Protein 4DF3 (pdb70)

InterPro domains:
  IPR000692 rRNA 2'-O-methyltransferase fibrillarin-like [MF_00351] (21-232)
  IPR000692 rRNA 2'-O-methyltransferase fibrillarin-like [NF003276] (26-230)
  IPR000692 rRNA 2'-O-methyltransferase fibrillarin-like [PF01269] (7-232)
  IPR000692 rRNA 2'-O-methyltransferase fibrillarin-like [PIRSF006540] (3-232)
  IPR000692 rRNA 2'-O-methyltransferase fibrillarin-like [PR00052] (28-47)
  IPR000692 rRNA 2'-O-methyltransferase fibrillarin-like [PR00052] (51-70)
  IPR000692 rRNA 2'-O-methyltransferase fibrillarin-like [PR00052] (78-99)
  IPR000692 rRNA 2'-O-methyltransferase fibrillarin-like [PR00052] (103-120)
  IPR000692 rRNA 2'-O-methyltransferase fibrillarin-like [PR00052] (128-157)
  IPR000692 rRNA 2'-O-methyltransferase fibrillarin-like [PR00052] (158-187)
  IPR000692 rRNA 2'-O-methyltransferase fibrillarin-like [PR00052] (210-231)
  IPR000692 rRNA 2'-O-methyltransferase fibrillarin-like [SM01206] (7-233)
  IPR020813 Fibrillarin, conserved site [PS00566] (103-117)
  IPR029063 S-adenosyl-L-methionine-dependent methyltransferase superfamily [G3DSA:3.40.50.150] (56-233)
  IPR029063 S-adenosyl-L-methionine-dependent methyltransferase superfamily [SSF53335] (8-230)

Foldseek 3Di:
DAEFPDWAADPFAGQKIWTQHPVRDIFIWGFQLDPPADQPPFDWYDDPRTITTTLQLLVDVVSLQVVQCPPGDQLAAQFEEEEAACFQPNHVSSSLRHNHDNYAYEYEHADPVSVVNNCVSCVPSVRYHYDHDHLQCCVVCLVPAAAGLEYEYDNPDQPVLNSVLVVCVSHYDDVRKYKYKDFDAQCCVPPNNDPSRVVSQVSNVVSVWAWDDKGCRPPSPRGIIITMTD/DADWDDWAADPAAGQKIWTQHPVRDIFIWGFQLQPPDDQPPFDWYADPNTIITTLQLLPEVVSLQVVQCDPHNQLAAQFAEEEAACFLPSHVSSSLRHNDDNYAYAYEHADPVRVVNNCVVCVRRVRYHYDHDHLQCCVVCLVPAAAGQEYEYDNVDQLVLLSQLVVCVSHHDVVRKYKYKAFDAQVLQPPQNDPSRVVSVVSNVVSVWAWDDWGARPPSPRGTIMTMTD

Structure (mmCIF, N/CA/C/O backbone):
data_4DF3
#
_entry.id   4DF3
#
_cell.length_a   39.639
_cell.length_b   52.087
_cell.length_c   63.030
_cell.angle_alpha   66.28
_cell.angle_beta   84.55
_cell.angle_gamma   77.61
#
_symmetry.space_group_name_H-M   'P 1'
#
loop_
_entity.id
_entity.type
_entity.pdbx_description
1 polymer "Fibrillarin-like rRNA/tRNA 2'-O-methyltransferase"
2 non-polymer S-ADENOSYLMETHIONINE
3 water water
#
loop_
_atom_site.group_PDB
_atom_site.id
_atom_site.type_symbol
_atom_site.label_atom_id
_atom_site.label_alt_id
_atom_site.label_comp_id
_atom_site.label_asym_id
_atom_site.label_entity_id
_atom_site.label_seq_id
_atom_site.pdbx_PDB_ins_code
_atom_site.Cartn_x
_atom_site.Cartn_y
_atom_site.Cartn_z
_atom_site.occupancy
_atom_site.B_iso_or_equiv
_atom_site.auth_seq_id
_atom_site.auth_comp_id
_atom_site.auth_asym_id
_atom_site.auth_atom_id
_atom_site.pdbx_PDB_model_num
ATOM 1 N N . MET A 1 1 ? 19.195 28.329 30.016 1.00 35.32 1 MET A N 1
ATOM 2 C CA . MET A 1 1 ? 19.771 27.679 28.784 1.00 34.40 1 MET A CA 1
ATOM 3 C C . MET A 1 1 ? 18.698 27.250 27.762 1.00 33.23 1 MET A C 1
ATOM 4 O O . MET A 1 1 ? 17.765 26.523 28.110 1.00 33.50 1 MET A O 1
ATOM 9 N N . VAL A 1 2 ? 18.858 27.612 26.487 1.00 31.39 2 VAL A N 1
ATOM 10 C CA . VAL A 1 2 ? 17.999 27.043 25.427 1.00 30.08 2 VAL A CA 1
ATOM 11 C C . VAL A 1 2 ? 18.756 25.867 24.739 1.00 28.79 2 VAL A C 1
ATOM 12 O O . VAL A 1 2 ? 19.930 26.023 24.467 1.00 28.38 2 VAL A O 1
ATOM 16 N N . GLU A 1 3 ? 18.110 24.711 24.489 1.00 28.01 3 GLU A N 1
ATOM 17 C CA . GLU A 1 3 ? 18.794 23.548 23.851 1.00 28.43 3 GLU A CA 1
ATOM 18 C C . GLU A 1 3 ? 18.963 23.744 22.362 1.00 26.54 3 GLU A C 1
ATOM 19 O O . GLU A 1 3 ? 18.094 24.293 21.680 1.00 27.44 3 GLU A O 1
ATOM 25 N N . VAL A 1 4 ? 20.087 23.298 21.827 1.00 24.04 4 VAL A N 1
ATOM 26 C CA . VAL A 1 4 ? 20.301 23.493 20.411 1.00 23.82 4 VAL A CA 1
ATOM 27 C C . VAL A 1 4 ? 20.763 22.198 19.787 1.00 22.95 4 VAL A C 1
ATOM 28 O O . VAL A 1 4 ? 21.491 21.418 20.429 1.00 24.14 4 VAL A O 1
ATOM 32 N N . VAL A 1 5 ? 20.454 22.041 18.514 1.00 23.52 5 VAL A N 1
ATOM 33 C CA . VAL A 1 5 ? 20.878 20.821 17.797 1.00 23.77 5 VAL A CA 1
ATOM 34 C C . VAL A 1 5 ? 22.295 20.904 17.249 1.00 24.35 5 VAL A C 1
ATOM 35 O O . VAL A 1 5 ? 22.978 19.886 17.110 1.00 25.55 5 VAL A O 1
ATOM 39 N N . SER A 1 6 ? 22.742 22.122 16.942 1.00 22.75 6 SER A N 1
ATOM 40 C CA . SER A 1 6 ? 24.104 22.346 16.429 1.00 21.61 6 SER A CA 1
ATOM 41 C C . SER A 1 6 ? 24.465 23.812 16.539 1.00 21.23 6 SER A C 1
ATOM 42 O O . SER A 1 6 ? 23.573 24.679 16.597 1.00 20.01 6 SER A O 1
ATOM 45 N N . VAL A 1 7 ? 25.769 24.064 16.568 1.00 20.01 7 VAL A N 1
ATOM 46 C CA . VAL A 1 7 ? 26.320 25.433 16.588 1.00 20.42 7 VAL A CA 1
ATOM 47 C C . VAL A 1 7 ? 27.506 25.299 15.635 1.00 21.87 7 VAL A C 1
ATOM 48 O O . VAL A 1 7 ? 28.315 24.381 15.774 1.00 24.07 7 VAL A O 1
ATOM 52 N N . SER A 1 8 ? 27.643 26.188 14.666 1.00 20.54 8 SER A N 1
ATOM 53 C CA . SER A 1 8 ? 28.836 26.171 13.826 1.00 20.62 8 SER A CA 1
ATOM 54 C C . SER A 1 8 ? 29.179 27.589 13.431 1.00 18.93 8 SER A C 1
ATOM 55 O O . SER A 1 8 ? 28.286 28.367 13.147 1.00 19.44 8 SER A O 1
ATOM 58 N N . ARG A 1 9 ? 30.448 27.921 13.432 1.00 18.31 9 ARG A N 1
ATOM 59 C CA . ARG A 1 9 ? 30.832 29.277 13.011 1.00 16.65 9 ARG A CA 1
ATOM 60 C C . ARG A 1 9 ? 30.439 29.561 11.575 1.00 16.11 9 ARG A C 1
ATOM 61 O O . ARG A 1 9 ? 30.554 28.739 10.682 1.00 14.92 9 ARG A O 1
ATOM 69 N N . HIS A 1 10 ? 29.938 30.772 11.355 1.00 14.24 10 HIS A N 1
ATOM 70 C CA . HIS A 1 10 ? 29.502 31.210 10.043 1.00 15.15 10 HIS A CA 1
ATOM 71 C C . HIS A 1 10 ? 30.706 31.248 9.134 1.00 16.17 10 HIS A C 1
ATOM 72 O O . HIS A 1 10 ? 31.810 31.488 9.599 1.00 16.88 10 HIS A O 1
ATOM 79 N N . ASP A 1 11 ? 30.510 30.974 7.840 1.00 18.31 11 ASP A N 1
ATOM 80 C CA . ASP A 1 11 ? 31.659 30.821 6.914 1.00 21.93 11 ASP A CA 1
ATOM 81 C C . ASP A 1 11 ? 32.376 32.122 6.617 1.00 21.04 11 ASP A C 1
ATOM 82 O O . ASP A 1 11 ? 33.620 32.135 6.324 1.00 22.72 11 ASP A O 1
ATOM 87 N N . ARG A 1 12 ? 31.649 33.221 6.778 1.00 18.93 12 ARG A N 1
ATOM 88 C CA . ARG A 1 12 ? 32.239 34.541 6.465 1.00 18.37 12 ARG A CA 1
ATOM 89 C C . ARG A 1 12 ? 32.282 35.536 7.649 1.00 16.90 12 ARG A C 1
ATOM 90 O O . ARG A 1 12 ? 33.242 36.356 7.751 1.00 18.50 12 ARG A O 1
ATOM 98 N N . TRP A 1 13 ? 31.230 35.516 8.484 1.00 14.04 13 TRP A N 1
ATOM 99 C CA . TRP A 1 13 ? 31.164 36.439 9.678 1.00 12.54 13 TRP A CA 1
ATOM 100 C C . TRP A 1 13 ? 31.894 35.737 10.810 1.00 12.43 13 TRP A C 1
ATOM 101 O O . TRP A 1 13 ? 31.296 35.004 11.606 1.00 10.81 13 TRP A O 1
ATOM 112 N N . ARG A 1 14 ? 33.202 35.954 10.873 1.00 12.61 14 ARG A N 1
ATOM 113 C CA . ARG A 1 14 ? 34.044 35.281 11.873 1.00 15.46 14 ARG A CA 1
ATOM 114 C C . ARG A 1 14 ? 33.576 35.728 13.269 1.00 14.24 14 ARG A C 1
ATOM 115 O O . ARG A 1 14 ? 33.327 36.885 13.454 1.00 14.40 14 ARG A O 1
ATOM 123 N N . GLY A 1 15 ? 33.534 34.808 14.241 1.00 14.22 15 GLY A N 1
ATOM 124 C CA . GLY A 1 15 ? 33.115 35.150 15.627 1.00 13.39 15 GLY A CA 1
ATOM 125 C C . GLY A 1 15 ? 31.570 35.121 15.790 1.00 13.33 15 GLY A C 1
ATOM 126 O O . GLY A 1 15 ? 31.025 35.434 16.862 1.00 14.62 15 GLY A O 1
ATOM 127 N N . VAL A 1 16 ? 30.877 34.851 14.704 1.00 11.81 16 VAL A N 1
ATOM 128 C CA . VAL A 1 16 ? 29.429 34.723 14.696 1.00 11.31 16 VAL A CA 1
ATOM 129 C C . VAL A 1 16 ? 29.132 33.264 14.360 1.00 11.65 16 VAL A C 1
ATOM 130 O O . VAL A 1 16 ? 29.779 32.700 13.463 1.00 12.66 16 VAL A O 1
ATOM 134 N N . TYR A 1 17 ? 28.122 32.707 15.021 1.00 12.78 17 TYR A N 1
ATOM 135 C CA . TYR A 1 17 ? 27.805 31.266 15.029 1.00 11.48 17 TYR A CA 1
ATOM 136 C C . TYR A 1 17 ? 26.373 31.049 14.657 1.00 13.12 17 TYR A C 1
ATOM 137 O O . TYR A 1 17 ? 25.488 31.801 15.088 1.00 13.22 17 TYR A O 1
ATOM 146 N N . VAL A 1 18 ? 26.178 30.126 13.732 1.00 14.93 18 VAL A N 1
ATOM 147 C CA . VAL A 1 18 ? 24.875 29.767 13.271 1.00 16.04 18 VAL A CA 1
ATOM 148 C C . VAL A 1 18 ? 24.383 28.659 14.184 1.00 16.57 18 VAL A C 1
ATOM 149 O O . VAL A 1 18 ? 25.123 27.617 14.437 1.00 18.86 18 VAL A O 1
ATOM 153 N N . VAL A 1 19 ? 23.206 28.897 14.751 1.00 16.21 19 VAL A N 1
ATOM 154 C CA . VAL A 1 19 ? 22.650 28.031 15.806 1.00 16.24 19 VAL A CA 1
ATOM 155 C C . VAL A 1 19 ? 21.346 27.430 15.259 1.00 18.88 19 VAL A C 1
ATOM 156 O O . VAL A 1 19 ? 20.457 28.162 14.865 1.00 16.98 19 VAL A O 1
ATOM 160 N N . GLU A 1 20 ? 21.204 26.095 15.255 1.00 19.66 20 GLU A N 1
ATOM 161 C CA . GLU A 1 20 ? 19.937 25.533 14.864 1.00 23.11 20 GLU A CA 1
ATOM 162 C C . GLU A 1 20 ? 19.184 25.074 16.103 1.00 24.15 20 GLU A C 1
ATOM 163 O O . GLU A 1 20 ? 19.719 24.288 16.901 1.00 23.15 20 GLU A O 1
ATOM 169 N N . LEU A 1 21 ? 17.941 25.518 16.256 1.00 25.54 21 LEU A N 1
ATOM 170 C CA . LEU A 1 21 ? 17.144 25.110 17.424 1.00 28.72 21 LEU A CA 1
ATOM 171 C C . LEU A 1 21 ? 16.369 23.799 17.162 1.00 30.85 21 LEU A C 1
ATOM 172 O O . LEU A 1 21 ? 16.454 23.240 16.062 1.00 31.67 21 LEU A O 1
ATOM 177 N N . GLU A 1 22 ? 15.694 23.286 18.200 1.00 34.05 22 GLU A N 1
ATOM 178 C CA . GLU A 1 22 ? 14.861 22.056 18.098 1.00 36.66 22 GLU A CA 1
ATOM 179 C C . GLU A 1 22 ? 14.092 21.852 16.770 1.00 38.05 22 GLU A C 1
ATOM 180 O O . GLU A 1 22 ? 14.087 20.745 16.195 1.00 39.73 22 GLU A O 1
ATOM 186 N N . ASP A 1 23 ? 13.455 22.925 16.281 1.00 38.63 23 ASP A N 1
ATOM 187 C CA . ASP A 1 23 ? 12.491 22.847 15.162 1.00 38.07 23 ASP A CA 1
ATOM 188 C C . ASP A 1 23 ? 13.111 23.072 13.776 1.00 36.49 23 ASP A C 1
ATOM 189 O O . ASP A 1 23 ? 12.402 23.232 12.751 1.00 34.87 23 ASP A O 1
ATOM 194 N N . GLY A 1 24 ? 14.441 23.104 13.753 1.00 34.52 24 GLY A N 1
ATOM 195 C CA . GLY A 1 24 ? 15.161 23.458 12.561 1.00 32.75 24 GLY A CA 1
ATOM 196 C C . GLY A 1 24 ? 15.290 24.957 12.263 1.00 31.71 24 GLY A C 1
ATOM 197 O O . GLY A 1 24 ? 15.945 25.277 11.274 1.00 31.12 24 GLY A O 1
ATOM 198 N N . SER A 1 25 ? 14.669 25.831 13.084 1.00 29.95 25 SER A N 1
ATOM 199 C CA . SER A 1 25 ? 14.781 27.311 12.960 1.00 29.63 25 SER A CA 1
ATOM 200 C C . SER A 1 25 ? 16.213 27.756 13.387 1.00 28.97 25 SER A C 1
ATOM 201 O O . SER A 1 25 ? 16.908 27.041 14.155 1.00 26.78 25 SER A O 1
ATOM 204 N N . LEU A 1 26 ? 16.664 28.879 12.835 1.00 25.84 26 LEU A N 1
ATOM 205 C CA . LEU A 1 26 ? 18.043 29.219 12.964 1.00 24.57 26 LEU A CA 1
ATOM 206 C C . LEU A 1 26 ? 18.171 30.583 13.646 1.00 22.42 26 LEU A C 1
ATOM 207 O O . LEU A 1 26 ? 17.269 31.440 13.554 1.00 21.99 26 LEU A O 1
ATOM 212 N N . ARG A 1 27 ? 19.300 30.749 14.354 1.00 21.32 27 ARG A N 1
ATOM 213 C CA . ARG A 1 27 ? 19.632 32.018 15.038 1.00 18.11 27 ARG A CA 1
ATOM 214 C C . ARG A 1 27 ? 21.118 32.260 14.845 1.00 17.42 27 ARG A C 1
ATOM 215 O O . ARG A 1 27 ? 21.825 31.385 14.380 1.00 17.72 27 ARG A O 1
ATOM 223 N N . ILE A 1 28 ? 21.590 33.473 15.134 1.00 15.11 28 ILE A N 1
ATOM 224 C CA . ILE A 1 28 ? 23.014 33.705 15.188 1.00 12.11 28 ILE A CA 1
ATOM 225 C C . ILE A 1 28 ? 23.374 34.035 16.590 1.00 10.38 28 ILE A C 1
ATOM 226 O O . ILE A 1 28 ? 22.505 34.401 17.390 1.00 11.46 28 ILE A O 1
ATOM 231 N N . ALA A 1 29 ? 24.663 33.867 16.929 1.00 10.39 29 ALA A N 1
ATOM 232 C CA . ALA A 1 29 ? 25.039 33.993 18.339 1.00 10.22 29 ALA A CA 1
ATOM 233 C C . ALA A 1 29 ? 26.548 34.372 18.336 1.00 10.41 29 ALA A C 1
ATOM 234 O O . ALA A 1 29 ? 27.225 34.192 17.337 1.00 11.42 29 ALA A O 1
ATOM 236 N N . THR A 1 30 ? 27.011 34.955 19.436 1.00 10.65 30 THR A N 1
ATOM 237 C CA . THR A 1 30 ? 28.429 35.159 19.597 1.00 10.96 30 THR A CA 1
ATOM 238 C C . THR A 1 30 ? 28.926 34.269 20.802 1.00 10.79 30 THR A C 1
ATOM 239 O O . THR A 1 30 ? 28.156 33.827 21.603 1.00 12.65 30 THR A O 1
ATOM 243 N N . LYS A 1 31 ? 30.229 34.013 20.868 1.00 12.17 31 LYS A N 1
ATOM 244 C CA . LYS A 1 31 ? 30.765 33.242 21.974 1.00 13.23 31 LYS A CA 1
ATOM 245 C C . LYS A 1 31 ? 30.939 34.166 23.159 1.00 13.98 31 LYS A C 1
ATOM 246 O O . LYS A 1 31 ? 31.596 35.225 23.056 1.00 13.80 31 LYS A O 1
ATOM 252 N N . ASN A 1 32 ? 30.392 33.732 24.290 1.00 15.21 32 ASN A N 1
ATOM 253 C CA . ASN A 1 32 ? 30.341 34.602 25.447 1.00 16.66 32 ASN A CA 1
ATOM 254 C C . ASN A 1 32 ? 31.750 34.916 25.987 1.00 16.64 32 ASN A C 1
ATOM 255 O O . ASN A 1 32 ? 32.468 34.012 26.453 1.00 16.62 32 ASN A O 1
ATOM 260 N N . LEU A 1 33 ? 32.160 36.190 25.935 1.00 15.10 33 LEU A N 1
ATOM 261 C CA . LEU A 1 33 ? 33.464 36.560 26.575 1.00 17.00 33 LEU A CA 1
ATOM 262 C C . LEU A 1 33 ? 33.428 36.392 28.091 1.00 15.81 33 LEU A C 1
ATOM 263 O O . LEU A 1 33 ? 34.500 36.303 28.718 1.00 16.91 33 LEU A O 1
ATOM 268 N N . VAL A 1 34 ? 32.231 36.463 28.683 1.00 16.68 34 VAL A N 1
ATOM 269 C CA . VAL A 1 34 ? 32.103 36.342 30.151 1.00 18.86 34 VAL A CA 1
ATOM 270 C C . VAL A 1 34 ? 31.090 35.248 30.481 1.00 20.05 34 VAL A C 1
ATOM 271 O O . VAL A 1 34 ? 29.919 35.577 30.775 1.00 20.57 34 VAL A O 1
ATOM 275 N N . PRO A 1 35 ? 31.523 33.976 30.323 1.00 21.72 35 PRO A N 1
ATOM 276 C CA . PRO A 1 35 ? 30.643 32.825 30.410 1.00 26.06 35 PRO A CA 1
ATOM 277 C C . PRO A 1 35 ? 29.953 32.898 31.745 1.00 28.79 35 PRO A C 1
ATOM 278 O O . PRO A 1 35 ? 30.614 33.257 32.718 1.00 29.56 35 PRO A O 1
ATOM 282 N N . GLY A 1 36 ? 28.636 32.664 31.765 1.00 33.70 36 GLY A N 1
ATOM 283 C CA . GLY A 1 36 ? 27.800 32.840 32.970 1.00 37.68 36 GLY A CA 1
ATOM 284 C C . GLY A 1 36 ? 27.053 34.167 33.087 1.00 40.51 36 GLY A C 1
ATOM 285 O O . GLY A 1 36 ? 26.238 34.346 33.996 1.00 41.70 36 GLY A O 1
ATOM 286 N N . GLN A 1 37 ? 27.322 35.123 32.198 1.00 42.18 37 GLN A N 1
ATOM 287 C CA . GLN A 1 37 ? 26.682 36.444 32.320 1.00 43.29 37 GLN A CA 1
ATOM 288 C C . GLN A 1 37 ? 25.795 36.775 31.128 1.00 43.54 37 GLN A C 1
ATOM 289 O O . GLN A 1 37 ? 26.112 36.456 29.981 1.00 42.56 37 GLN A O 1
ATOM 295 N N . ARG A 1 38 ? 24.681 37.420 31.430 1.00 44.09 38 ARG A N 1
ATOM 296 C CA . ARG A 1 38 ? 23.618 37.710 30.483 1.00 45.60 38 ARG A CA 1
ATOM 297 C C . ARG A 1 38 ? 23.319 39.234 30.489 1.00 45.11 38 ARG A C 1
ATOM 298 O O . ARG A 1 38 ? 22.974 39.806 31.548 1.00 45.43 38 ARG A O 1
ATOM 306 N N . VAL A 1 39 ? 23.418 39.883 29.320 1.00 44.24 39 VAL A N 1
ATOM 307 C CA . VAL A 1 39 ? 23.339 41.372 29.213 1.00 42.97 39 VAL A CA 1
ATOM 308 C C . VAL A 1 39 ? 21.930 41.989 29.079 1.00 42.47 39 VAL A C 1
ATOM 309 O O . VAL A 1 39 ? 21.613 42.993 29.739 1.00 43.00 39 VAL A O 1
ATOM 313 N N . TYR A 1 40 ? 21.095 41.432 28.207 1.00 41.59 40 TYR A N 1
ATOM 314 C CA . TYR A 1 40 ? 19.750 41.985 27.978 1.00 39.79 40 TYR A CA 1
ATOM 315 C C . TYR A 1 40 ? 18.643 40.919 27.939 1.00 39.31 40 TYR A C 1
ATOM 316 O O . TYR A 1 40 ? 17.729 40.964 27.087 1.00 40.16 40 TYR A O 1
ATOM 325 N N . GLY A 1 41 ? 18.729 39.969 28.866 1.00 37.86 41 GLY A N 1
ATOM 326 C CA . GLY A 1 41 ? 17.853 38.809 28.859 1.00 35.00 41 GLY A CA 1
ATOM 327 C C . GLY A 1 41 ? 17.986 37.993 27.581 1.00 33.33 41 GLY A C 1
ATOM 328 O O . GLY A 1 41 ? 16.997 37.351 27.142 1.00 33.68 41 GLY A O 1
ATOM 329 N N . GLU A 1 42 ? 19.184 37.987 26.962 1.00 30.39 42 GLU A N 1
ATOM 330 C CA . GLU A 1 42 ? 19.330 37.228 25.728 1.00 26.34 42 GLU A CA 1
ATOM 331 C C . GLU A 1 42 ? 19.339 35.751 26.176 1.00 23.60 42 GLU A C 1
ATOM 332 O O . GLU A 1 42 ? 19.553 35.418 27.337 1.00 24.84 42 GLU A O 1
ATOM 338 N N . ARG A 1 43 ? 19.077 34.880 25.249 1.00 22.84 43 ARG A N 1
ATOM 339 C CA . ARG A 1 43 ? 19.117 33.492 25.601 1.00 20.41 43 ARG A CA 1
ATOM 340 C C . ARG A 1 43 ? 20.553 33.039 25.431 1.00 19.54 43 ARG A C 1
ATOM 341 O O . ARG A 1 43 ? 21.294 33.648 24.646 1.00 17.51 43 ARG A O 1
ATOM 349 N N . ILE A 1 44 ? 20.918 31.982 26.173 1.00 18.10 44 ILE A N 1
ATOM 350 C CA . ILE A 1 44 ? 22.282 31.439 26.246 1.00 19.31 44 ILE A CA 1
ATOM 351 C C . ILE A 1 44 ? 22.196 29.960 25.871 1.00 21.20 44 ILE A C 1
ATOM 352 O O . ILE A 1 44 ? 21.232 29.274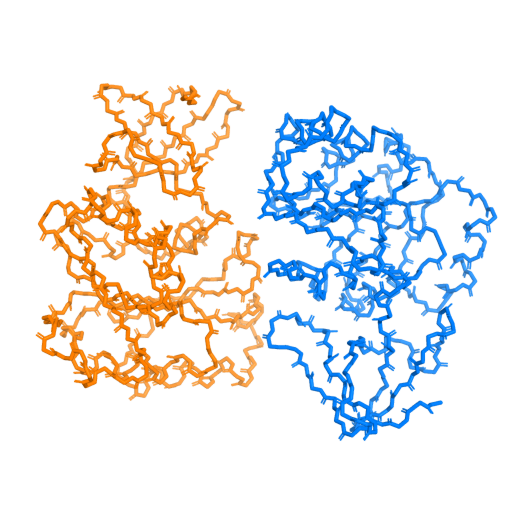 26.231 1.00 21.73 44 ILE A O 1
ATOM 357 N N . PHE A 1 45 ? 23.189 29.516 25.105 1.00 20.30 45 PHE A N 1
ATOM 358 C CA . PHE A 1 45 ? 23.280 28.166 24.599 1.00 20.79 45 PHE A CA 1
ATOM 359 C C . PHE A 1 45 ? 24.638 27.608 25.036 1.00 21.06 45 PHE A C 1
ATOM 360 O O . PHE A 1 45 ? 25.592 28.351 25.100 1.00 20.65 45 PHE A O 1
ATOM 368 N N . ARG A 1 46 ? 24.724 26.286 25.283 1.00 21.06 46 ARG A N 1
ATOM 369 C CA . ARG A 1 46 ? 25.982 25.572 25.458 1.00 21.13 46 ARG A CA 1
ATOM 370 C C . ARG A 1 46 ? 26.140 24.493 24.398 1.00 19.52 46 ARG A C 1
ATOM 371 O O . ARG A 1 46 ? 25.200 23.731 24.110 1.00 19.71 46 ARG A O 1
ATOM 379 N N . TYR A 1 47 ? 27.315 24.441 23.794 1.00 18.13 47 TYR A N 1
ATOM 380 C CA . TYR A 1 47 ? 27.658 23.427 22.784 1.00 17.60 47 TYR A CA 1
ATOM 381 C C . TYR A 1 47 ? 29.132 23.162 22.838 1.00 17.64 47 TYR A C 1
ATOM 382 O O . TYR A 1 47 ? 29.942 24.121 22.868 1.00 17.42 47 TYR A O 1
ATOM 391 N N . ASN A 1 48 ? 29.512 21.866 22.863 1.00 18.75 48 ASN A N 1
ATOM 392 C CA . ASN A 1 48 ? 30.935 21.450 22.867 1.00 18.87 48 ASN A CA 1
ATOM 393 C C . ASN A 1 48 ? 31.633 22.155 24.010 1.00 17.95 48 ASN A C 1
ATOM 394 O O . ASN A 1 48 ? 32.760 22.577 23.902 1.00 19.03 48 ASN A O 1
ATOM 399 N N . GLY A 1 49 ? 30.937 22.319 25.113 1.00 18.20 49 GLY A N 1
ATOM 400 C CA . GLY A 1 49 ? 31.625 22.806 26.287 1.00 18.91 49 GLY A CA 1
ATOM 401 C C . GLY A 1 49 ? 31.835 24.300 26.336 1.00 21.01 49 GLY A C 1
ATOM 402 O O . GLY A 1 49 ? 32.581 24.794 27.203 1.00 20.29 49 GLY A O 1
ATOM 403 N N . GLU A 1 50 ? 31.200 25.019 25.411 1.00 18.13 50 GLU A N 1
ATOM 404 C CA . GLU A 1 50 ? 31.331 26.481 25.330 1.00 20.31 50 GLU A CA 1
ATOM 405 C C . GLU A 1 50 ? 29.966 27.171 25.364 1.00 18.56 50 GLU A C 1
ATOM 406 O O . GLU A 1 50 ? 28.952 26.610 24.980 1.00 17.73 50 GLU A O 1
ATOM 412 N N . GLU A 1 51 ? 29.952 28.420 25.821 1.00 17.69 51 GLU A N 1
ATOM 413 C CA . GLU A 1 51 ? 28.729 29.159 26.000 1.00 17.78 51 GLU A CA 1
ATOM 414 C C . GLU A 1 51 ? 28.643 30.235 24.938 1.00 16.70 51 GLU A C 1
ATOM 415 O O . GLU A 1 51 ? 29.628 30.983 24.696 1.00 16.82 51 GLU A O 1
ATOM 421 N N . TYR A 1 52 ? 27.446 30.320 24.361 1.00 15.81 52 TYR A N 1
ATOM 422 C CA . TYR A 1 52 ? 27.136 31.293 23.279 1.00 16.65 52 TYR A CA 1
ATOM 423 C C . TYR A 1 52 ? 25.965 32.130 23.735 1.00 15.21 52 TYR A C 1
ATOM 424 O O . TYR A 1 52 ? 25.076 31.656 24.458 1.00 17.15 52 TYR A O 1
ATOM 433 N N . ARG A 1 53 ? 25.911 33.358 23.234 1.00 15.54 53 ARG A N 1
ATOM 434 C CA . ARG A 1 53 ? 24.885 34.288 23.598 1.00 13.85 53 ARG A CA 1
ATOM 435 C C . ARG A 1 53 ? 24.100 34.542 22.292 1.00 13.13 53 ARG A C 1
ATOM 436 O O . ARG A 1 53 ? 24.681 35.022 21.323 1.00 12.09 53 ARG A O 1
ATOM 444 N N . GLU A 1 54 ? 22.800 34.263 22.292 1.00 14.23 54 GLU A N 1
ATOM 445 C CA . GLU A 1 54 ? 21.994 34.613 21.136 1.00 14.52 54 GLU A CA 1
ATOM 446 C C . GLU A 1 54 ? 22.116 36.128 20.794 1.00 14.54 54 GLU A C 1
ATOM 447 O O . GLU A 1 54 ? 22.038 36.959 21.666 1.00 14.29 54 GLU A O 1
ATOM 453 N N . TRP A 1 55 ? 22.333 36.427 19.517 1.00 12.94 55 TRP A N 1
ATOM 454 C CA . TRP A 1 55 ? 22.413 37.758 19.050 1.00 11.96 55 TRP A CA 1
ATOM 455 C C . TRP A 1 55 ? 21.077 38.056 18.327 1.00 12.92 55 TRP A C 1
ATOM 456 O O . TRP A 1 55 ? 20.927 37.800 17.131 1.00 13.21 55 TRP A O 1
ATOM 467 N N . ASN A 1 56 ? 20.153 38.662 19.058 1.00 12.86 56 ASN A N 1
ATOM 468 C CA . ASN A 1 56 ? 18.763 38.748 18.545 1.00 14.29 56 ASN A CA 1
ATOM 469 C C . ASN A 1 56 ? 18.657 39.972 17.627 1.00 14.19 56 ASN A C 1
ATOM 470 O O . ASN A 1 56 ? 18.836 41.090 18.089 1.00 15.97 56 ASN A O 1
ATOM 475 N N . ALA A 1 57 ? 18.427 39.774 16.323 1.00 13.63 57 ALA A N 1
ATOM 476 C CA . ALA A 1 57 ? 18.408 40.843 15.398 1.00 13.18 57 ALA A CA 1
ATOM 477 C C . ALA A 1 57 ? 17.234 41.804 15.634 1.00 12.72 57 ALA A C 1
ATOM 478 O O . ALA A 1 57 ? 17.225 42.927 15.113 1.00 11.78 57 ALA A O 1
ATOM 480 N N . TYR A 1 58 ? 16.218 41.367 16.404 1.00 13.90 58 TYR A N 1
ATOM 481 C CA . TYR A 1 58 ? 15.130 42.271 16.747 1.00 13.49 58 TYR A CA 1
ATOM 482 C C . TYR A 1 58 ? 15.494 43.200 17.857 1.00 13.79 58 TYR A C 1
ATOM 483 O O . TYR A 1 58 ? 14.720 44.120 18.100 1.00 15.21 58 TYR A O 1
ATOM 492 N N . ARG A 1 59 ? 16.655 43.006 18.483 1.00 13.59 59 ARG A N 1
ATOM 493 C CA . ARG A 1 59 ? 17.145 43.917 19.554 1.00 13.73 59 ARG A CA 1
ATOM 494 C C . ARG A 1 59 ? 18.496 44.588 19.209 1.00 14.80 59 ARG A C 1
ATOM 495 O O . ARG A 1 59 ? 19.001 45.470 19.982 1.00 17.59 59 ARG A O 1
ATOM 503 N N . SER A 1 60 ? 19.055 44.183 18.072 1.00 10.61 60 SER A N 1
ATOM 504 C CA . SER A 1 60 ? 20.362 44.774 17.680 1.00 9.42 60 SER A CA 1
ATOM 505 C C . SER A 1 60 ? 20.444 45.040 16.223 1.00 9.20 60 SER A C 1
ATOM 506 O O . SER A 1 60 ? 20.397 44.069 15.364 1.00 10.65 60 SER A O 1
ATOM 509 N N . LYS A 1 61 ? 20.661 46.324 15.899 1.00 8.84 61 LYS A N 1
ATOM 510 C CA . LYS A 1 61 ? 20.652 46.662 14.466 1.00 10.48 61 LYS A CA 1
ATOM 511 C C . LYS A 1 61 ? 21.772 46.037 13.634 1.00 9.59 61 LYS A C 1
ATOM 512 O O . LYS A 1 61 ? 21.592 45.736 12.402 1.00 8.58 61 LYS A O 1
ATOM 518 N N . LEU A 1 62 ? 22.922 45.794 14.281 1.00 10.27 62 LEU A N 1
ATOM 519 C CA . LEU A 1 62 ? 24.022 45.153 13.514 1.00 9.42 62 LEU A CA 1
ATOM 520 C C . LEU A 1 62 ? 23.743 43.723 13.154 1.00 9.13 62 LEU A C 1
ATOM 521 O O . LEU A 1 62 ? 24.060 43.258 12.039 1.00 8.84 62 LEU A O 1
ATOM 526 N N . ALA A 1 63 ? 23.140 42.957 14.079 1.00 8.83 63 ALA A N 1
ATOM 527 C CA . ALA A 1 63 ? 22.739 41.583 13.790 1.00 8.85 63 ALA A CA 1
ATOM 528 C C . ALA A 1 63 ? 21.673 41.652 12.691 1.00 10.73 63 ALA A C 1
ATOM 529 O O . ALA A 1 63 ? 21.715 40.854 11.760 1.00 10.63 63 ALA A O 1
ATOM 531 N N . ALA A 1 64 ? 20.708 42.594 12.815 1.00 9.29 64 ALA A N 1
ATOM 532 C CA . ALA A 1 64 ? 19.730 42.778 11.698 1.00 10.57 64 ALA A CA 1
ATOM 533 C C . ALA A 1 64 ? 20.394 43.025 10.341 1.00 10.79 64 ALA A C 1
ATOM 534 O O . ALA A 1 64 ? 20.008 42.413 9.277 1.00 9.54 64 ALA A O 1
ATOM 536 N N . ALA A 1 65 ? 21.459 43.833 10.340 1.00 9.23 65 ALA A N 1
ATOM 537 C CA . ALA A 1 65 ? 22.091 44.158 9.062 1.00 10.87 65 ALA A CA 1
ATOM 538 C C . ALA A 1 65 ? 22.721 42.908 8.443 1.00 9.98 65 ALA A C 1
ATOM 539 O O . ALA A 1 65 ? 22.648 42.712 7.195 1.00 10.34 65 ALA A O 1
ATOM 541 N N . LEU A 1 66 ? 23.293 42.039 9.293 1.00 11.78 66 LEU A N 1
ATOM 542 C CA . LEU A 1 66 ? 23.919 40.792 8.753 1.00 10.42 66 LEU A CA 1
ATOM 543 C C . LEU A 1 66 ? 22.840 39.888 8.158 1.00 12.09 66 LEU A C 1
ATOM 544 O O . LEU A 1 66 ? 23.001 39.388 7.051 1.00 10.67 66 LEU A O 1
ATOM 549 N N . LEU A 1 67 ? 21.744 39.754 8.882 1.00 10.55 67 LEU A N 1
ATOM 550 C CA . LEU A 1 67 ? 20.674 38.828 8.459 1.00 12.89 67 LEU A CA 1
ATOM 551 C C . LEU A 1 67 ? 19.925 39.385 7.231 1.00 13.64 67 LEU A C 1
ATOM 552 O O . LEU A 1 67 ? 19.287 38.616 6.500 1.00 13.88 67 LEU A O 1
ATOM 557 N N . LYS A 1 68 ? 20.015 40.715 7.012 1.00 11.79 68 LYS A N 1
ATOM 558 C CA . LYS A 1 68 ? 19.466 41.341 5.815 1.00 11.72 68 LYS A CA 1
ATOM 559 C C . LYS A 1 68 ? 20.470 41.399 4.624 1.00 12.37 68 LYS A C 1
ATOM 560 O O . LYS A 1 68 ? 20.237 42.061 3.603 1.00 15.37 68 LYS A O 1
ATOM 566 N N . GLY A 1 69 ? 21.650 40.847 4.802 1.00 12.88 69 GLY A N 1
ATOM 567 C CA . GLY A 1 69 ? 22.591 40.660 3.665 1.00 14.18 69 GLY A CA 1
ATOM 568 C C . GLY A 1 69 ? 23.707 41.688 3.591 1.00 14.46 69 GLY A C 1
ATOM 569 O O . GLY A 1 69 ? 24.359 41.851 2.552 1.00 13.62 69 GLY A O 1
ATOM 570 N N . LEU A 1 70 ? 23.995 42.379 4.701 1.00 13.24 70 LEU A N 1
ATOM 571 C CA . LEU A 1 70 ? 25.164 43.239 4.688 1.00 13.06 70 LEU A CA 1
ATOM 572 C C . LEU A 1 70 ? 26.374 42.404 4.126 1.00 14.04 70 LEU A C 1
ATOM 573 O O . LEU A 1 70 ? 26.573 41.236 4.455 1.00 13.31 70 LEU A O 1
ATOM 578 N N . ILE A 1 71 ? 27.180 43.034 3.264 1.00 16.97 71 ILE A N 1
ATOM 579 C CA . ILE A 1 71 ? 28.129 42.268 2.405 1.00 18.08 71 ILE A CA 1
ATOM 580 C C . ILE A 1 71 ? 29.205 41.479 3.174 1.00 17.52 71 ILE A C 1
ATOM 581 O O . ILE A 1 71 ? 29.698 40.447 2.657 1.00 17.63 71 ILE A O 1
ATOM 586 N N . GLU A 1 72 ? 29.584 41.949 4.380 1.00 14.69 72 GLU A N 1
ATOM 587 C CA . GLU A 1 72 ? 30.689 41.343 5.214 1.00 13.66 72 GLU A CA 1
ATOM 588 C C . GLU A 1 72 ? 30.471 41.904 6.597 1.00 12.73 72 GLU A C 1
ATOM 589 O O . GLU A 1 72 ? 29.721 42.911 6.733 1.00 10.54 72 GLU A O 1
ATOM 595 N N . LEU A 1 73 ? 31.043 41.207 7.581 1.00 11.43 73 LEU A N 1
ATOM 596 C CA . LEU A 1 73 ? 31.111 41.725 8.936 1.00 11.43 73 LEU A CA 1
ATOM 597 C C . LEU A 1 73 ? 32.489 42.354 9.149 1.00 13.90 73 LEU A C 1
ATOM 598 O O . LEU A 1 73 ? 33.440 41.655 9.324 1.00 13.02 73 LEU A O 1
ATOM 603 N N . PRO A 1 74 ? 32.562 43.710 9.208 1.00 13.09 74 PRO A N 1
ATOM 604 C CA . PRO A 1 74 ? 33.892 44.290 9.317 1.00 13.97 74 PRO A CA 1
ATOM 605 C C . PRO A 1 74 ? 34.470 44.279 10.714 1.00 11.33 74 PRO A C 1
ATOM 606 O O . PRO A 1 74 ? 35.648 44.599 10.838 1.00 11.77 74 PRO A O 1
ATOM 610 N N . VAL A 1 75 ? 33.650 43.950 11.727 1.00 10.92 75 VAL A N 1
ATOM 611 C CA . VAL A 1 75 ? 34.106 43.915 13.122 1.00 10.51 75 VAL A CA 1
ATOM 612 C C . VAL A 1 75 ? 34.912 42.594 13.282 1.00 12.62 75 VAL A C 1
ATOM 613 O O . VAL A 1 75 ? 34.371 41.493 13.064 1.00 11.55 75 VAL A O 1
ATOM 617 N N . LYS A 1 76 ? 36.190 42.732 13.660 1.00 12.87 76 LYS A N 1
ATOM 618 C CA . LYS A 1 76 ? 37.157 41.618 13.749 1.00 13.32 76 LYS A CA 1
ATOM 619 C C . LYS A 1 76 ? 37.829 41.488 15.113 1.00 13.52 76 LYS A C 1
ATOM 620 O O . LYS A 1 76 ? 38.017 42.475 15.839 1.00 10.17 76 LYS A O 1
ATOM 626 N N . GLU A 1 77 ? 38.258 40.249 15.398 1.00 14.44 77 GLU A N 1
ATOM 627 C CA . GLU A 1 77 ? 39.077 40.007 16.577 1.00 14.68 77 GLU A CA 1
ATOM 628 C C . GLU A 1 77 ? 40.183 41.056 16.732 1.00 14.22 77 GLU A C 1
ATOM 629 O O . GLU A 1 77 ? 40.921 41.368 15.776 1.00 13.10 77 GLU A O 1
ATOM 635 N N . GLY A 1 78 ? 40.251 41.628 17.927 1.00 15.13 78 GLY A N 1
ATOM 636 C CA . GLY A 1 78 ? 41.255 42.685 18.252 1.00 15.72 78 GLY A CA 1
ATOM 637 C C . GLY A 1 78 ? 41.015 44.136 17.858 1.00 13.54 78 GLY A C 1
ATOM 638 O O . GLY A 1 78 ? 41.859 45.014 18.127 1.00 13.37 78 GLY A O 1
ATOM 639 N N . ASP A 1 79 ? 39.911 44.391 17.163 1.00 12.16 79 ASP A N 1
ATOM 640 C CA . ASP A 1 79 ? 39.597 45.725 16.721 1.00 11.15 79 ASP A CA 1
ATOM 641 C C . ASP A 1 79 ? 39.432 46.681 17.934 1.00 11.32 79 ASP A C 1
ATOM 642 O O . ASP A 1 79 ? 38.915 46.300 18.971 1.00 12.14 79 ASP A O 1
ATOM 647 N N . ARG A 1 80 ? 39.810 47.921 17.694 1.00 9.54 80 ARG A N 1
ATOM 648 C CA . ARG A 1 80 ? 39.458 49.032 18.541 1.00 10.94 80 ARG A CA 1
ATOM 649 C C . ARG A 1 80 ? 38.336 49.763 17.781 1.00 10.88 80 ARG A C 1
ATOM 650 O O . ARG A 1 80 ? 38.504 50.078 16.565 1.00 10.30 80 ARG A O 1
ATOM 658 N N . ILE A 1 81 ? 37.218 50.027 18.472 1.00 6.73 81 ILE A N 1
ATOM 659 C CA . ILE A 1 81 ? 35.989 50.525 17.846 1.00 7.46 81 ILE A CA 1
ATOM 660 C C . ILE A 1 81 ? 35.496 51.747 18.603 1.00 6.16 81 ILE A C 1
ATOM 661 O O . ILE A 1 81 ? 35.388 51.735 19.854 1.00 9.03 81 ILE A O 1
ATOM 666 N N . LEU A 1 82 ? 35.185 52.809 17.863 1.00 7.61 82 LEU A N 1
ATOM 667 C CA . LEU A 1 82 ? 34.551 53.936 18.496 1.00 8.94 82 LEU A CA 1
ATOM 668 C C . LEU A 1 82 ? 33.042 53.754 18.251 1.00 9.45 82 LEU A C 1
ATOM 669 O O . LEU A 1 82 ? 32.572 53.744 17.116 1.00 9.93 82 LEU A O 1
ATOM 674 N N . TYR A 1 83 ? 32.300 53.666 19.340 1.00 9.82 83 TYR A N 1
ATOM 675 C CA . TYR A 1 83 ? 30.852 53.397 19.260 1.00 10.65 83 TYR A CA 1
ATOM 676 C C . TYR A 1 83 ? 30.068 54.613 19.771 1.00 10.91 83 TYR A C 1
ATOM 677 O O . TYR A 1 83 ? 30.120 54.914 20.987 1.00 12.30 83 TYR A O 1
ATOM 686 N N . LEU A 1 84 ? 29.399 55.295 18.836 1.00 9.56 84 LEU A N 1
ATOM 687 C CA . LEU A 1 84 ? 28.664 56.519 19.149 1.00 9.82 84 LEU A CA 1
ATOM 688 C C . LEU A 1 84 ? 27.240 56.109 19.462 1.00 9.66 84 LEU A C 1
ATOM 689 O O . LEU A 1 84 ? 26.537 55.566 18.579 1.00 10.54 84 LEU A O 1
ATOM 694 N N . GLY A 1 85 ? 26.825 56.314 20.718 1.00 10.85 85 GLY A N 1
ATOM 695 C CA . GLY A 1 85 ? 25.432 55.986 21.074 1.00 11.27 85 GLY A CA 1
ATOM 696 C C . GLY A 1 85 ? 25.291 54.573 21.623 1.00 10.70 85 GLY A C 1
ATOM 697 O O . GLY A 1 85 ? 24.337 53.854 21.246 1.00 13.03 85 GLY A O 1
ATOM 698 N N . ILE A 1 86 ? 26.181 54.182 22.526 1.00 13.31 86 ILE A N 1
ATOM 699 C CA . ILE A 1 86 ? 26.335 52.791 22.936 1.00 12.61 86 ILE A CA 1
ATOM 700 C C . ILE A 1 86 ? 25.085 52.366 23.766 1.00 15.50 86 ILE A C 1
ATOM 701 O O . ILE A 1 86 ? 24.807 51.170 23.857 1.00 14.31 86 ILE A O 1
ATOM 706 N N . ALA A 1 87 ? 24.405 53.357 24.377 1.00 17.09 87 ALA A N 1
ATOM 707 C CA . ALA A 1 87 ? 23.225 53.059 25.219 1.00 17.88 87 ALA A CA 1
ATOM 708 C C . ALA A 1 87 ? 23.590 52.069 26.362 1.00 18.36 87 ALA A C 1
ATOM 709 O O . ALA A 1 87 ? 24.622 52.215 27.014 1.00 15.90 87 ALA A O 1
ATOM 711 N N . SER A 1 88 ? 22.772 51.049 26.624 1.00 20.04 88 SER A N 1
ATOM 712 C CA . SER A 1 88 ? 23.101 50.102 27.696 1.00 21.06 88 SER A CA 1
ATOM 713 C C . SER A 1 88 ? 23.926 48.873 27.260 1.00 21.16 88 SER A C 1
ATOM 714 O O . SER A 1 88 ? 24.036 47.897 28.001 1.00 19.65 88 SER A O 1
ATOM 717 N N . GLY A 1 89 ? 24.478 48.895 26.047 1.00 19.03 89 GLY A N 1
ATOM 718 C CA . GLY A 1 89 ? 25.457 47.903 25.689 1.00 16.49 89 GLY A CA 1
ATOM 719 C C . GLY A 1 89 ? 24.953 46.679 24.937 1.00 15.87 89 GLY A C 1
ATOM 720 O O . GLY A 1 89 ? 25.723 45.756 24.705 1.00 15.90 89 GLY A O 1
ATOM 721 N N . THR A 1 90 ? 23.679 46.665 24.553 1.00 15.71 90 THR A N 1
ATOM 722 C CA . THR A 1 90 ? 23.140 45.527 23.774 1.00 16.15 90 THR A CA 1
ATOM 723 C C . THR A 1 90 ? 24.001 45.080 22.572 1.00 14.50 90 THR A C 1
ATOM 724 O O . THR A 1 90 ? 24.503 43.934 22.530 1.00 12.81 90 THR A O 1
ATOM 728 N N . THR A 1 91 ? 24.198 45.971 21.595 1.00 11.33 91 THR A N 1
ATOM 729 C CA . THR A 1 91 ? 24.971 45.616 20.408 1.00 11.65 91 THR A CA 1
ATOM 730 C C . THR A 1 91 ? 26.459 45.600 20.795 1.00 12.03 91 THR A C 1
ATOM 731 O O . THR A 1 91 ? 27.241 44.761 20.289 1.00 10.95 91 THR A O 1
ATOM 735 N N . ALA A 1 92 ? 26.873 46.549 21.650 1.00 10.94 92 ALA A N 1
ATOM 736 C CA . ALA A 1 92 ? 28.306 46.561 22.031 1.00 11.29 92 ALA A CA 1
ATOM 737 C C . ALA A 1 92 ? 28.706 45.264 22.725 1.00 10.36 92 ALA A C 1
ATOM 738 O O . ALA A 1 92 ? 29.857 44.848 22.626 1.00 11.31 92 ALA A O 1
ATOM 740 N N . SER A 1 93 ? 27.787 44.602 23.425 1.00 11.65 93 SER A N 1
ATOM 741 C CA . SER A 1 93 ? 28.224 43.392 24.135 1.00 10.83 93 SER A CA 1
ATOM 742 C C . SER A 1 93 ? 28.627 42.316 23.120 1.00 9.93 93 SER A C 1
ATOM 743 O O . SER A 1 93 ? 29.555 41.526 23.346 1.00 9.47 93 SER A O 1
ATOM 746 N N . HIS A 1 94 ? 27.877 42.227 22.028 1.00 9.82 94 HIS A N 1
ATOM 747 C CA . HIS A 1 94 ? 28.281 41.310 20.976 1.00 8.71 94 HIS A CA 1
ATOM 748 C C . HIS A 1 94 ? 29.553 41.739 20.255 1.00 9.14 94 HIS A C 1
ATOM 749 O O . HIS A 1 94 ? 30.379 40.835 19.885 1.00 10.64 94 HIS A O 1
ATOM 756 N N . MET A 1 95 ? 29.753 43.032 20.058 1.00 9.11 95 MET A N 1
ATOM 757 C CA . MET A 1 95 ? 31.052 43.485 19.489 1.00 9.40 95 MET A CA 1
ATOM 758 C C . MET A 1 95 ? 32.168 43.041 20.453 1.00 10.46 95 MET A C 1
ATOM 759 O O . MET A 1 95 ? 33.204 42.515 20.017 1.00 9.82 95 MET A O 1
ATOM 764 N N . SER A 1 96 ? 31.929 43.205 21.757 1.00 10.48 96 SER A N 1
ATOM 765 C CA . SER A 1 96 ? 32.915 42.833 22.802 1.00 11.36 96 SER A CA 1
ATOM 766 C C . SER A 1 96 ? 33.233 41.328 22.708 1.00 12.40 96 SER A C 1
ATOM 767 O O . SER A 1 96 ? 34.428 40.963 22.729 1.00 13.49 96 SER A O 1
ATOM 770 N N . ASP A 1 97 ? 32.188 40.473 22.528 1.00 11.16 97 ASP A N 1
ATOM 771 C CA . ASP A 1 97 ? 32.468 39.055 22.288 1.00 11.87 97 ASP A CA 1
ATOM 772 C C . ASP A 1 97 ? 33.431 38.804 21.095 1.00 12.36 97 ASP A C 1
ATOM 773 O O . ASP A 1 97 ? 34.328 37.986 21.198 1.00 10.59 97 ASP A O 1
ATOM 778 N N . ILE A 1 98 ? 33.146 39.443 19.954 1.00 11.38 98 ILE A N 1
ATOM 779 C CA . ILE A 1 98 ? 33.891 39.191 18.696 1.00 11.52 98 ILE A CA 1
ATOM 780 C C . ILE A 1 98 ? 35.299 39.687 18.778 1.00 12.71 98 ILE A C 1
ATOM 781 O O . ILE A 1 98 ? 36.249 38.969 18.421 1.00 15.48 98 ILE A O 1
ATOM 786 N N . ILE A 1 99 ? 35.444 40.909 19.286 1.00 13.38 99 ILE A N 1
ATOM 787 C CA . ILE A 1 99 ? 36.784 41.532 19.313 1.00 10.73 99 ILE A CA 1
ATOM 788 C C . ILE A 1 99 ? 37.712 40.899 20.303 1.00 13.48 99 ILE A C 1
ATOM 789 O O . ILE A 1 99 ? 38.942 40.953 20.116 1.00 11.85 99 ILE A O 1
ATOM 794 N N . GLY A 1 100 ? 37.136 40.287 21.355 1.00 13.68 100 GLY A N 1
ATOM 795 C CA . GLY A 1 100 ? 37.931 39.525 22.348 1.00 16.24 100 GLY A CA 1
ATOM 796 C C . GLY A 1 100 ? 38.726 40.433 23.275 1.00 17.14 100 GLY A C 1
ATOM 797 O O . GLY A 1 100 ? 38.594 41.647 23.233 1.00 16.91 100 GLY A O 1
ATOM 798 N N . PRO A 1 101 ? 39.564 39.836 24.146 1.00 18.62 101 PRO A N 1
ATOM 799 C CA . PRO A 1 101 ? 40.293 40.588 25.216 1.00 17.85 101 PRO A CA 1
ATOM 800 C C . PRO A 1 101 ? 41.259 41.678 24.768 1.00 18.01 101 PRO A C 1
ATOM 801 O O . PRO A 1 101 ? 41.486 42.646 25.552 1.00 16.96 101 PRO A O 1
ATOM 805 N N . ARG A 1 102 ? 41.827 41.544 23.564 1.00 16.31 102 ARG A N 1
ATOM 806 C CA . ARG A 1 102 ? 42.730 42.561 23.009 1.00 20.17 102 ARG A CA 1
ATOM 807 C C . ARG A 1 102 ? 42.059 43.715 22.207 1.00 19.13 102 ARG A C 1
ATOM 808 O O . ARG A 1 102 ? 42.695 44.690 21.825 1.00 19.60 102 ARG A O 1
ATOM 816 N N . GLY A 1 103 ? 40.757 43.599 21.958 1.00 17.49 103 GLY A N 1
ATOM 817 C CA . GLY A 1 103 ? 40.035 44.704 21.355 1.00 12.33 103 GLY A CA 1
ATOM 818 C C . GLY A 1 103 ? 39.522 45.683 22.400 1.00 12.26 103 GLY A C 1
ATOM 819 O O . GLY A 1 103 ? 39.631 45.453 23.594 1.00 11.83 103 GLY A O 1
ATOM 820 N N . ARG A 1 104 ? 38.956 46.775 21.924 1.00 11.10 104 ARG A N 1
ATOM 821 C CA . ARG A 1 104 ? 38.318 47.730 22.803 1.00 12.39 104 ARG A CA 1
ATOM 822 C C . ARG A 1 104 ? 37.108 48.316 22.092 1.00 12.74 104 ARG A C 1
ATOM 823 O O . ARG A 1 104 ? 37.142 48.642 20.891 1.00 12.47 104 ARG A O 1
ATOM 831 N N . ILE A 1 105 ? 36.050 48.526 22.845 1.00 11.81 105 ILE A N 1
ATOM 832 C CA . ILE A 1 105 ? 34.987 49.429 22.361 1.00 10.11 105 ILE A CA 1
ATOM 833 C C . ILE A 1 105 ? 34.952 50.673 23.221 1.00 11.00 105 ILE A C 1
ATOM 834 O O . ILE A 1 105 ? 34.732 50.586 24.475 1.00 11.96 105 ILE A O 1
ATOM 839 N N . TYR A 1 106 ? 35.156 51.820 22.587 1.00 12.24 106 TYR A N 1
ATOM 840 C CA . TYR A 1 106 ? 35.047 53.068 23.295 1.00 12.54 106 TYR A CA 1
ATOM 841 C C . TYR A 1 106 ? 33.618 53.501 23.100 1.00 12.68 106 TYR A C 1
ATOM 842 O O . TYR A 1 106 ? 33.190 53.810 21.947 1.00 11.07 106 TYR A O 1
ATOM 851 N N . GLY A 1 107 ? 32.853 53.463 24.191 1.00 11.74 107 GLY A N 1
ATOM 852 C CA . GLY A 1 107 ? 31.405 53.650 24.058 1.00 12.97 107 GLY A CA 1
ATOM 853 C C . GLY A 1 107 ? 30.966 55.001 24.528 1.00 13.41 107 GLY A C 1
ATOM 854 O O . GLY A 1 107 ? 30.912 55.245 25.716 1.00 14.65 107 GLY A O 1
ATOM 855 N N . VAL A 1 108 ? 30.599 55.858 23.586 1.00 13.97 108 VAL A N 1
ATOM 856 C CA . VAL A 1 108 ? 30.131 57.221 23.891 1.00 14.83 108 VAL A CA 1
ATOM 857 C C . VAL A 1 108 ? 28.624 57.250 24.076 1.00 15.97 108 VAL A C 1
ATOM 858 O O . VAL A 1 108 ? 27.873 56.824 23.222 1.00 14.57 108 VAL A O 1
ATOM 862 N N . GLU A 1 109 ? 28.175 57.853 25.167 1.00 17.71 109 GLU A N 1
ATOM 863 C CA . GLU A 1 109 ? 26.765 57.896 25.538 1.00 19.54 109 GLU A CA 1
ATOM 864 C C . GLU A 1 109 ? 26.620 59.138 26.388 1.00 19.85 109 GLU A C 1
ATOM 865 O O . GLU A 1 109 ? 27.457 59.333 27.329 1.00 19.42 109 GLU A O 1
ATOM 871 N N . PHE A 1 110 ? 25.616 59.973 26.069 1.00 21.03 110 PHE A N 1
ATOM 872 C CA . PHE A 1 110 ? 25.470 61.291 26.781 1.00 24.03 110 PHE A CA 1
ATOM 873 C C . PHE A 1 110 ? 24.453 61.366 27.926 1.00 25.92 110 PHE A C 1
ATOM 874 O O . PHE A 1 110 ? 24.415 62.388 28.616 1.00 26.38 110 PHE A O 1
ATOM 882 N N . ALA A 1 111 ? 23.638 60.317 28.111 1.00 26.41 111 ALA A N 1
ATOM 883 C CA . ALA A 1 111 ? 22.616 60.326 29.183 1.00 28.03 111 ALA A CA 1
ATOM 884 C C . ALA A 1 111 ? 23.161 59.629 30.414 1.00 28.27 111 ALA A C 1
ATOM 885 O O . ALA A 1 111 ? 23.416 58.439 30.363 1.00 28.89 111 ALA A O 1
ATOM 887 N N . PRO A 1 112 ? 23.355 60.380 31.534 1.00 28.67 112 PRO A N 1
ATOM 888 C CA . PRO A 1 112 ? 23.782 59.742 32.797 1.00 29.83 112 PRO A CA 1
ATOM 889 C C . PRO A 1 112 ? 23.006 58.509 33.223 1.00 29.19 112 PRO A C 1
ATOM 890 O O . PRO A 1 112 ? 23.619 57.566 33.715 1.00 29.84 112 PRO A O 1
ATOM 894 N N . ARG A 1 113 ? 21.688 58.498 33.069 1.00 29.47 113 ARG A N 1
ATOM 895 C CA . ARG A 1 113 ? 20.903 57.332 33.508 1.00 30.43 113 ARG A CA 1
ATOM 896 C C . ARG A 1 113 ? 21.184 56.099 32.652 1.00 29.26 113 ARG A C 1
ATOM 897 O O . ARG A 1 113 ? 21.136 54.971 33.145 1.00 28.04 113 ARG A O 1
ATOM 905 N N . VAL A 1 114 ? 21.475 56.331 31.369 1.00 29.34 114 VAL A N 1
ATOM 906 C CA . VAL A 1 114 ? 21.786 55.209 30.443 1.00 29.02 114 VAL A CA 1
ATOM 907 C C . VAL A 1 114 ? 23.214 54.727 30.740 1.00 28.41 114 VAL A C 1
ATOM 908 O O . VAL A 1 114 ? 23.477 53.525 30.793 1.00 29.54 114 VAL A O 1
ATOM 912 N N . MET A 1 115 ? 24.120 55.667 30.994 1.00 29.29 115 MET A N 1
ATOM 913 C CA . MET A 1 115 ? 25.471 55.330 31.426 1.00 29.98 115 MET A CA 1
ATOM 914 C C . MET A 1 115 ? 25.497 54.402 32.673 1.00 31.10 115 MET A C 1
ATOM 915 O O . MET A 1 115 ? 26.196 53.375 32.680 1.00 32.66 115 MET A O 1
ATOM 920 N N . ARG A 1 116 ? 24.719 54.730 33.700 1.00 32.97 116 ARG A N 1
ATOM 921 C CA . ARG A 1 116 ? 24.621 53.912 34.925 1.00 33.93 116 ARG A CA 1
ATOM 922 C C . ARG A 1 116 ? 24.221 52.497 34.583 1.00 33.67 116 ARG A C 1
ATOM 923 O O . ARG A 1 116 ? 24.793 51.538 35.112 1.00 32.30 116 ARG A O 1
ATOM 931 N N . ASP A 1 117 ? 23.213 52.388 33.704 1.00 33.56 117 ASP A N 1
ATOM 932 C CA . ASP A 1 117 ? 22.740 51.106 33.230 1.00 33.52 117 ASP A CA 1
ATOM 933 C C . ASP A 1 117 ? 23.860 50.349 32.551 1.00 32.40 117 ASP A C 1
ATOM 934 O O . ASP A 1 117 ? 24.139 49.194 32.895 1.00 33.34 117 ASP A O 1
ATOM 939 N N . LEU A 1 118 ? 24.517 51.006 31.592 1.00 30.28 118 LEU A N 1
ATOM 940 C CA . LEU A 1 118 ? 25.669 50.430 30.913 1.00 29.30 118 LEU A CA 1
ATOM 941 C C . LEU A 1 118 ? 26.761 50.008 31.881 1.00 30.47 118 LEU A C 1
ATOM 942 O O . LEU A 1 118 ? 27.370 48.956 31.688 1.00 29.87 118 LEU A O 1
ATOM 947 N N . LEU A 1 119 ? 27.021 50.808 32.918 1.00 30.99 119 LEU A N 1
ATOM 948 C CA . LEU A 1 119 ? 28.095 50.449 33.873 1.00 33.97 119 LEU A CA 1
ATOM 949 C C . LEU A 1 119 ? 27.772 49.148 34.601 1.00 35.46 119 LEU A C 1
ATOM 950 O O . LEU A 1 119 ? 28.667 48.417 35.015 1.00 34.09 119 LEU A O 1
ATOM 955 N N . THR A 1 120 ? 26.469 48.882 34.693 1.00 39.05 120 THR A N 1
ATOM 956 C CA . THR A 1 120 ? 25.871 47.810 35.491 1.00 42.24 120 THR A CA 1
ATOM 957 C C . THR A 1 120 ? 25.700 46.555 34.659 1.00 43.18 120 THR A C 1
ATOM 958 O O . THR A 1 120 ? 25.661 45.456 35.217 1.00 44.58 120 THR A O 1
ATOM 962 N N . VAL A 1 121 ? 25.575 46.738 33.334 1.00 44.31 121 VAL A N 1
ATOM 963 C CA . VAL A 1 121 ? 25.584 45.676 32.308 1.00 44.34 121 VAL A CA 1
ATOM 964 C C . VAL A 1 121 ? 27.030 45.275 31.912 1.00 43.83 121 VAL A C 1
ATOM 965 O O . VAL A 1 121 ? 27.285 44.138 31.524 1.00 43.92 121 VAL A O 1
ATOM 969 N N . VAL A 1 122 ? 27.962 46.216 31.999 1.00 43.45 122 VAL A N 1
ATOM 970 C CA . VAL A 1 122 ? 29.311 45.999 31.466 1.00 42.97 122 VAL A CA 1
ATOM 971 C C . VAL A 1 122 ? 30.421 46.058 32.503 1.00 42.88 122 VAL A C 1
ATOM 972 O O . VAL A 1 122 ? 31.597 46.259 32.178 1.00 42.46 122 VAL A O 1
ATOM 976 N N . ARG A 1 123 ? 30.041 45.822 33.757 1.00 42.34 123 ARG A N 1
ATOM 977 C CA . ARG A 1 123 ? 30.972 45.828 34.888 1.00 41.64 123 ARG A CA 1
ATOM 978 C C . ARG A 1 123 ? 31.986 44.672 34.874 1.00 39.43 123 ARG A C 1
ATOM 979 O O . ARG A 1 123 ? 33.015 44.744 35.550 1.00 40.76 123 ARG A O 1
ATOM 987 N N . ASP A 1 124 ? 31.698 43.599 34.166 1.00 35.50 124 ASP A N 1
ATOM 988 C CA . ASP A 1 124 ? 32.661 42.503 34.073 1.00 34.12 124 ASP A CA 1
ATOM 989 C C . ASP A 1 124 ? 33.224 42.362 32.651 1.00 31.72 124 ASP A C 1
ATOM 990 O O . ASP A 1 124 ? 33.990 41.433 32.361 1.00 30.30 124 ASP A O 1
ATOM 995 N N . ARG A 1 125 ? 32.852 43.267 31.748 1.00 29.18 125 ARG A N 1
ATOM 996 C CA . ARG A 1 125 ? 33.419 43.206 30.369 1.00 26.54 125 ARG A CA 1
ATOM 997 C C . ARG A 1 125 ? 34.463 44.262 30.235 1.00 25.29 125 ARG A C 1
ATOM 998 O O . ARG A 1 125 ? 34.154 45.439 29.990 1.00 25.19 125 ARG A O 1
ATOM 1006 N N . ARG A 1 126 ? 35.705 43.863 30.393 1.00 21.37 126 ARG A N 1
ATOM 1007 C CA . ARG A 1 126 ? 36.724 44.833 30.561 1.00 21.62 126 ARG A CA 1
ATOM 1008 C C . ARG A 1 126 ? 37.339 45.321 29.263 1.00 19.20 126 ARG A C 1
ATOM 1009 O O . ARG A 1 126 ? 38.319 46.050 29.289 1.00 19.28 126 ARG A O 1
ATOM 1017 N N . ASN A 1 127 ? 36.746 44.933 28.124 1.00 16.37 127 ASN A N 1
ATOM 1018 C CA . ASN A 1 127 ? 37.192 45.470 26.863 1.00 14.38 127 ASN A CA 1
ATOM 1019 C C . ASN A 1 127 ? 36.188 46.524 26.384 1.00 13.46 127 ASN A C 1
ATOM 1020 O O . ASN A 1 127 ? 36.272 46.982 25.249 1.00 15.33 127 ASN A O 1
ATOM 1025 N N . ILE A 1 128 ? 35.238 46.901 27.239 1.00 12.40 128 ILE A N 1
ATOM 1026 C CA . ILE A 1 128 ? 34.389 48.031 26.939 1.00 10.42 128 ILE A CA 1
ATOM 1027 C C . ILE A 1 128 ? 34.774 49.230 27.817 1.00 14.42 128 ILE A C 1
ATOM 1028 O O . ILE A 1 128 ? 34.812 49.120 29.080 1.00 12.40 128 ILE A O 1
ATOM 1033 N N . PHE A 1 129 ? 34.988 50.381 27.148 1.00 14.56 129 PHE A N 1
ATOM 1034 C CA . PHE A 1 129 ? 35.468 51.619 27.818 1.00 16.01 129 PHE A CA 1
ATOM 1035 C C . PHE A 1 129 ? 34.428 52.714 27.633 1.00 16.85 129 PHE A C 1
ATOM 1036 O O . PHE A 1 129 ? 34.385 53.395 26.575 1.00 14.79 129 PHE A O 1
ATOM 1044 N N . PRO A 1 130 ? 33.526 52.882 28.628 1.00 16.24 130 PRO A N 1
ATOM 1045 C CA . PRO A 1 130 ? 32.460 53.871 28.455 1.00 17.32 130 PRO A CA 1
ATOM 1046 C C . PRO A 1 130 ? 33.051 55.292 28.638 1.00 18.17 130 PRO A C 1
ATOM 1047 O O . PRO A 1 130 ? 33.985 55.534 29.459 1.00 15.89 130 PRO A O 1
ATOM 1051 N N . ILE A 1 131 ? 32.538 56.187 27.795 1.00 16.31 131 ILE A N 1
ATOM 1052 C CA . ILE A 1 131 ? 32.851 57.600 27.793 1.00 17.31 131 ILE A CA 1
ATOM 1053 C C . ILE A 1 131 ? 31.517 58.384 27.929 1.00 17.69 131 ILE A C 1
ATOM 1054 O O . ILE A 1 131 ? 30.591 58.304 27.051 1.00 18.86 131 ILE A O 1
ATOM 1059 N N . LEU A 1 132 ? 31.370 59.111 29.036 1.00 17.95 132 LEU A N 1
ATOM 1060 C CA . LEU A 1 132 ? 30.179 59.988 29.187 1.00 19.51 132 LEU A CA 1
ATOM 1061 C C . LEU A 1 132 ? 30.397 61.267 28.430 1.00 19.89 132 LEU A C 1
ATOM 1062 O O . LEU A 1 132 ? 31.174 62.129 28.832 1.00 20.86 132 LEU A O 1
ATOM 1067 N N . GLY A 1 133 ? 29.754 61.406 27.308 1.00 19.87 133 GLY A N 1
ATOM 1068 C CA . GLY A 1 133 ? 29.964 62.619 26.562 1.00 20.34 133 GLY A CA 1
ATOM 1069 C C . GLY A 1 133 ? 29.037 62.678 25.413 1.00 19.47 133 GLY A C 1
ATOM 1070 O O . GLY A 1 133 ? 28.400 61.667 25.071 1.00 19.30 133 GLY A O 1
ATOM 1071 N N . ASP A 1 134 ? 28.949 63.868 24.831 1.00 18.66 134 ASP A N 1
ATOM 1072 C CA . ASP A 1 134 ? 28.129 64.106 23.720 1.00 17.82 134 ASP A CA 1
ATOM 1073 C C . ASP A 1 134 ? 28.976 63.875 22.471 1.00 16.89 134 ASP A C 1
ATOM 1074 O O . ASP A 1 134 ? 30.002 64.543 22.274 1.00 14.93 134 ASP A O 1
ATOM 1079 N N . ALA A 1 135 ? 28.506 62.977 21.598 1.00 16.79 135 ALA A N 1
ATOM 1080 C CA . ALA A 1 135 ? 29.237 62.640 20.364 1.00 14.36 135 ALA A CA 1
ATOM 1081 C C . ALA A 1 135 ? 29.404 63.857 19.438 1.00 13.33 135 ALA A C 1
ATOM 1082 O O . ALA A 1 135 ? 30.227 63.846 18.544 1.00 12.92 135 ALA A O 1
ATOM 1084 N N . ARG A 1 136 ? 28.672 64.958 19.661 1.00 13.89 136 ARG A N 1
ATOM 1085 C CA . ARG A 1 136 ? 28.866 66.140 18.800 1.00 15.90 136 ARG A CA 1
ATOM 1086 C C . ARG A 1 136 ? 30.188 66.835 19.070 1.00 13.96 136 ARG A C 1
ATOM 1087 O O . ARG A 1 136 ? 30.614 67.633 18.221 1.00 13.88 136 ARG A O 1
ATOM 1095 N N . PHE A 1 137 ? 30.777 66.565 20.244 1.00 13.86 137 PHE A N 1
ATOM 1096 C CA . PHE A 1 137 ? 31.980 67.330 20.705 1.00 16.88 137 PHE A CA 1
ATOM 1097 C C . PHE A 1 137 ? 33.154 66.378 20.941 1.00 14.28 137 PHE A C 1
ATOM 1098 O O . PHE A 1 137 ? 33.586 66.173 22.072 1.00 15.62 137 PHE A O 1
ATOM 1106 N N . PRO A 1 138 ? 33.672 65.760 19.875 1.00 14.18 138 PRO A N 1
ATOM 1107 C CA . PRO A 1 138 ? 34.697 64.723 20.116 1.00 14.12 138 PRO A CA 1
ATOM 1108 C C . PRO A 1 138 ? 36.019 65.320 20.666 1.00 14.35 138 PRO A C 1
ATOM 1109 O O . PRO A 1 138 ? 36.866 64.627 21.226 1.00 13.30 138 PRO A O 1
ATOM 1113 N N . GLU A 1 139 ? 36.187 66.630 20.496 1.00 13.84 139 GLU A N 1
ATOM 1114 C CA . GLU A 1 139 ? 37.387 67.257 21.091 1.00 15.35 139 GLU A CA 1
ATOM 1115 C C . GLU A 1 139 ? 37.446 67.073 22.621 1.00 15.22 139 GLU A C 1
ATOM 1116 O O . GLU A 1 139 ? 38.547 66.903 23.185 1.00 17.63 139 GLU A O 1
ATOM 1122 N N . LYS A 1 140 ? 36.301 66.984 23.265 1.00 15.61 140 LYS A N 1
ATOM 1123 C CA . LYS A 1 140 ? 36.245 66.870 24.723 1.00 16.69 140 LYS A CA 1
ATOM 1124 C C . LYS A 1 140 ? 36.606 65.458 25.169 1.00 18.17 140 LYS A C 1
ATOM 1125 O O . LYS A 1 140 ? 36.824 65.265 26.372 1.00 18.24 140 LYS A O 1
ATOM 1131 N N . TYR A 1 141 ? 36.630 64.477 24.247 1.00 16.03 141 TYR A N 1
ATOM 1132 C CA . TYR A 1 141 ? 37.088 63.134 24.625 1.00 16.67 141 TYR A CA 1
ATOM 1133 C C . TYR A 1 141 ? 38.263 62.607 23.789 1.00 16.81 141 TYR A C 1
ATOM 1134 O O . TYR A 1 141 ? 38.644 61.433 23.898 1.00 17.00 141 TYR A O 1
ATOM 1143 N N . ARG A 1 142 ? 38.893 63.500 23.023 1.00 18.47 142 ARG A N 1
ATOM 1144 C CA . ARG A 1 142 ? 40.088 63.173 22.246 1.00 20.34 142 ARG A CA 1
ATOM 1145 C C . ARG A 1 142 ? 41.188 62.532 23.103 1.00 19.37 142 ARG A C 1
ATOM 1146 O O . ARG A 1 142 ? 41.961 61.671 22.631 1.00 20.45 142 ARG A O 1
ATOM 1154 N N . HIS A 1 143 ? 41.237 62.871 24.383 1.00 17.06 143 HIS A N 1
ATOM 1155 C CA . HIS A 1 143 ? 42.302 62.349 25.220 1.00 17.26 143 HIS A CA 1
ATOM 1156 C C . HIS A 1 143 ? 42.009 60.923 25.719 1.00 18.34 143 HIS A C 1
ATOM 1157 O O . HIS A 1 143 ? 42.849 60.260 26.329 1.00 17.80 143 HIS A O 1
ATOM 1164 N N . LEU A 1 144 ? 40.802 60.465 25.468 1.00 17.21 144 LEU A N 1
ATOM 1165 C CA . LEU A 1 144 ? 40.364 59.166 26.001 1.00 18.90 144 LEU A CA 1
ATOM 1166 C C . LEU A 1 144 ? 40.245 58.087 24.898 1.00 19.66 144 LEU A C 1
ATOM 1167 O O . LEU A 1 144 ? 40.040 56.895 25.178 1.00 21.81 144 LEU A O 1
ATOM 1172 N N . VAL A 1 145 ? 40.386 58.510 23.655 1.00 17.98 145 VAL A N 1
ATOM 1173 C CA . VAL A 1 145 ? 40.124 57.626 22.512 1.00 19.09 145 VAL A CA 1
ATOM 1174 C C . VAL A 1 145 ? 41.290 57.639 21.577 1.00 19.46 145 VAL A C 1
ATOM 1175 O O . VAL A 1 145 ? 41.619 58.683 20.994 1.00 19.75 145 VAL A O 1
ATOM 1179 N N . GLU A 1 146 ? 41.913 56.474 21.417 1.00 21.75 146 GLU A N 1
ATOM 1180 C CA . GLU A 1 146 ? 42.997 56.277 20.464 1.00 21.95 146 GLU A CA 1
ATOM 1181 C C . GLU A 1 146 ? 42.451 56.101 19.044 1.00 21.67 146 GLU A C 1
ATOM 1182 O O . GLU A 1 146 ? 41.225 56.157 18.833 1.00 23.51 146 GLU A O 1
ATOM 1188 N N . GLY A 1 147 ? 43.346 55.912 18.075 1.00 19.19 147 GLY A N 1
ATOM 1189 C CA . GLY A 1 147 ? 43.001 55.507 16.714 1.00 16.78 147 GLY A CA 1
ATOM 1190 C C . GLY A 1 147 ? 42.102 54.268 16.740 1.00 16.73 147 GLY A C 1
ATOM 1191 O O . GLY A 1 147 ? 42.369 53.266 17.451 1.00 18.70 147 GLY A O 1
ATOM 1192 N N . VAL A 1 148 ? 41.052 54.289 15.936 1.00 12.37 148 VAL A N 1
ATOM 1193 C CA . VAL A 1 148 ? 40.184 53.127 15.907 1.00 10.99 148 VAL A CA 1
ATOM 1194 C C . VAL A 1 148 ? 40.129 52.463 14.548 1.00 9.72 148 VAL A C 1
ATOM 1195 O O . VAL A 1 148 ? 40.253 53.131 13.534 1.00 11.76 148 VAL A O 1
ATOM 1199 N N . ASP A 1 149 ? 39.890 51.166 14.566 1.00 8.60 149 ASP A N 1
ATOM 1200 C CA . ASP A 1 149 ? 39.741 50.392 13.340 1.00 10.43 149 ASP A CA 1
ATOM 1201 C C . ASP A 1 149 ? 38.388 50.605 12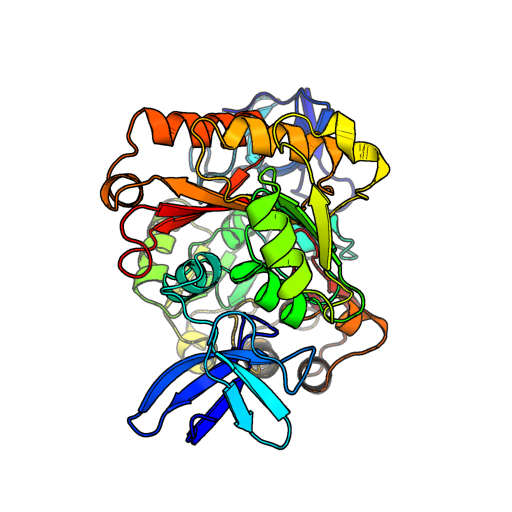.697 1.00 10.28 149 ASP A C 1
ATOM 1202 O O . ASP A 1 149 ? 38.239 50.424 11.465 1.00 9.91 149 ASP A O 1
ATOM 1207 N N . GLY A 1 150 ? 37.394 50.961 13.518 1.00 7.67 150 GLY A N 1
ATOM 1208 C CA . GLY A 1 150 ? 36.018 51.116 13.008 1.00 6.68 150 GLY A CA 1
ATOM 1209 C C . GLY A 1 150 ? 35.244 52.130 13.872 1.00 8.26 150 GLY A C 1
ATOM 1210 O O . GLY A 1 150 ? 35.614 52.407 15.046 1.00 8.57 150 GLY A O 1
ATOM 1211 N N . LEU A 1 151 ? 34.204 52.647 13.284 1.00 6.55 151 LEU A N 1
ATOM 1212 C CA . LEU A 1 151 ? 33.327 53.656 13.930 1.00 7.70 151 LEU A CA 1
ATOM 1213 C C . LEU A 1 151 ? 31.916 53.160 13.668 1.00 8.29 151 LEU A C 1
ATOM 1214 O O . LEU A 1 151 ? 31.522 52.935 12.561 1.00 8.30 151 LEU A O 1
ATOM 1219 N N . TYR A 1 152 ? 31.160 52.944 14.761 1.00 8.77 152 TYR A N 1
ATOM 1220 C CA . TYR A 1 152 ? 29.820 52.485 14.659 1.00 8.68 152 TYR A CA 1
ATOM 1221 C C . TYR A 1 152 ? 28.941 53.581 15.296 1.00 9.73 152 TYR A C 1
ATOM 1222 O O . TYR A 1 152 ? 29.221 54.036 16.421 1.00 12.44 152 TYR A O 1
ATOM 1231 N N . ALA A 1 153 ? 27.886 53.986 14.588 1.00 9.68 153 ALA A N 1
ATOM 1232 C CA . ALA A 1 153 ? 27.107 55.170 15.031 1.00 10.29 153 ALA A CA 1
ATOM 1233 C C . ALA A 1 153 ? 25.649 54.822 15.033 1.00 11.54 153 ALA A C 1
ATOM 1234 O O . ALA A 1 153 ? 25.112 54.423 14.006 1.00 11.94 153 ALA A O 1
ATOM 1236 N N . ASP A 1 154 ? 25.009 55.006 16.182 1.00 12.37 154 ASP A N 1
ATOM 1237 C CA . ASP A 1 154 ? 23.568 54.854 16.298 1.00 13.37 154 ASP A CA 1
ATOM 1238 C C . ASP A 1 154 ? 23.064 55.821 17.362 1.00 15.09 154 ASP A C 1
ATOM 1239 O O . ASP A 1 154 ? 22.673 55.386 18.428 1.00 16.15 154 ASP A O 1
ATOM 1244 N N . VAL A 1 155 ? 23.157 57.123 17.114 1.00 15.32 155 VAL A N 1
ATOM 1245 C CA . VAL A 1 155 ? 22.723 58.089 18.193 1.00 18.05 155 VAL A CA 1
ATOM 1246 C C . VAL A 1 155 ? 21.244 58.547 18.095 1.00 20.43 155 VAL A C 1
ATOM 1247 O O . VAL A 1 155 ? 20.723 59.243 19.021 1.00 20.68 155 VAL A O 1
ATOM 1251 N N . ALA A 1 156 ? 20.579 58.127 17.025 1.00 22.08 156 ALA A N 1
ATOM 1252 C CA . ALA A 1 156 ? 19.141 58.446 16.826 1.00 25.89 156 ALA A CA 1
ATOM 1253 C C . ALA A 1 156 ? 18.926 59.967 16.893 1.00 28.07 156 ALA A C 1
ATOM 1254 O O . ALA A 1 156 ? 18.075 60.464 17.648 1.00 30.57 156 ALA A O 1
ATOM 1256 N N . GLN A 1 157 ? 19.738 60.696 16.141 1.00 28.82 157 GLN A N 1
ATOM 1257 C CA . GLN A 1 157 ? 19.657 62.163 16.066 1.00 29.63 157 GLN A CA 1
ATOM 1258 C C . GLN A 1 157 ? 19.704 62.509 14.586 1.00 29.68 157 GLN A C 1
ATOM 1259 O O . GLN A 1 157 ? 20.379 61.813 13.819 1.00 29.13 157 GLN A O 1
ATOM 1265 N N . PRO A 1 158 ? 18.940 63.537 14.171 1.00 29.76 158 PRO A N 1
ATOM 1266 C CA . PRO A 1 158 ? 19.065 64.082 12.835 1.00 29.37 158 PRO A CA 1
ATOM 1267 C C . PRO A 1 158 ? 20.497 64.494 12.658 1.00 28.16 158 PRO A C 1
ATOM 1268 O O . PRO A 1 158 ? 21.174 64.754 13.672 1.00 29.01 158 PRO A O 1
ATOM 1272 N N . GLU A 1 159 ? 20.954 64.516 11.410 1.00 26.74 159 GLU A N 1
ATOM 1273 C CA . GLU A 1 159 ? 22.291 65.023 11.067 1.00 24.96 159 GLU A CA 1
ATOM 1274 C C . GLU A 1 159 ? 23.391 64.261 11.802 1.00 22.87 159 GLU A 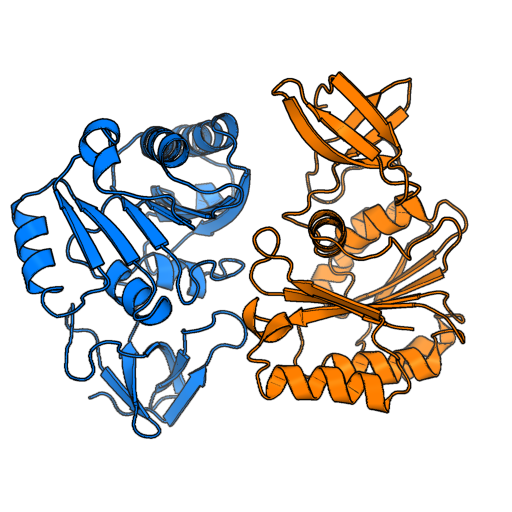C 1
ATOM 1275 O O . GLU A 1 159 ? 24.490 64.791 12.180 1.00 20.55 159 GLU A O 1
ATOM 1281 N N . GLN A 1 160 ? 23.154 62.957 11.844 1.00 20.21 160 GLN A N 1
ATOM 1282 C CA . GLN A 1 160 ? 24.136 62.051 12.384 1.00 19.21 160 GLN A CA 1
ATOM 1283 C C . GLN A 1 160 ? 25.398 61.983 11.516 1.00 18.93 160 GLN A C 1
ATOM 1284 O O . GLN A 1 160 ? 26.527 61.800 12.078 1.00 17.67 160 GLN A O 1
ATOM 1290 N N . ALA A 1 161 ? 25.255 62.165 10.179 1.00 17.02 161 ALA A N 1
ATOM 1291 C CA . ALA A 1 161 ? 26.396 62.013 9.306 1.00 17.40 161 ALA A CA 1
ATOM 1292 C C . ALA A 1 161 ? 27.485 63.052 9.639 1.00 16.47 161 ALA A C 1
ATOM 1293 O O . ALA A 1 161 ? 28.655 62.703 9.619 1.00 14.61 161 ALA A O 1
ATOM 1295 N N . ALA A 1 162 ? 27.092 64.294 9.936 1.00 16.27 162 ALA A N 1
ATOM 1296 C CA . ALA A 1 162 ? 28.061 65.334 10.381 1.00 15.22 162 ALA A CA 1
ATOM 1297 C C . ALA A 1 162 ? 28.777 64.928 11.662 1.00 13.84 162 ALA A C 1
ATOM 1298 O O . ALA A 1 162 ? 29.971 65.161 11.769 1.00 13.28 162 ALA A O 1
ATOM 1300 N N . ILE A 1 163 ? 28.053 64.300 12.588 1.00 12.54 163 ILE A N 1
ATOM 1301 C CA . ILE A 1 163 ? 28.674 63.829 13.860 1.00 12.93 163 ILE A CA 1
ATOM 1302 C C . ILE A 1 163 ? 29.681 62.731 13.509 1.00 13.07 163 ILE A C 1
ATOM 1303 O O . ILE A 1 163 ? 30.829 62.697 14.050 1.00 12.51 163 ILE A O 1
ATOM 1308 N N . VAL A 1 164 ? 29.231 61.800 12.644 1.00 9.98 164 VAL A N 1
ATOM 1309 C CA . VAL A 1 164 ? 30.153 60.741 12.164 1.00 14.17 164 VAL A CA 1
ATOM 1310 C C . VAL A 1 164 ? 31.414 61.289 11.541 1.00 12.74 164 VAL A C 1
ATOM 1311 O O . VAL A 1 164 ? 32.537 60.817 11.902 1.00 12.92 164 VAL A O 1
ATOM 1315 N N . VAL A 1 165 ? 31.260 62.249 10.599 1.00 13.85 165 VAL A N 1
ATOM 1316 C CA . VAL A 1 165 ? 32.458 62.758 9.898 1.00 13.26 165 VAL A CA 1
ATOM 1317 C C . VAL A 1 165 ? 33.441 63.394 10.869 1.00 14.02 165 VAL A C 1
ATOM 1318 O O . VAL A 1 165 ? 34.664 63.230 10.756 1.00 13.75 165 VAL A O 1
ATOM 1322 N N . ARG A 1 166 ? 32.897 64.155 11.821 1.00 14.00 166 ARG A N 1
ATOM 1323 C CA . ARG A 1 166 ? 33.714 64.879 12.820 1.00 15.42 166 ARG A CA 1
ATOM 1324 C C . ARG A 1 166 ? 34.511 63.913 13.675 1.00 14.16 166 ARG A C 1
ATOM 1325 O O . ARG A 1 166 ? 35.736 64.076 13.890 1.00 15.62 166 ARG A O 1
ATOM 1333 N N . ASN A 1 167 ? 33.809 62.899 14.211 1.00 13.61 167 ASN A N 1
ATOM 1334 C CA . ASN A 1 167 ? 34.520 61.844 14.918 1.00 13.36 167 ASN A CA 1
ATOM 1335 C C . ASN A 1 167 ? 35.537 61.082 14.020 1.00 12.12 167 ASN A C 1
ATOM 1336 O O . ASN A 1 167 ? 36.620 60.702 14.465 1.00 14.19 167 ASN A O 1
ATOM 1341 N N . ALA A 1 168 ? 35.178 60.790 12.789 1.00 11.63 168 ALA A N 1
ATOM 1342 C CA . ALA A 1 168 ? 36.104 60.013 11.950 1.00 13.31 168 ALA A CA 1
ATOM 1343 C C . ALA A 1 168 ? 37.378 60.806 11.750 1.00 15.61 168 ALA A C 1
ATOM 1344 O O . ALA A 1 168 ? 38.465 60.242 11.714 1.00 14.22 168 ALA A O 1
ATOM 1346 N N . ARG A 1 169 ? 37.240 62.121 11.513 1.00 16.71 169 ARG A N 1
ATOM 1347 C CA . ARG A 1 169 ? 38.475 62.971 11.314 1.00 18.07 169 ARG A CA 1
ATOM 1348 C C . ARG A 1 169 ? 39.446 62.903 12.478 1.00 16.87 169 ARG A C 1
ATOM 1349 O O . ARG A 1 169 ? 40.682 62.828 12.279 1.00 18.60 169 ARG A O 1
ATOM 1357 N N . PHE A 1 170 ? 38.907 62.880 13.703 1.00 15.49 170 PHE A N 1
ATOM 1358 C CA . PHE A 1 170 ? 39.720 62.758 14.890 1.00 16.04 170 PHE A CA 1
ATOM 1359 C C . PHE A 1 170 ? 40.312 61.371 15.111 1.00 14.72 170 PHE A C 1
ATOM 1360 O O . PHE A 1 170 ? 41.460 61.264 15.539 1.00 14.35 170 PHE A O 1
ATOM 1368 N N . PHE A 1 171 ? 39.575 60.316 14.793 1.00 13.07 171 PHE A N 1
ATOM 1369 C CA . PHE A 1 171 ? 39.914 58.981 15.347 1.00 12.18 171 PHE A CA 1
ATOM 1370 C C . PHE A 1 171 ? 40.063 57.811 14.364 1.00 9.78 171 PHE A C 1
ATOM 1371 O O . PHE A 1 171 ? 40.616 56.816 14.744 1.00 11.11 171 PHE A O 1
ATOM 1379 N N . LEU A 1 172 ? 39.403 57.871 13.220 1.00 11.13 172 LEU A N 1
ATOM 1380 C CA . LEU A 1 172 ? 39.257 56.658 12.429 1.00 10.37 172 LEU A CA 1
ATOM 1381 C C . LEU A 1 172 ? 40.527 56.437 11.583 1.00 9.53 172 LEU A C 1
ATOM 1382 O O . LEU A 1 172 ? 40.946 57.345 10.847 1.00 12.37 172 LEU A O 1
ATOM 1387 N N . ARG A 1 173 ? 41.103 55.252 11.704 1.00 10.71 173 ARG A N 1
ATOM 1388 C CA . ARG A 1 173 ? 42.309 54.907 10.898 1.00 12.85 173 ARG A CA 1
ATOM 1389 C C . ARG A 1 173 ? 42.006 54.990 9.427 1.00 14.69 173 ARG A C 1
ATOM 1390 O O . ARG A 1 173 ? 40.833 54.868 8.979 1.00 12.90 173 ARG A O 1
ATOM 1398 N N . ASP A 1 174 ? 43.075 55.193 8.653 1.00 16.09 174 ASP A N 1
ATOM 1399 C CA . ASP A 1 174 ? 43.022 55.083 7.207 1.00 19.37 174 ASP A CA 1
ATOM 1400 C C . ASP A 1 174 ? 42.459 53.673 6.847 1.00 16.80 174 ASP A C 1
ATOM 1401 O O . ASP A 1 174 ? 42.917 52.696 7.387 1.00 18.09 174 ASP A O 1
ATOM 1406 N N . GLY A 1 175 ? 41.392 53.651 6.058 1.00 15.90 175 GLY A N 1
ATOM 1407 C CA . GLY A 1 175 ? 40.670 52.446 5.642 1.00 16.01 175 GLY A CA 1
ATOM 1408 C C . GLY A 1 175 ? 39.752 51.865 6.714 1.00 15.54 175 GLY A C 1
ATOM 1409 O O . GLY A 1 175 ? 39.172 50.807 6.481 1.00 15.08 175 GLY A O 1
ATOM 1410 N N . GLY A 1 176 ? 39.646 52.527 7.876 1.00 13.15 176 GLY A N 1
ATOM 1411 C CA . GLY A 1 176 ? 38.738 52.079 8.928 1.00 12.71 176 GLY A CA 1
ATOM 1412 C C . GLY A 1 176 ? 37.301 52.007 8.400 1.00 12.02 176 GLY A C 1
ATOM 1413 O O . GLY A 1 176 ? 36.950 52.752 7.505 1.00 12.19 176 GLY A O 1
ATOM 1414 N N . TYR A 1 177 ? 36.496 51.121 8.959 1.00 11.17 177 TYR A N 1
ATOM 1415 C CA . TYR A 1 177 ? 35.107 51.013 8.535 1.00 9.83 177 TYR A CA 1
ATOM 1416 C C . TYR A 1 177 ? 34.185 51.925 9.332 1.00 9.04 177 TYR A C 1
ATOM 1417 O O . TYR A 1 177 ? 34.461 52.275 10.477 1.00 10.17 177 TYR A O 1
ATOM 1426 N N . MET A 1 178 ? 33.067 52.291 8.725 1.00 7.91 178 MET A N 1
ATOM 1427 C CA . MET A 1 178 ? 32.076 53.140 9.395 1.00 8.37 178 MET A CA 1
ATOM 1428 C C . MET A 1 178 ? 30.744 52.492 9.160 1.00 7.68 178 MET A C 1
ATOM 1429 O O . MET A 1 178 ? 30.357 52.218 7.989 1.00 9.02 178 MET A O 1
ATOM 1434 N N . LEU A 1 179 ? 30.065 52.124 10.250 1.00 6.70 179 LEU A N 1
ATOM 1435 C CA . LEU A 1 179 ? 28.718 51.585 10.151 1.00 8.76 179 LEU A CA 1
ATOM 1436 C C . LEU A 1 179 ? 27.822 52.591 10.834 1.00 8.14 179 LEU A C 1
ATOM 1437 O O . LEU A 1 179 ? 28.058 53.001 11.984 1.00 8.07 179 LEU A O 1
ATOM 1442 N N . MET A 1 180 ? 26.793 52.995 10.111 1.00 9.05 180 MET A N 1
ATOM 1443 C CA . MET A 1 180 ? 25.845 54.057 10.622 1.00 9.89 180 MET A CA 1
ATOM 1444 C C . MET A 1 180 ? 24.365 53.582 10.462 1.00 10.67 180 MET A C 1
ATOM 1445 O O . MET A 1 180 ? 23.931 53.224 9.366 1.00 12.68 180 MET A O 1
ATOM 1450 N N . ALA A 1 181 ? 23.658 53.459 11.573 1.00 10.30 181 ALA A N 1
ATOM 1451 C CA . ALA A 1 181 ? 22.206 53.243 11.515 1.00 11.07 181 ALA A CA 1
ATOM 1452 C C . ALA A 1 181 ? 21.524 54.572 11.185 1.00 11.67 181 ALA A C 1
ATOM 1453 O O . ALA A 1 181 ? 21.657 55.558 11.917 1.00 15.39 181 ALA A O 1
ATOM 1455 N N . ILE A 1 182 ? 20.743 54.580 10.114 1.00 12.89 182 ILE A N 1
ATOM 1456 C CA . ILE A 1 182 ? 20.067 55.774 9.632 1.00 13.85 182 ILE A CA 1
ATOM 1457 C C . ILE A 1 182 ? 18.536 55.523 9.594 1.00 14.28 182 ILE A C 1
ATOM 1458 O O . ILE A 1 182 ? 18.108 54.430 9.190 1.00 10.75 182 ILE A O 1
ATOM 1463 N N . LYS A 1 183 ? 17.749 56.540 9.981 1.00 14.50 183 LYS A N 1
ATOM 1464 C CA . LYS A 1 183 ? 16.299 56.472 9.799 1.00 16.46 183 LYS A CA 1
ATOM 1465 C C . LYS A 1 183 ? 16.044 56.398 8.328 1.00 14.25 183 LYS A C 1
ATOM 1466 O O . LYS A 1 183 ? 16.532 57.233 7.567 1.00 17.60 183 LYS A O 1
ATOM 1472 N N . ALA A 1 184 ? 15.311 55.374 7.892 1.00 13.26 184 ALA A N 1
ATOM 1473 C CA . ALA A 1 184 ? 15.069 55.148 6.515 1.00 14.52 184 ALA A CA 1
ATOM 1474 C C . ALA A 1 184 ? 13.851 54.234 6.346 1.00 15.76 184 ALA A C 1
ATOM 1475 O O . ALA A 1 184 ? 13.614 53.324 7.149 1.00 14.61 184 ALA A O 1
ATOM 1477 N N . ARG A 1 185 ? 13.075 54.515 5.301 1.00 16.58 185 ARG A N 1
ATOM 1478 C CA . ARG A 1 185 ? 11.961 53.625 4.916 1.00 16.17 185 ARG A CA 1
ATOM 1479 C C . ARG A 1 185 ? 12.453 52.622 3.903 1.00 15.25 185 ARG A C 1
ATOM 1480 O O . ARG A 1 185 ? 13.467 52.834 3.265 1.00 12.82 185 ARG A O 1
ATOM 1488 N N . SER A 1 186 ? 11.716 51.518 3.716 1.00 13.19 186 SER A N 1
ATOM 1489 C CA . SER A 1 186 ? 12.191 50.535 2.775 1.00 13.43 186 SER A CA 1
ATOM 1490 C C . SER A 1 186 ? 12.436 51.260 1.423 1.00 13.58 186 SER A C 1
ATOM 1491 O O . SER A 1 186 ? 13.473 50.984 0.751 1.00 13.44 186 SER A O 1
ATOM 1494 N N . ILE A 1 187 ? 11.502 52.139 1.032 1.00 14.81 187 ILE A N 1
ATOM 1495 C CA . ILE A 1 187 ? 11.581 52.827 -0.283 1.00 15.77 187 ILE A CA 1
ATOM 1496 C C . ILE A 1 187 ? 12.812 53.731 -0.443 1.00 16.48 187 ILE A C 1
ATOM 1497 O O . ILE A 1 187 ? 13.297 53.930 -1.555 1.00 16.34 187 ILE A O 1
ATOM 1502 N N . ASP A 1 188 ? 13.348 54.218 0.671 1.00 14.38 188 ASP A N 1
ATOM 1503 C CA . ASP A 1 188 ? 14.609 54.987 0.566 1.00 14.05 188 ASP A CA 1
ATOM 1504 C C . ASP A 1 188 ? 15.781 54.141 0.023 1.00 13.69 188 ASP A C 1
ATOM 1505 O O . ASP A 1 188 ? 16.667 54.654 -0.694 1.00 14.91 188 ASP A O 1
ATOM 1510 N N . VAL A 1 189 ? 15.793 52.858 0.370 1.00 11.80 189 VAL A N 1
ATOM 1511 C CA . VAL A 1 189 ? 16.815 51.918 -0.047 1.00 13.23 189 VAL A CA 1
ATOM 1512 C C . VAL A 1 189 ? 16.525 51.377 -1.414 1.00 14.91 189 VAL A C 1
ATOM 1513 O O . VAL A 1 189 ? 17.420 51.276 -2.238 1.00 14.97 189 VAL A O 1
ATOM 1517 N N . THR A 1 190 ? 15.258 51.022 -1.673 1.00 14.55 190 THR A N 1
ATOM 1518 C CA . THR A 1 190 ? 14.976 50.193 -2.858 1.00 15.78 190 THR A CA 1
ATOM 1519 C C . THR A 1 190 ? 14.588 50.987 -4.043 1.00 16.15 190 THR A C 1
ATOM 1520 O O . THR A 1 190 ? 14.784 50.530 -5.171 1.00 18.87 190 THR A O 1
ATOM 1524 N N . THR A 1 191 ? 14.134 52.225 -3.834 1.00 18.62 191 THR A N 1
ATOM 1525 C CA . THR A 1 191 ? 13.409 52.917 -4.890 1.00 19.82 191 THR A CA 1
ATOM 1526 C C . THR A 1 191 ? 14.017 54.249 -5.262 1.00 21.85 191 THR A C 1
ATOM 1527 O O . THR A 1 191 ? 14.516 54.408 -6.383 1.00 25.23 191 THR A O 1
ATOM 1531 N N . GLU A 1 192 ? 13.984 55.201 -4.328 1.00 21.22 192 GLU A N 1
ATOM 1532 C CA . GLU A 1 192 ? 14.680 56.487 -4.517 1.00 22.69 192 GLU A CA 1
ATOM 1533 C C . GLU A 1 192 ? 14.776 57.140 -3.150 1.00 20.49 192 GLU A C 1
ATOM 1534 O O . GLU A 1 192 ? 13.833 57.123 -2.409 1.00 20.20 192 GLU A O 1
ATOM 1540 N N . PRO A 1 193 ? 15.967 57.609 -2.777 1.00 20.25 193 PRO A N 1
ATOM 1541 C CA . PRO A 1 193 ? 16.185 58.185 -1.458 1.00 21.07 193 PRO A CA 1
ATOM 1542 C C . PRO A 1 193 ? 15.459 59.548 -1.290 1.00 21.10 193 PRO A C 1
ATOM 1543 O O . PRO A 1 193 ? 15.427 60.389 -2.205 1.00 21.20 193 PRO A O 1
ATOM 1547 N N . SER A 1 194 ? 14.848 59.713 -0.139 1.00 21.14 194 SER A N 1
ATOM 1548 C CA . SER A 1 194 ? 14.210 60.944 0.305 1.00 23.16 194 SER A CA 1
ATOM 1549 C C . SER A 1 194 ? 15.261 62.065 0.452 1.00 23.85 194 SER A C 1
ATOM 1550 O O . SER A 1 194 ? 16.494 61.813 0.396 1.00 22.18 194 SER A O 1
ATOM 1553 N N . GLU A 1 195 ? 14.779 63.285 0.616 1.00 24.41 195 GLU A N 1
ATOM 1554 C CA . GLU A 1 195 ? 15.647 64.429 0.766 1.00 26.28 195 GLU A CA 1
ATOM 1555 C C . GLU A 1 195 ? 16.595 64.293 1.964 1.00 24.32 195 GLU A C 1
ATOM 1556 O O . GLU A 1 195 ? 17.780 64.478 1.817 1.00 24.61 195 GLU A O 1
ATOM 1562 N N . VAL A 1 196 ? 16.060 63.995 3.129 1.00 23.98 196 VAL A N 1
ATOM 1563 C CA . VAL A 1 196 ? 16.867 63.965 4.343 1.00 24.18 196 VAL A CA 1
ATOM 1564 C C . VAL A 1 196 ? 17.940 62.837 4.267 1.00 24.34 196 VAL A C 1
ATOM 1565 O O . VAL A 1 196 ? 19.166 63.045 4.514 1.00 23.52 196 VAL A O 1
ATOM 1569 N N . TYR A 1 197 ? 17.494 61.670 3.806 1.00 24.13 197 TYR A N 1
ATOM 1570 C CA . TYR A 1 197 ? 18.410 60.526 3.585 1.00 22.81 197 TYR A CA 1
ATOM 1571 C C . TYR A 1 197 ? 19.527 60.853 2.596 1.00 22.40 197 TYR A C 1
ATOM 1572 O O . TYR A 1 197 ? 20.707 60.718 2.914 1.00 19.75 197 TYR A O 1
ATOM 1581 N N . LYS A 1 198 ? 19.171 61.298 1.385 1.00 21.95 198 LYS A N 1
ATOM 1582 C CA . LYS A 1 198 ? 20.186 61.710 0.411 1.00 23.69 198 LYS A CA 1
ATOM 1583 C C . LYS A 1 198 ? 21.287 62.650 0.956 1.00 23.61 198 LYS A C 1
ATOM 1584 O O . LYS A 1 198 ? 22.486 62.529 0.604 1.00 24.78 198 LYS A O 1
ATOM 1590 N N . ARG A 1 199 ? 20.877 63.579 1.803 1.00 24.35 199 ARG A N 1
ATOM 1591 C CA . ARG A 1 199 ? 21.761 64.576 2.364 1.00 25.02 199 ARG A CA 1
ATOM 1592 C C . ARG A 1 199 ? 22.706 63.947 3.389 1.00 24.28 199 ARG A C 1
ATOM 1593 O O . ARG A 1 199 ? 23.891 64.276 3.410 1.00 24.84 199 ARG A O 1
ATOM 1601 N N . GLU A 1 200 ? 22.198 63.031 4.226 1.00 21.60 200 GLU A N 1
ATOM 1602 C CA . GLU A 1 200 ? 23.105 62.236 5.112 1.00 21.62 200 GLU A CA 1
ATOM 1603 C C . GLU A 1 200 ? 24.152 61.559 4.288 1.00 20.47 200 GLU A C 1
ATOM 1604 O O . GLU A 1 200 ? 25.313 61.577 4.624 1.00 17.03 200 GLU A O 1
ATOM 1610 N N . ILE A 1 201 ? 23.747 60.905 3.199 1.00 21.87 201 ILE A N 1
ATOM 1611 C CA . ILE A 1 201 ? 24.744 60.134 2.434 1.00 21.90 201 ILE A CA 1
ATOM 1612 C C . ILE A 1 201 ? 25.758 61.086 1.820 1.00 21.19 201 ILE A C 1
ATOM 1613 O O . ILE A 1 201 ? 26.936 60.759 1.718 1.00 20.10 201 ILE A O 1
ATOM 1618 N N . LYS A 1 202 ? 25.292 62.260 1.360 1.00 20.53 202 LYS A N 1
ATOM 1619 C CA . LYS A 1 202 ? 26.204 63.184 0.706 1.00 23.02 202 LYS A CA 1
ATOM 1620 C C . LYS A 1 202 ? 27.216 63.728 1.727 1.00 22.15 202 LYS A C 1
ATOM 1621 O O . LYS A 1 202 ? 28.374 63.920 1.430 1.00 23.33 202 LYS A O 1
ATOM 1627 N N . THR A 1 203 ? 26.743 63.944 2.944 1.00 21.96 203 THR A N 1
ATOM 1628 C CA . THR A 1 203 ? 27.612 64.420 4.048 1.00 20.20 203 THR A CA 1
ATOM 1629 C C . THR A 1 203 ? 28.725 63.407 4.291 1.00 19.92 203 THR A C 1
ATOM 1630 O O . THR A 1 203 ? 29.885 63.772 4.460 1.00 19.48 203 THR A O 1
ATOM 1634 N N . LEU A 1 204 ? 28.388 62.105 4.243 1.00 19.81 204 LEU A N 1
ATOM 1635 C CA . LEU A 1 204 ? 29.390 61.091 4.448 1.00 19.36 204 LEU A CA 1
ATOM 1636 C C . LEU A 1 204 ? 30.395 61.151 3.299 1.00 21.26 204 LEU A C 1
ATOM 1637 O O . LEU A 1 204 ? 31.591 61.113 3.523 1.00 21.06 204 LEU A O 1
ATOM 1642 N N . MET A 1 205 ? 29.878 61.251 2.069 1.00 22.57 205 MET A N 1
ATOM 1643 C CA . MET A 1 205 ? 30.715 61.195 0.867 1.00 24.96 205 MET A CA 1
ATOM 1644 C C . MET A 1 205 ? 31.586 62.431 0.800 1.00 24.82 205 MET A C 1
ATOM 1645 O O . MET A 1 205 ? 32.785 62.314 0.553 1.00 25.50 205 MET A O 1
ATOM 1650 N N . ASP A 1 206 ? 30.985 63.588 1.063 1.00 27.02 206 ASP A N 1
ATOM 1651 C CA . ASP A 1 206 ? 31.766 64.848 1.203 1.00 29.44 206 ASP A CA 1
ATOM 1652 C C . ASP A 1 206 ? 32.818 64.779 2.313 1.00 30.52 206 ASP A C 1
ATOM 1653 O O . ASP A 1 206 ? 33.792 65.548 2.275 1.00 31.21 206 ASP A O 1
ATOM 1658 N N . GLY A 1 207 ? 32.617 63.905 3.315 1.00 29.36 207 GLY A N 1
ATOM 1659 C CA . GLY A 1 207 ? 33.615 63.676 4.369 1.00 27.77 207 GLY A CA 1
ATOM 1660 C C . GLY A 1 207 ? 34.682 62.648 4.040 1.00 27.52 207 GLY A C 1
ATOM 1661 O O . GLY A 1 207 ? 35.448 62.277 4.913 1.00 26.48 207 GLY A O 1
ATOM 1662 N N . GLY A 1 208 ? 34.746 62.183 2.786 1.00 27.61 208 GLY A N 1
ATOM 1663 C CA . GLY A 1 208 ? 35.770 61.223 2.371 1.00 28.61 208 GLY A CA 1
ATOM 1664 C C . GLY A 1 208 ? 35.413 59.765 2.599 1.00 28.06 208 GLY A C 1
ATOM 1665 O O . GLY A 1 208 ? 36.268 58.876 2.486 1.00 30.57 208 GLY A O 1
ATOM 1666 N N . LEU A 1 209 ? 34.159 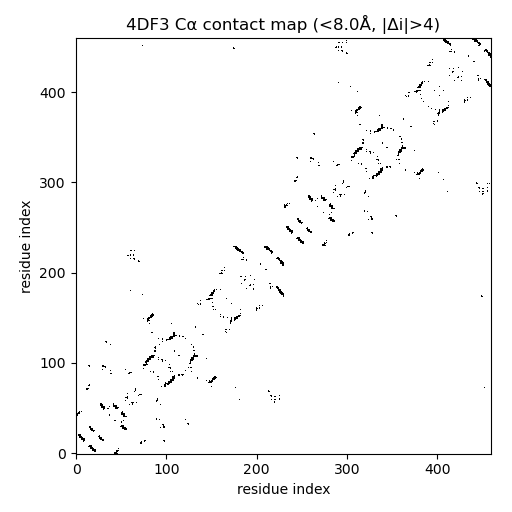59.500 2.962 1.00 27.72 209 LEU A N 1
ATOM 1667 C CA . LEU A 1 209 ? 33.703 58.112 3.221 1.00 26.59 209 LEU A CA 1
ATOM 1668 C C . LEU A 1 209 ? 33.069 57.649 1.935 1.00 27.25 209 LEU A C 1
ATOM 1669 O O . LEU A 1 209 ? 32.369 58.423 1.264 1.00 29.58 209 LEU A O 1
ATOM 1674 N N . GLU A 1 210 ? 33.348 56.434 1.518 1.00 24.61 210 GLU A N 1
ATOM 1675 C CA . GLU A 1 210 ? 32.673 55.974 0.334 1.00 22.72 210 GLU A CA 1
ATOM 1676 C C . GLU A 1 210 ? 31.758 54.839 0.704 1.00 20.59 210 GLU A C 1
ATOM 1677 O O . GLU A 1 210 ? 32.184 53.927 1.393 1.00 17.57 210 GLU A O 1
ATOM 1683 N N . ILE A 1 211 ? 30.534 54.869 0.185 1.00 18.82 211 ILE A N 1
ATOM 1684 C CA . ILE A 1 211 ? 29.545 53.913 0.620 1.00 17.13 211 ILE A CA 1
ATOM 1685 C C . ILE A 1 211 ? 29.794 52.540 -0.025 1.00 16.80 211 ILE A C 1
ATOM 1686 O O . ILE A 1 211 ? 29.830 52.433 -1.266 1.00 19.12 211 ILE A O 1
ATOM 1691 N N . LYS A 1 212 ? 29.974 51.500 0.773 1.00 13.38 212 LYS A N 1
ATOM 1692 C CA . LYS A 1 212 ? 30.213 50.172 0.281 1.00 13.62 212 LYS A CA 1
ATOM 1693 C C . LYS A 1 212 ? 28.955 49.332 0.221 1.00 14.87 212 LYS A C 1
ATOM 1694 O O . LYS A 1 212 ? 28.815 48.436 -0.646 1.00 15.24 212 LYS A O 1
ATOM 1700 N N . ASP A 1 213 ? 28.041 49.564 1.161 1.00 12.94 213 ASP A N 1
ATOM 1701 C CA . ASP A 1 213 ? 26.793 48.766 1.194 1.00 13.74 213 ASP A CA 1
ATOM 1702 C C . ASP A 1 213 ? 25.741 49.534 2.006 1.00 12.88 213 ASP A C 1
ATOM 1703 O O . ASP A 1 213 ? 26.096 50.384 2.853 1.00 14.11 213 ASP A O 1
ATOM 1708 N N . VAL A 1 214 ? 24.464 49.272 1.698 1.00 12.36 214 VAL A N 1
ATOM 1709 C CA . VAL A 1 214 ? 23.358 49.790 2.501 1.00 12.49 214 VAL A CA 1
ATOM 1710 C C . VAL A 1 214 ? 22.315 48.703 2.513 1.00 14.69 214 VAL A C 1
ATOM 1711 O O . VAL A 1 214 ? 21.938 48.191 1.438 1.00 13.85 214 VAL A O 1
ATOM 1715 N N . VAL A 1 215 ? 21.845 48.323 3.699 1.00 13.06 215 VAL A N 1
ATOM 1716 C CA . VAL A 1 215 ? 20.747 47.382 3.761 1.00 13.78 215 VAL A CA 1
ATOM 1717 C C . VAL A 1 215 ? 19.641 47.934 4.659 1.00 12.92 215 VAL A C 1
ATOM 1718 O O . VAL A 1 215 ? 19.903 48.431 5.747 1.00 13.27 215 VAL A O 1
ATOM 1722 N N . HIS A 1 216 ? 18.393 47.818 4.193 1.00 12.45 216 HIS A N 1
ATOM 1723 C CA . HIS A 1 216 ? 17.303 48.134 5.074 1.00 13.16 216 HIS A CA 1
ATOM 1724 C C . HIS A 1 216 ? 17.078 47.006 6.114 1.00 11.82 216 HIS A C 1
ATOM 1725 O O . HIS A 1 216 ? 17.326 45.831 5.807 1.00 12.62 216 HIS A O 1
ATOM 1732 N N . LEU A 1 217 ? 16.609 47.347 7.320 1.00 12.27 217 LEU A N 1
ATOM 1733 C CA . LEU A 1 217 ? 16.551 46.400 8.404 1.00 9.78 217 LEU A CA 1
ATOM 1734 C C . LEU A 1 217 ? 15.191 45.762 8.640 1.00 9.91 217 LEU A C 1
ATOM 1735 O O . LEU A 1 217 ? 15.047 44.990 9.549 1.00 9.62 217 LEU A O 1
ATOM 1740 N N . ASP A 1 218 ? 14.200 46.082 7.805 1.00 11.02 218 ASP A N 1
ATOM 1741 C CA . ASP A 1 218 ? 12.878 45.530 8.019 1.00 12.16 218 ASP A CA 1
ATOM 1742 C C . ASP A 1 218 ? 12.923 44.001 7.890 1.00 13.38 218 ASP A C 1
ATOM 1743 O O . ASP A 1 218 ? 13.618 43.513 7.006 1.00 13.55 218 ASP A O 1
ATOM 1748 N N . PRO A 1 219 ? 12.187 43.258 8.774 1.00 15.24 219 PRO A N 1
ATOM 1749 C CA . PRO A 1 219 ? 11.302 43.724 9.846 1.00 14.78 219 PRO A CA 1
ATOM 1750 C C . PRO A 1 219 ? 11.946 43.789 11.189 1.00 15.29 219 PRO A C 1
ATOM 1751 O O . PRO A 1 219 ? 11.254 44.008 12.170 1.00 17.12 219 PRO A O 1
ATOM 1755 N N . PHE A 1 220 ? 13.226 43.472 11.274 1.00 12.87 220 PHE A N 1
ATOM 1756 C CA . PHE A 1 220 ? 13.959 43.530 12.556 1.00 13.40 220 PHE A CA 1
ATOM 1757 C C . PHE A 1 220 ? 13.930 44.941 13.144 1.00 13.42 220 PHE A C 1
ATOM 1758 O O . PHE A 1 220 ? 13.752 45.139 14.381 1.00 16.67 220 PHE A O 1
ATOM 1766 N N . ASP A 1 221 ? 14.090 45.911 12.256 1.00 13.41 221 ASP A N 1
ATOM 1767 C CA . AS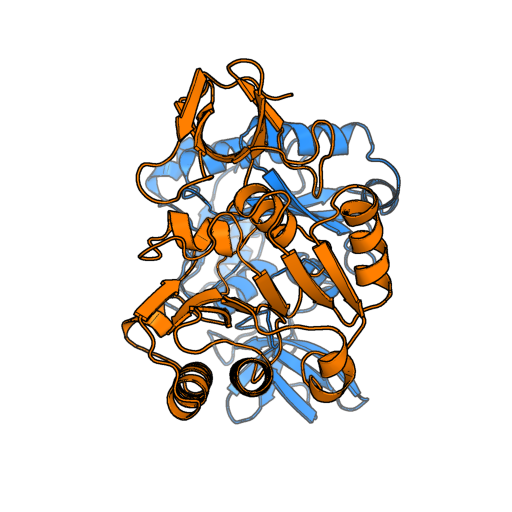P A 1 221 ? 13.808 47.313 12.566 1.00 14.70 221 ASP A CA 1
ATOM 1768 C C . ASP A 1 221 ? 13.179 47.951 11.327 1.00 13.21 221 ASP A C 1
ATOM 1769 O O . ASP A 1 221 ? 13.799 48.050 10.284 1.00 11.56 221 ASP A O 1
ATOM 1774 N N . ARG A 1 222 ? 11.910 48.349 11.446 1.00 14.05 222 ARG A N 1
ATOM 1775 C CA . ARG A 1 222 ? 11.153 48.785 10.278 1.00 14.66 222 ARG A CA 1
ATOM 1776 C C . ARG A 1 222 ? 11.522 50.182 9.824 1.00 14.79 222 ARG A C 1
ATOM 1777 O O . ARG A 1 222 ? 11.199 50.589 8.716 1.00 14.24 222 ARG A O 1
ATOM 1785 N N . ASP A 1 223 ? 12.232 50.901 10.685 1.00 14.24 223 ASP A N 1
ATOM 1786 C CA . ASP A 1 223 ? 12.447 52.313 10.442 1.00 14.27 223 ASP A CA 1
ATOM 1787 C C . ASP A 1 223 ? 13.896 52.727 10.166 1.00 13.62 223 ASP A C 1
ATOM 1788 O O . ASP A 1 223 ? 14.158 53.903 10.104 1.00 14.62 223 ASP A O 1
ATOM 1793 N N . HIS A 1 224 ? 14.800 51.778 9.982 1.00 11.67 224 HIS A N 1
ATOM 1794 C CA . HIS A 1 224 ? 16.240 52.084 9.815 1.00 11.63 224 HIS A CA 1
ATOM 1795 C C . HIS A 1 224 ? 16.896 51.233 8.732 1.00 12.04 224 HIS A C 1
ATOM 1796 O O . HIS A 1 224 ? 16.419 50.106 8.456 1.00 10.33 224 HIS A O 1
ATOM 1803 N N . ALA A 1 225 ? 17.994 51.737 8.182 1.00 10.90 225 ALA A N 1
ATOM 1804 C CA . ALA A 1 225 ? 18.878 50.970 7.332 1.00 11.58 225 ALA A CA 1
ATOM 1805 C C . ALA A 1 225 ? 20.233 51.039 8.012 1.00 10.60 225 ALA A C 1
ATOM 1806 O O . ALA A 1 225 ? 20.494 51.938 8.823 1.00 10.42 225 ALA A O 1
ATOM 1808 N N . MET A 1 226 ? 21.123 50.160 7.634 1.00 10.54 226 MET A N 1
ATOM 1809 C CA . MET A 1 226 ? 22.542 50.236 8.016 1.00 9.94 226 MET A CA 1
ATOM 1810 C C . MET A 1 226 ? 23.428 50.638 6.848 1.00 9.83 226 MET A C 1
ATOM 1811 O O . MET A 1 226 ? 23.423 49.949 5.800 1.00 11.87 226 MET A O 1
ATOM 1816 N N . ILE A 1 227 ? 24.138 51.765 7.011 1.00 9.46 227 ILE A N 1
ATOM 1817 C CA . ILE A 1 227 ? 25.028 52.240 5.948 1.00 12.06 227 ILE A CA 1
ATOM 1818 C C . ILE A 1 227 ? 26.425 51.736 6.321 1.00 9.57 227 ILE A C 1
ATOM 1819 O O . ILE A 1 227 ? 26.819 51.855 7.479 1.00 10.55 227 ILE A O 1
ATOM 1824 N N . TYR A 1 228 ? 27.144 51.179 5.338 1.00 10.60 228 TYR A N 1
ATOM 1825 C CA . TYR A 1 228 ? 28.498 50.681 5.561 1.00 11.16 228 TYR A CA 1
ATOM 1826 C C . TYR A 1 228 ? 29.450 51.411 4.598 1.00 11.28 228 TYR A C 1
ATOM 1827 O O . TYR A 1 228 ? 29.235 51.403 3.368 1.00 12.74 228 TYR A O 1
ATOM 1836 N N . ALA A 1 229 ? 30.451 52.101 5.142 1.00 10.80 229 ALA A N 1
ATOM 1837 C CA . ALA A 1 229 ? 31.350 52.899 4.302 1.00 11.44 229 ALA A CA 1
ATOM 1838 C C . ALA A 1 229 ? 32.815 52.686 4.765 1.00 12.77 229 ALA A C 1
ATOM 1839 O O . ALA A 1 229 ? 33.068 52.210 5.897 1.00 11.61 229 ALA A O 1
ATOM 1841 N N . VAL A 1 230 ? 33.767 52.935 3.865 1.00 15.54 230 VAL A N 1
ATOM 1842 C CA . VAL A 1 230 ? 35.234 52.776 4.165 1.00 17.87 230 VAL A CA 1
ATOM 1843 C C . VAL A 1 230 ? 35.967 53.983 3.514 1.00 20.68 230 VAL A C 1
ATOM 1844 O O . VAL A 1 230 ? 35.304 54.684 2.688 1.00 21.20 230 VAL A O 1
ATOM 1848 N N . MET B 1 1 ? 32.952 63.154 -14.472 1.00 52.51 1 MET B N 1
ATOM 1849 C CA . MET B 1 1 ? 34.439 63.051 -14.392 1.00 52.54 1 MET B CA 1
ATOM 1850 C C . MET B 1 1 ? 34.980 63.540 -13.038 1.00 51.69 1 MET B C 1
ATOM 1851 O O . MET B 1 1 ? 34.311 64.312 -12.333 1.00 52.37 1 MET B O 1
ATOM 1856 N N . VAL B 1 2 ? 36.181 63.078 -12.679 1.00 49.93 2 VAL B N 1
ATOM 1857 C CA . VAL B 1 2 ? 36.910 63.574 -11.502 1.00 47.92 2 VAL B CA 1
ATOM 1858 C C . VAL B 1 2 ? 38.195 64.306 -11.942 1.00 46.33 2 VAL B C 1
ATOM 1859 O O . VAL B 1 2 ? 38.887 63.838 -12.844 1.00 45.68 2 VAL B O 1
ATOM 1863 N N . GLU B 1 3 ? 38.499 65.456 -11.332 1.00 44.19 3 GLU B N 1
ATOM 1864 C CA . GLU B 1 3 ? 39.722 66.207 -11.680 1.00 42.50 3 GLU B CA 1
ATOM 1865 C C . GLU B 1 3 ? 40.931 65.649 -10.929 1.00 39.98 3 GLU B C 1
ATOM 1866 O O . GLU B 1 3 ? 40.900 65.446 -9.687 1.00 39.81 3 GLU B O 1
ATOM 1872 N N . VAL B 1 4 ? 42.000 65.419 -11.682 1.00 35.69 4 VAL B N 1
ATOM 1873 C CA . VAL B 1 4 ? 43.247 64.898 -11.112 1.00 33.40 4 VAL B CA 1
ATOM 1874 C C . VAL B 1 4 ? 44.337 65.937 -11.367 1.00 31.81 4 VAL B C 1
ATOM 1875 O O . VAL B 1 4 ? 44.213 66.684 -12.353 1.00 32.68 4 VAL B O 1
ATOM 1879 N N . VAL B 1 5 ? 45.403 65.939 -10.550 1.00 30.03 5 VAL B N 1
ATOM 1880 C CA . VAL B 1 5 ? 46.559 66.826 -10.769 1.00 26.53 5 VAL B CA 1
ATOM 1881 C C . VAL B 1 5 ? 47.722 66.205 -11.544 1.00 27.89 5 VAL B C 1
ATOM 1882 O O . VAL B 1 5 ? 48.507 66.919 -12.195 1.00 26.86 5 VAL B O 1
ATOM 1886 N N . SER B 1 6 ? 47.847 64.874 -11.494 1.00 25.52 6 SER B N 1
ATOM 1887 C CA . SER B 1 6 ? 48.851 64.174 -12.297 1.00 23.97 6 SER B CA 1
ATOM 1888 C C . SER B 1 6 ? 48.475 62.724 -12.518 1.00 23.49 6 SER B C 1
ATOM 1889 O O . SER B 1 6 ? 47.766 62.132 -11.737 1.00 20.33 6 SER B O 1
ATOM 1892 N N . VAL B 1 7 ? 48.981 62.146 -13.587 1.00 23.06 7 VAL B N 1
ATOM 1893 C CA . VAL B 1 7 ? 48.728 60.735 -13.836 1.00 22.57 7 VAL B CA 1
ATOM 1894 C C . VAL B 1 7 ? 50.043 60.291 -14.348 1.00 22.28 7 VAL B C 1
ATOM 1895 O O . VAL B 1 7 ? 50.595 60.937 -15.239 1.00 25.68 7 VAL B O 1
ATOM 1899 N N . SER B 1 8 ? 50.637 59.273 -13.743 1.00 21.05 8 SER B N 1
ATOM 1900 C CA . SER B 1 8 ? 51.870 58.752 -14.311 1.00 21.00 8 SER B CA 1
ATOM 1901 C C . SER B 1 8 ? 51.898 57.233 -14.232 1.00 21.43 8 SER B C 1
ATOM 1902 O O . SER B 1 8 ? 51.462 56.684 -13.226 1.00 20.41 8 SER B O 1
ATOM 1905 N N . ARG B 1 9 ? 52.459 56.546 -15.228 1.00 19.06 9 ARG B N 1
ATOM 1906 C CA . ARG B 1 9 ? 52.522 55.071 -15.129 1.00 20.33 9 ARG B CA 1
ATOM 1907 C C . ARG B 1 9 ? 53.428 54.626 -13.963 1.00 19.75 9 ARG B C 1
ATOM 1908 O O . ARG B 1 9 ? 54.497 55.234 -13.721 1.00 19.99 9 ARG B O 1
ATOM 1916 N N . HIS B 1 10 ? 53.037 53.554 -13.269 1.00 17.69 10 HIS B N 1
ATOM 1917 C CA . HIS B 1 10 ? 53.838 52.972 -12.194 1.00 17.76 10 HIS B CA 1
ATOM 1918 C C . HIS B 1 10 ? 55.118 52.412 -12.793 1.00 18.94 10 HIS B C 1
ATOM 1919 O O . HIS B 1 10 ? 55.103 51.972 -13.941 1.00 19.60 10 HIS B O 1
ATOM 1926 N N . ASP B 1 11 ? 56.234 52.460 -12.032 1.00 21.96 11 ASP B N 1
ATOM 1927 C CA . ASP B 1 11 ? 57.520 51.937 -12.542 1.00 24.61 11 ASP B CA 1
ATOM 1928 C C . ASP B 1 11 ? 57.555 50.444 -12.772 1.00 24.33 11 ASP B C 1
ATOM 1929 O O . ASP B 1 11 ? 58.272 49.968 -13.665 1.00 25.10 11 ASP B O 1
ATOM 1934 N N . ARG B 1 12 ? 56.794 49.685 -11.980 1.00 22.00 12 ARG B N 1
ATOM 1935 C CA . ARG B 1 12 ? 56.839 48.243 -12.103 1.00 21.38 12 ARG B CA 1
ATOM 1936 C C . ARG B 1 12 ? 55.513 47.607 -12.589 1.00 19.18 12 ARG B C 1
ATOM 1937 O O . ARG B 1 12 ? 55.531 46.621 -13.358 1.00 19.32 12 ARG B O 1
ATOM 1945 N N . TRP B 1 13 ? 54.382 48.163 -12.173 1.00 18.14 13 TRP B N 1
ATOM 1946 C CA . TRP B 1 13 ? 53.094 47.525 -12.535 1.00 14.93 13 TRP B CA 1
ATOM 1947 C C . TRP B 1 13 ? 52.704 48.163 -13.851 1.00 14.81 13 TRP B C 1
ATOM 1948 O O . TRP B 1 13 ? 52.021 49.181 -13.867 1.00 14.58 13 TRP B O 1
ATOM 1959 N N . ARG B 1 14 ? 53.173 47.584 -14.956 1.00 14.98 14 ARG B N 1
ATOM 1960 C CA . ARG B 1 14 ? 52.952 48.207 -16.258 1.00 16.66 14 ARG B CA 1
ATOM 1961 C C . ARG B 1 14 ? 51.446 48.167 -16.602 1.00 15.82 14 ARG B C 1
ATOM 1962 O O . ARG B 1 14 ? 50.727 47.189 -16.259 1.00 17.08 14 ARG B O 1
ATOM 1970 N N . GLY B 1 15 ? 50.959 49.255 -17.179 1.00 16.17 15 GLY B N 1
ATOM 1971 C CA . GLY B 1 15 ? 49.484 49.412 -17.474 1.00 15.72 15 GLY B CA 1
ATOM 1972 C C . GLY B 1 15 ? 48.689 49.849 -16.246 1.00 13.04 15 GLY B C 1
ATOM 1973 O O . GLY B 1 15 ? 47.458 49.990 -16.304 1.00 14.50 15 GLY B O 1
ATOM 1974 N N . VAL B 1 16 ? 49.402 50.088 -15.133 1.00 12.99 16 VAL B N 1
ATOM 1975 C CA . VAL B 1 16 ? 48.811 50.694 -13.913 1.00 13.03 16 VAL B CA 1
ATOM 1976 C C . VAL B 1 16 ? 49.379 52.108 -13.723 1.00 12.92 16 VAL B C 1
ATOM 1977 O O . VAL B 1 16 ? 50.589 52.319 -13.821 1.00 15.11 16 VAL B O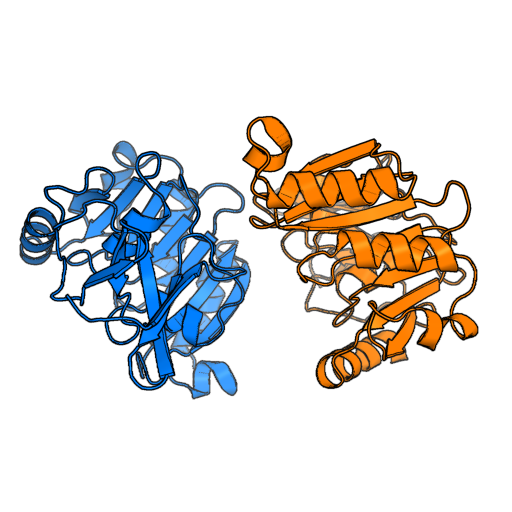 1
ATOM 1981 N N . TYR B 1 17 ? 48.493 53.044 -13.417 1.00 13.08 17 TYR B N 1
ATOM 1982 C CA . TYR B 1 17 ? 48.870 54.444 -13.294 1.00 13.26 17 TYR B CA 1
ATOM 1983 C C . TYR B 1 17 ? 48.570 54.955 -11.907 1.00 13.54 17 TYR B C 1
ATOM 1984 O O . TYR B 1 17 ? 47.516 54.646 -11.328 1.00 14.46 17 TYR B O 1
ATOM 1993 N N . VAL B 1 18 ? 49.485 55.793 -11.427 1.00 14.35 18 VAL B N 1
ATOM 1994 C CA . VAL B 1 18 ? 49.302 56.429 -10.127 1.00 15.54 18 VAL B CA 1
ATOM 1995 C C . VAL B 1 18 ? 48.722 57.822 -10.407 1.00 15.84 18 VAL B C 1
ATOM 1996 O O . VAL B 1 18 ? 49.248 58.590 -11.197 1.00 18.46 18 VAL B O 1
ATOM 2000 N N . VAL B 1 19 ? 47.619 58.113 -9.756 1.00 18.04 19 VAL B N 1
ATOM 2001 C CA . VAL B 1 19 ? 46.826 59.312 -9.988 1.00 18.08 19 VAL B CA 1
ATOM 2002 C C . VAL B 1 19 ? 46.865 60.102 -8.671 1.00 21.62 19 VAL B C 1
ATOM 2003 O O . VAL B 1 19 ? 46.582 59.556 -7.598 1.00 20.55 19 VAL B O 1
ATOM 2007 N N . GLU B 1 20 ? 47.193 61.389 -8.777 1.00 21.97 20 GLU B N 1
ATOM 2008 C CA . GLU B 1 20 ? 47.102 62.264 -7.617 1.00 25.04 20 GLU B CA 1
ATOM 2009 C C . GLU B 1 20 ? 45.880 63.157 -7.749 1.00 26.04 20 GLU B C 1
ATOM 2010 O O . GLU B 1 20 ? 45.675 63.812 -8.780 1.00 23.26 20 GLU B O 1
ATOM 2016 N N . LEU B 1 21 ? 45.012 63.139 -6.735 1.00 28.55 21 LEU B N 1
ATOM 2017 C CA . LEU B 1 21 ? 43.781 63.927 -6.799 1.00 31.55 21 LEU B CA 1
ATOM 2018 C C . LEU B 1 21 ? 44.060 65.301 -6.200 1.00 34.29 21 LEU B C 1
ATOM 2019 O O . LEU B 1 21 ? 45.133 65.507 -5.610 1.00 34.51 21 LEU B O 1
ATOM 2024 N N . GLU B 1 22 ? 43.128 66.246 -6.350 1.00 37.53 22 GLU B N 1
ATOM 2025 C CA . GLU B 1 22 ? 43.401 67.621 -5.860 1.00 40.21 22 GLU B CA 1
ATOM 2026 C C . GLU B 1 22 ? 43.711 67.689 -4.339 1.00 41.05 22 GLU B C 1
ATOM 2027 O O . GLU B 1 22 ? 44.490 68.542 -3.926 1.00 42.27 22 GLU B O 1
ATOM 2033 N N . ASP B 1 23 ? 43.123 66.806 -3.515 1.00 41.06 23 ASP B N 1
ATOM 2034 C CA . ASP B 1 23 ? 43.417 66.826 -2.063 1.00 41.02 23 ASP B CA 1
ATOM 2035 C C . ASP B 1 23 ? 44.819 66.293 -1.707 1.00 40.07 23 ASP B C 1
ATOM 2036 O O . ASP B 1 23 ? 45.241 66.340 -0.542 1.00 40.29 23 ASP B O 1
ATOM 2041 N N . GLY B 1 24 ? 45.538 65.785 -2.708 1.00 38.46 24 GLY B N 1
ATOM 2042 C CA . GLY B 1 24 ? 46.915 65.321 -2.492 1.00 36.34 24 GLY B CA 1
ATOM 2043 C C . GLY B 1 24 ? 46.978 63.802 -2.342 1.00 34.51 24 GLY B C 1
ATOM 2044 O O . GLY B 1 24 ? 48.064 63.219 -2.368 1.00 34.23 24 GLY B O 1
ATOM 2045 N N . SER B 1 25 ? 45.813 63.180 -2.181 1.00 32.14 25 SER B N 1
ATOM 2046 C CA . SER B 1 25 ? 45.711 61.727 -1.977 1.00 31.15 25 SER B CA 1
ATOM 2047 C C . SER B 1 25 ? 45.904 60.996 -3.306 1.00 29.52 25 SER B C 1
ATOM 2048 O O . SER B 1 25 ? 45.747 61.598 -4.374 1.00 29.38 25 SER B O 1
ATOM 2051 N N . LEU B 1 26 ? 46.274 59.720 -3.231 1.00 27.02 26 LEU B N 1
ATOM 2052 C CA . LEU B 1 26 ? 46.558 58.917 -4.432 1.00 24.68 26 LEU B CA 1
ATOM 2053 C C . LEU B 1 26 ? 45.499 57.851 -4.708 1.00 22.68 26 LEU B C 1
ATOM 2054 O O . LEU B 1 26 ? 44.848 57.341 -3.788 1.00 23.56 26 LEU B O 1
ATOM 2059 N N . ARG B 1 27 ? 45.336 57.515 -5.992 1.00 19.68 27 ARG B N 1
ATOM 2060 C CA . ARG B 1 27 ? 44.564 56.343 -6.421 1.00 19.18 27 ARG B CA 1
ATOM 2061 C C . ARG B 1 27 ? 45.397 55.657 -7.487 1.00 17.12 27 ARG B C 1
ATOM 2062 O O . ARG B 1 27 ? 46.303 56.260 -8.048 1.00 17.15 27 ARG B O 1
ATOM 2070 N N . ILE B 1 28 ? 45.134 54.386 -7.752 1.00 15.44 28 ILE B N 1
ATOM 2071 C CA . ILE B 1 28 ? 45.727 53.787 -8.961 1.00 15.22 28 ILE B CA 1
ATOM 2072 C C . ILE B 1 28 ? 44.614 53.587 -9.974 1.00 13.27 28 ILE B C 1
ATOM 2073 O O . ILE B 1 28 ? 43.411 53.571 -9.619 1.00 14.22 28 ILE B O 1
ATOM 2078 N N . ALA B 1 29 ? 44.984 53.394 -11.237 1.00 11.84 29 ALA B N 1
ATOM 2079 C CA . ALA B 1 29 ? 43.972 53.359 -12.270 1.00 11.58 29 ALA B CA 1
ATOM 2080 C C . ALA B 1 29 ? 44.540 52.577 -13.428 1.00 11.68 29 ALA B C 1
ATOM 2081 O O . ALA B 1 29 ? 45.737 52.395 -13.506 1.00 12.33 29 ALA B O 1
ATOM 2083 N N . THR B 1 30 ? 43.663 52.101 -14.321 1.00 10.31 30 THR B N 1
ATOM 2084 C CA . THR B 1 30 ? 44.146 51.529 -15.576 1.00 11.99 30 THR B CA 1
ATOM 2085 C C . THR B 1 30 ? 43.639 52.455 -16.716 1.00 13.59 30 THR B C 1
ATOM 2086 O O . THR B 1 30 ? 42.717 53.273 -16.542 1.00 14.16 30 THR B O 1
ATOM 2090 N N . LYS B 1 31 ? 44.211 52.286 -17.899 1.00 15.45 31 LYS B N 1
ATOM 2091 C CA . LYS B 1 31 ? 43.766 53.021 -19.101 1.00 16.81 31 LYS B CA 1
ATOM 2092 C C . LYS B 1 31 ? 42.535 52.363 -19.751 1.00 16.80 31 LYS B C 1
ATOM 2093 O O . LYS B 1 31 ? 42.545 51.157 -19.989 1.00 15.85 31 LYS B O 1
ATOM 2099 N N . ASN B 1 32 ? 41.434 53.139 -19.872 1.00 17.85 32 ASN B N 1
ATOM 2100 C CA . ASN B 1 32 ? 40.136 52.584 -20.246 1.00 17.19 32 ASN B CA 1
ATOM 2101 C C . ASN B 1 32 ? 40.165 51.997 -21.646 1.00 18.08 32 ASN B C 1
ATOM 2102 O O . ASN B 1 32 ? 40.210 52.741 -22.629 1.00 17.96 32 ASN B O 1
ATOM 2107 N N . LEU B 1 33 ? 40.035 50.680 -21.752 1.00 16.19 33 LEU B N 1
ATOM 2108 C CA . LEU B 1 33 ? 39.950 50.069 -23.083 1.00 16.60 33 LEU B CA 1
ATOM 2109 C C . LEU B 1 33 ? 38.655 50.477 -23.833 1.00 16.73 33 LEU B C 1
ATOM 2110 O O . LEU B 1 33 ? 38.576 50.379 -25.060 1.00 17.31 33 LEU B O 1
ATOM 2115 N N . VAL B 1 34 ? 37.602 50.810 -23.093 1.00 16.72 34 VAL B N 1
ATOM 2116 C CA . VAL B 1 34 ? 36.305 51.149 -23.736 1.00 20.06 34 VAL B CA 1
ATOM 2117 C C . VAL B 1 34 ? 35.945 52.538 -23.194 1.00 19.52 34 VAL B C 1
ATOM 2118 O O . VAL B 1 34 ? 35.204 52.621 -22.231 1.00 18.72 34 VAL B O 1
ATOM 2122 N N . PRO B 1 35 ? 36.543 53.633 -23.741 1.00 21.24 35 PRO B N 1
ATOM 2123 C CA . PRO B 1 35 ? 36.199 54.976 -23.240 1.00 21.94 35 PRO B CA 1
ATOM 2124 C C . PRO B 1 35 ? 34.712 55.202 -23.071 1.00 24.16 35 PRO B C 1
ATOM 2125 O O . PRO B 1 35 ? 33.912 54.812 -23.962 1.00 23.79 35 PRO B O 1
ATOM 2129 N N . GLY B 1 36 ? 34.316 55.807 -21.949 1.00 24.37 36 GLY B N 1
ATOM 2130 C CA . GLY B 1 36 ? 32.876 56.077 -21.755 1.00 27.25 36 GLY B CA 1
ATOM 2131 C C . GLY B 1 36 ? 32.171 54.943 -21.019 1.00 27.98 36 GLY B C 1
ATOM 2132 O O . GLY B 1 36 ? 31.074 55.139 -20.515 1.00 30.14 36 GLY B O 1
ATOM 2133 N N . GLN B 1 37 ? 32.786 53.769 -20.928 1.00 27.80 37 GLN B N 1
ATOM 2134 C CA . GLN B 1 37 ? 32.179 52.690 -20.141 1.00 28.54 37 GLN B CA 1
ATOM 2135 C C . GLN B 1 37 ? 32.622 52.742 -18.658 1.00 29.09 37 GLN B C 1
ATOM 2136 O O . GLN B 1 37 ? 33.798 52.877 -18.332 1.00 27.89 37 GLN B O 1
ATOM 2142 N N . ARG B 1 38 ? 31.657 52.572 -17.775 1.00 29.56 38 ARG B N 1
ATOM 2143 C CA . ARG B 1 38 ? 31.899 52.456 -16.346 1.00 30.37 38 ARG B CA 1
ATOM 2144 C C . ARG B 1 38 ? 31.313 51.096 -15.879 1.00 29.86 38 ARG B C 1
ATOM 2145 O O . ARG B 1 38 ? 30.182 50.719 -16.248 1.00 31.47 38 ARG B O 1
ATOM 2153 N N . VAL B 1 39 ? 32.090 50.333 -15.105 1.00 28.02 39 VAL B N 1
ATOM 2154 C CA . VAL B 1 39 ? 31.736 48.952 -14.773 1.00 25.81 39 VAL B CA 1
ATOM 2155 C C . VAL B 1 39 ? 31.059 48.756 -13.428 1.00 26.09 39 VAL B C 1
ATOM 2156 O O . VAL B 1 39 ? 30.133 47.955 -13.316 1.00 25.22 39 VAL B O 1
ATOM 2160 N N . TYR B 1 40 ? 31.537 49.452 -12.401 1.00 25.63 40 TYR B N 1
ATOM 2161 C CA . TYR B 1 40 ? 31.007 49.252 -11.056 1.00 25.51 40 TYR B CA 1
ATOM 2162 C C . TYR B 1 40 ? 30.944 50.565 -10.319 1.00 26.18 40 TYR B C 1
ATOM 2163 O O . TYR B 1 40 ? 31.129 50.596 -9.097 1.00 26.73 40 TYR B O 1
ATOM 2172 N N . GLY B 1 41 ? 30.727 51.655 -11.071 1.00 26.75 41 GLY B N 1
ATOM 2173 C CA . GLY B 1 41 ? 30.593 53.005 -10.451 1.00 28.04 41 GLY B CA 1
ATOM 2174 C C . GLY B 1 41 ? 31.903 53.674 -10.066 1.00 28.21 41 GLY B C 1
ATOM 2175 O O . GLY B 1 41 ? 31.916 54.672 -9.298 1.00 28.86 41 GLY B O 1
ATOM 2176 N N . GLU B 1 42 ? 33.014 53.178 -10.634 1.00 25.96 42 GLU B N 1
ATOM 2177 C CA . GLU B 1 42 ? 34.331 53.745 -10.380 1.00 24.05 42 GLU B CA 1
ATOM 2178 C C . GLU B 1 42 ? 34.436 55.141 -10.985 1.00 23.42 42 GLU B C 1
ATOM 2179 O O . GLU B 1 42 ? 33.768 55.446 -11.948 1.00 22.53 42 GLU B O 1
ATOM 2185 N N . ARG B 1 43 ? 35.299 55.951 -10.398 1.00 22.85 43 ARG B N 1
ATOM 2186 C CA . ARG B 1 43 ? 35.656 57.254 -10.944 1.00 24.56 43 ARG B CA 1
ATOM 2187 C C . ARG B 1 43 ? 36.378 57.110 -12.272 1.00 23.98 43 ARG B C 1
ATOM 2188 O O . ARG B 1 43 ? 37.176 56.199 -12.435 1.00 21.42 43 ARG B O 1
ATOM 2196 N N . ILE B 1 44 ? 36.160 58.068 -13.182 1.00 24.18 44 ILE B N 1
ATOM 2197 C CA . ILE B 1 44 ? 36.840 58.126 -14.467 1.00 25.46 44 ILE B CA 1
ATOM 2198 C C . ILE B 1 44 ? 37.594 59.470 -14.569 1.00 26.31 44 ILE B C 1
ATOM 2199 O O . ILE B 1 44 ? 37.022 60.536 -14.226 1.00 26.02 44 ILE B O 1
ATOM 2204 N N . PHE B 1 45 ? 38.871 59.391 -14.954 1.00 26.34 45 PHE B N 1
ATOM 2205 C CA . PHE B 1 45 ? 39.768 60.560 -15.133 1.00 27.18 45 PHE B CA 1
ATOM 2206 C C . PHE B 1 45 ? 40.120 60.777 -16.624 1.00 27.34 45 PHE B C 1
ATOM 2207 O O . PHE B 1 45 ? 40.201 59.833 -17.358 1.00 26.63 45 PHE B O 1
ATOM 2215 N N . ARG B 1 46 ? 40.331 62.018 -17.077 1.00 27.57 46 ARG B N 1
ATOM 2216 C CA . ARG B 1 46 ? 40.900 62.296 -18.401 1.00 27.41 46 ARG B CA 1
ATOM 2217 C C . ARG B 1 46 ? 42.237 63.060 -18.232 1.00 27.91 46 ARG B C 1
ATOM 2218 O O . ARG B 1 46 ? 42.298 64.037 -17.486 1.00 28.30 46 ARG B O 1
ATOM 2226 N N . TYR B 1 47 ? 43.310 62.616 -18.886 1.00 26.82 47 TYR B N 1
ATOM 2227 C CA . TYR B 1 47 ? 44.598 63.268 -18.721 1.00 26.28 47 TYR B CA 1
ATOM 2228 C C . TYR B 1 47 ? 45.383 63.035 -19.990 1.00 27.66 47 TYR B C 1
ATOM 2229 O O . TYR B 1 47 ? 45.512 61.875 -20.457 1.00 26.39 47 TYR B O 1
ATOM 2238 N N . ASN B 1 48 ? 45.880 64.131 -20.587 1.00 28.49 48 ASN B N 1
ATOM 2239 C CA . ASN B 1 48 ? 46.701 64.034 -21.820 1.00 29.62 48 ASN B CA 1
ATOM 2240 C C . ASN B 1 48 ? 45.951 63.357 -22.942 1.00 28.35 48 ASN B C 1
ATOM 2241 O O . ASN B 1 48 ? 46.522 62.567 -23.678 1.00 29.56 48 ASN B O 1
ATOM 2246 N N . GLY B 1 49 ? 44.664 63.639 -23.033 1.00 28.71 49 GLY B N 1
ATOM 2247 C CA . GLY B 1 49 ? 43.814 63.151 -24.111 1.00 29.67 49 GLY B CA 1
ATOM 2248 C C . GLY B 1 49 ? 43.464 61.670 -23.990 1.00 31.22 49 GLY B C 1
ATOM 2249 O O . GLY B 1 49 ? 43.145 61.009 -25.011 1.00 32.48 49 GLY B O 1
ATOM 2250 N N . GLU B 1 50 ? 43.570 61.133 -22.769 1.00 29.28 50 GLU B N 1
ATOM 2251 C CA . GLU B 1 50 ? 43.276 59.701 -22.530 1.00 29.71 50 GLU B CA 1
ATOM 2252 C C . GLU B 1 50 ? 42.477 59.505 -21.266 1.00 28.19 50 GLU B C 1
ATOM 2253 O O . GLU B 1 50 ? 42.688 60.223 -20.278 1.00 27.02 50 GLU B O 1
ATOM 2259 N N . GLU B 1 51 ? 41.581 58.502 -21.305 1.00 26.93 51 GLU B N 1
ATOM 2260 C CA . GLU B 1 51 ? 40.667 58.229 -20.254 1.00 24.47 51 GLU B CA 1
ATOM 2261 C C . GLU B 1 51 ? 41.176 57.050 -19.415 1.00 22.46 51 GLU B C 1
ATOM 2262 O O . GLU B 1 51 ? 41.628 56.033 -19.969 1.00 21.61 51 GLU B O 1
ATOM 2268 N N . TYR B 1 52 ? 41.133 57.262 -18.093 1.00 21.20 52 TYR B N 1
ATOM 2269 C CA . TYR B 1 52 ? 41.567 56.292 -17.053 1.00 19.49 52 TYR B CA 1
ATOM 2270 C C . TYR B 1 52 ? 40.413 55.923 -16.138 1.00 19.13 52 TYR B C 1
ATOM 2271 O O . TYR B 1 52 ? 39.495 56.752 -15.931 1.00 23.02 52 TYR B O 1
ATOM 2280 N N . ARG B 1 53 ? 40.409 54.685 -15.622 1.00 16.49 53 ARG B N 1
ATOM 2281 C CA . ARG B 1 53 ? 39.379 54.222 -14.708 1.00 16.68 53 ARG B CA 1
ATOM 2282 C C . ARG B 1 53 ? 40.036 53.965 -13.393 1.00 13.14 53 ARG B C 1
ATOM 2283 O O . ARG B 1 53 ? 40.987 53.190 -13.292 1.00 13.93 53 ARG B O 1
ATOM 2291 N N . GLU B 1 54 ? 39.536 54.637 -12.366 1.00 14.98 54 GLU B N 1
ATOM 2292 C CA . GLU B 1 54 ? 40.024 54.335 -11.022 1.00 15.38 54 GLU B CA 1
ATOM 2293 C C . GLU B 1 54 ? 39.932 52.828 -10.729 1.00 15.30 54 GLU B C 1
ATOM 2294 O O . GLU B 1 54 ? 38.901 52.192 -10.977 1.00 14.14 54 GLU B O 1
ATOM 2300 N N . TRP B 1 55 ? 41.018 52.244 -10.207 1.00 14.64 55 TRP B N 1
ATOM 2301 C CA . TRP B 1 55 ? 41.007 50.850 -9.813 1.00 13.14 55 TRP B CA 1
ATOM 2302 C C . TRP B 1 55 ? 40.911 50.857 -8.247 1.00 13.14 55 TRP B C 1
ATOM 2303 O O . TRP B 1 55 ? 41.897 50.944 -7.557 1.00 16.20 55 TRP B O 1
ATOM 2314 N N . ASN B 1 56 ? 39.717 50.735 -7.717 1.00 15.67 56 ASN B N 1
ATOM 2315 C CA . ASN B 1 56 ? 39.495 50.983 -6.329 1.00 15.70 56 ASN B CA 1
ATOM 2316 C C . ASN B 1 56 ? 39.944 49.817 -5.517 1.00 15.07 56 ASN B C 1
ATOM 2317 O O . ASN B 1 56 ? 39.366 48.744 -5.629 1.00 15.13 56 ASN B O 1
ATOM 2322 N N . ALA B 1 57 ? 40.915 50.007 -4.645 1.00 15.03 57 ALA B N 1
ATOM 2323 C CA . ALA B 1 57 ? 41.451 48.847 -3.911 1.00 15.85 57 ALA B CA 1
ATOM 2324 C C . ALA B 1 57 ? 40.520 48.381 -2.801 1.00 15.34 57 ALA B C 1
ATOM 2325 O O . ALA B 1 57 ? 40.639 47.273 -2.312 1.00 12.96 57 ALA B O 1
ATOM 2327 N N . TYR B 1 58 ? 39.529 49.189 -2.422 1.00 15.50 58 TYR B N 1
ATOM 2328 C CA . TYR B 1 58 ? 38.484 48.726 -1.467 1.00 16.48 58 TYR B CA 1
ATOM 2329 C C . TYR B 1 58 ? 37.377 47.950 -2.156 1.00 16.26 58 TYR B C 1
ATOM 2330 O O . TYR B 1 58 ? 36.379 47.502 -1.538 1.00 17.69 58 TYR B O 1
ATOM 2339 N N . ARG B 1 59 ? 37.509 47.798 -3.447 1.00 13.54 59 ARG B N 1
ATOM 2340 C CA . ARG B 1 59 ? 36.597 46.947 -4.207 1.00 15.67 59 ARG B CA 1
ATOM 2341 C C . ARG B 1 59 ? 37.216 45.741 -4.913 1.00 15.22 59 ARG B C 1
ATOM 2342 O O . ARG B 1 59 ? 36.509 44.803 -5.203 1.00 17.04 59 ARG B O 1
ATOM 2350 N N . SER B 1 60 ? 38.498 45.805 -5.242 1.00 14.45 60 SER B N 1
ATOM 2351 C CA . SER B 1 60 ? 39.111 44.769 -6.057 1.00 13.53 60 SER B CA 1
ATOM 2352 C C . SER B 1 60 ? 40.312 44.215 -5.320 1.00 12.18 60 SER B C 1
ATOM 2353 O O . SER B 1 60 ? 41.222 44.984 -5.020 1.00 9.93 60 SER B O 1
ATOM 2356 N N . LYS B 1 61 ? 40.288 42.890 -5.060 1.00 11.69 61 LYS B N 1
ATOM 2357 C CA . LYS B 1 61 ? 41.333 42.265 -4.232 1.00 11.07 61 LYS B CA 1
ATOM 2358 C C . LYS B 1 61 ? 42.714 42.363 -4.925 1.00 10.40 61 LYS B C 1
ATOM 2359 O O . LYS B 1 61 ? 43.754 42.516 -4.262 1.00 9.53 61 LYS B O 1
ATOM 2365 N N . LEU B 1 62 ? 42.753 42.244 -6.252 1.00 10.48 62 LEU B N 1
ATOM 2366 C CA . LEU B 1 62 ? 44.077 42.435 -6.921 1.00 9.54 62 LEU B CA 1
ATOM 2367 C C . LEU B 1 62 ? 44.705 43.845 -6.786 1.00 9.55 62 LEU B C 1
ATOM 2368 O O . LEU B 1 62 ? 45.945 43.958 -6.524 1.00 10.06 62 LEU B O 1
ATOM 2373 N N . ALA B 1 63 ? 43.888 44.896 -6.853 1.00 10.54 63 ALA B N 1
ATOM 2374 C CA . ALA B 1 63 ? 44.390 46.238 -6.595 1.00 9.77 63 ALA B CA 1
ATOM 2375 C C . ALA B 1 63 ? 44.906 46.329 -5.133 1.00 10.08 63 ALA B C 1
ATOM 2376 O O . ALA B 1 63 ? 45.999 46.865 -4.872 1.00 9.43 63 ALA B O 1
ATOM 2378 N N . ALA B 1 64 ? 44.140 45.768 -4.214 1.00 8.93 64 ALA B N 1
ATOM 2379 C CA . ALA B 1 64 ? 44.612 45.718 -2.818 1.00 11.08 64 ALA B CA 1
ATOM 2380 C C . ALA B 1 64 ? 45.912 45.015 -2.662 1.00 10.37 64 ALA B C 1
ATOM 2381 O O . ALA B 1 64 ? 46.732 45.430 -1.965 1.00 12.07 64 ALA B O 1
ATOM 2383 N N . ALA B 1 65 ? 46.118 43.955 -3.376 1.00 10.20 65 ALA B N 1
ATOM 2384 C CA . ALA B 1 65 ? 47.352 43.112 -3.212 1.00 10.24 65 ALA B CA 1
ATOM 2385 C C . ALA B 1 65 ? 48.578 43.924 -3.663 1.00 11.16 65 ALA B C 1
ATOM 2386 O O . ALA B 1 65 ? 49.608 43.853 -3.001 1.00 11.48 65 ALA B O 1
ATOM 2388 N N . LEU B 1 66 ? 48.438 44.650 -4.762 1.00 10.94 66 LEU B N 1
ATOM 2389 C CA . LEU B 1 66 ? 49.492 45.593 -5.263 1.00 8.99 66 LEU B CA 1
ATOM 2390 C C . LEU B 1 66 ? 49.788 46.669 -4.188 1.00 10.31 66 LEU B C 1
ATOM 2391 O O . LEU B 1 66 ? 50.961 46.829 -3.802 1.00 10.55 66 LEU B O 1
ATOM 2396 N N . LEU B 1 67 ? 48.765 47.354 -3.646 1.00 11.06 67 LEU B N 1
ATOM 2397 C CA . LEU B 1 67 ? 48.999 48.391 -2.669 1.00 12.09 67 LEU B CA 1
ATOM 2398 C C . LEU B 1 67 ? 49.654 47.795 -1.438 1.00 13.17 67 LEU B C 1
ATOM 2399 O O . LEU B 1 67 ? 50.491 48.433 -0.783 1.00 13.64 67 LEU B O 1
ATOM 2404 N N . LYS B 1 68 ? 49.316 46.563 -1.105 1.00 10.15 68 LYS B N 1
ATOM 2405 C CA . LYS B 1 68 ? 49.854 45.985 0.134 1.00 14.44 68 LYS B CA 1
ATOM 2406 C C . LYS B 1 68 ? 51.221 45.282 -0.023 1.00 13.97 68 LYS B C 1
ATOM 2407 O O . LYS B 1 68 ? 51.821 44.807 0.978 1.00 17.00 68 LYS B O 1
ATOM 2413 N N . GLY B 1 69 ? 51.723 45.150 -1.250 1.00 12.47 69 GLY B N 1
ATOM 2414 C CA . GLY B 1 69 ? 53.077 44.699 -1.437 1.00 13.90 69 GLY B CA 1
ATOM 2415 C C . GLY B 1 69 ? 53.290 43.452 -2.266 1.00 14.17 69 GLY B C 1
ATOM 2416 O O . GLY B 1 69 ? 54.390 42.933 -2.308 1.00 16.10 69 GLY B O 1
ATOM 2417 N N . LEU B 1 70 ? 52.255 42.944 -2.945 1.00 12.93 70 LEU B N 1
ATOM 2418 C CA . LEU B 1 70 ? 52.499 41.866 -3.912 1.00 13.17 70 LEU B CA 1
ATOM 2419 C C . LEU B 1 70 ? 53.793 42.179 -4.686 1.00 12.71 70 LEU B C 1
ATOM 2420 O O . LEU B 1 70 ? 53.978 43.312 -5.226 1.00 15.39 70 LEU B O 1
ATOM 2425 N N . ILE B 1 71 ? 54.659 41.159 -4.807 1.00 14.26 71 ILE B N 1
ATOM 2426 C CA . ILE B 1 71 ? 56.029 41.425 -5.267 1.00 15.78 71 ILE B CA 1
ATOM 2427 C C . ILE B 1 71 ? 56.075 41.860 -6.736 1.00 17.88 71 ILE B C 1
ATOM 2428 O O . ILE B 1 71 ? 57.079 42.452 -7.172 1.00 19.86 71 ILE B O 1
ATOM 2433 N N . GLU B 1 72 ? 55.031 41.543 -7.499 1.00 15.50 72 GLU B N 1
ATOM 2434 C CA . GLU B 1 72 ? 54.964 41.989 -8.913 1.00 17.39 72 GLU B CA 1
ATOM 2435 C C . GLU B 1 72 ? 53.520 41.923 -9.388 1.00 17.40 72 GLU B C 1
ATOM 2436 O O . GLU B 1 72 ? 52.667 41.289 -8.728 1.00 16.54 72 GLU B O 1
ATOM 2442 N N . LEU B 1 73 ? 53.250 42.669 -10.455 1.00 15.38 73 LEU B N 1
ATOM 2443 C CA . LEU B 1 73 ? 52.013 42.494 -11.215 1.00 13.93 73 LEU B CA 1
ATOM 2444 C C . LEU B 1 73 ? 52.192 41.448 -12.360 1.00 14.15 73 LEU B C 1
ATOM 2445 O O . LEU B 1 73 ? 52.790 41.755 -13.363 1.00 14.61 73 LEU B O 1
ATOM 2450 N N . PRO B 1 74 ? 51.656 40.210 -12.199 1.00 14.85 74 PRO B N 1
ATOM 2451 C CA . PRO B 1 74 ? 51.926 39.169 -13.197 1.00 15.80 74 PRO B CA 1
ATOM 2452 C C . PRO B 1 74 ? 51.063 39.378 -14.444 1.00 15.78 74 PRO B C 1
ATOM 2453 O O . PRO B 1 74 ? 51.433 38.896 -15.495 1.00 17.45 74 PRO B O 1
ATOM 2457 N N . VAL B 1 75 ? 49.949 40.110 -14.312 1.00 16.20 75 VAL B N 1
ATOM 2458 C CA . VAL B 1 75 ? 49.038 40.377 -15.427 1.00 15.41 75 VAL B CA 1
ATOM 2459 C C . VAL B 1 75 ? 49.734 41.366 -16.391 1.00 16.65 75 VAL B C 1
ATOM 2460 O O . VAL B 1 75 ? 50.007 42.501 -16.009 1.00 15.48 75 VAL B O 1
ATOM 2464 N N . LYS B 1 76 ? 49.915 40.946 -17.652 1.00 17.06 76 LYS B N 1
ATOM 2465 C CA . LYS B 1 76 ? 50.780 41.664 -18.646 1.00 19.28 76 LYS B CA 1
ATOM 2466 C C . LYS B 1 76 ? 50.004 41.789 -19.965 1.00 18.61 76 LYS B C 1
ATOM 2467 O O . LYS B 1 76 ? 49.123 40.982 -20.264 1.00 16.55 76 LYS B O 1
ATOM 2473 N N . GLU B 1 77 ? 50.352 42.803 -20.757 1.00 17.37 77 GLU B N 1
ATOM 2474 C CA . GLU B 1 77 ? 49.713 43.031 -22.046 1.00 16.84 77 GLU B CA 1
ATOM 2475 C C . GLU B 1 77 ? 49.800 41.726 -22.854 1.00 16.28 77 GLU B C 1
ATOM 2476 O O . GLU B 1 77 ? 50.854 41.038 -22.829 1.00 17.77 77 GLU B O 1
ATOM 2482 N N . GLY B 1 78 ? 48.715 41.380 -23.533 1.00 15.43 78 GLY B N 1
ATOM 2483 C CA . GLY B 1 78 ? 48.675 40.138 -24.305 1.00 17.33 78 GLY B CA 1
ATOM 2484 C C . GLY B 1 78 ? 48.288 38.855 -23.584 1.00 17.26 78 GLY B C 1
ATOM 2485 O O . GLY B 1 78 ? 48.009 37.852 -24.247 1.00 15.64 78 GLY B O 1
ATOM 2486 N N . ASP B 1 79 ? 48.300 38.824 -22.237 1.00 15.17 79 ASP B N 1
ATOM 2487 C CA . ASP B 1 79 ? 47.986 37.615 -21.478 1.00 15.94 79 ASP B CA 1
ATOM 2488 C C . ASP B 1 79 ? 46.624 36.998 -21.802 1.00 14.59 79 ASP B C 1
ATOM 2489 O O . ASP B 1 79 ? 45.643 37.693 -21.979 1.00 16.34 79 ASP B O 1
ATOM 2494 N N . ARG B 1 80 ? 46.621 35.676 -21.754 1.00 15.45 80 ARG B N 1
ATOM 2495 C CA . ARG B 1 80 ? 45.411 34.895 -21.754 1.00 15.86 80 ARG B CA 1
ATOM 2496 C C . ARG B 1 80 ? 45.246 34.412 -20.321 1.00 14.81 80 ARG B C 1
ATOM 2497 O O . ARG B 1 80 ? 46.100 33.749 -19.800 1.00 16.15 80 ARG B O 1
ATOM 2505 N N . ILE B 1 81 ? 44.123 34.781 -19.697 1.00 14.34 81 ILE B N 1
ATOM 2506 C CA . ILE B 1 81 ? 43.925 34.505 -18.270 1.00 13.03 81 ILE B CA 1
ATOM 2507 C C . ILE B 1 81 ? 42.669 33.633 -18.035 1.00 12.69 81 ILE B C 1
ATOM 2508 O O . ILE B 1 81 ? 41.607 33.953 -18.556 1.00 12.83 81 ILE B O 1
ATOM 2513 N N . LEU B 1 82 ? 42.793 32.587 -17.233 1.00 10.59 82 LEU B N 1
ATOM 2514 C CA . LEU B 1 82 ? 41.600 31.888 -16.775 1.00 10.02 82 LEU B CA 1
ATOM 2515 C C . LEU B 1 82 ? 41.185 32.461 -15.409 1.00 9.40 82 LEU B C 1
ATOM 2516 O O . LEU B 1 82 ? 41.979 32.439 -14.459 1.00 9.28 82 LEU B O 1
ATOM 2521 N N . TYR B 1 83 ? 39.969 33.014 -15.358 1.00 9.15 83 TYR B N 1
ATOM 2522 C CA . TYR B 1 83 ? 39.505 33.723 -14.110 1.00 10.22 83 TYR B CA 1
ATOM 2523 C C . TYR B 1 83 ? 38.361 32.900 -13.536 1.00 11.86 83 TYR B C 1
ATOM 2524 O O . TYR B 1 83 ? 37.262 32.864 -14.131 1.00 12.36 83 TYR B O 1
ATOM 2533 N N . LEU B 1 84 ? 38.576 32.295 -12.392 1.00 11.00 84 LEU B N 1
ATOM 2534 C CA . LEU B 1 84 ? 37.574 31.510 -11.717 1.00 12.05 84 LEU B CA 1
ATOM 2535 C C . LEU B 1 84 ? 36.837 32.439 -10.792 1.00 11.16 84 LEU B C 1
ATOM 2536 O O . LEU B 1 84 ? 37.426 32.995 -9.835 1.00 10.92 84 LEU B O 1
ATOM 2541 N N . GLY B 1 85 ? 35.530 32.648 -11.084 1.00 10.92 85 GLY B N 1
ATOM 2542 C CA . GLY B 1 85 ? 34.718 33.495 -10.208 1.00 10.52 85 GLY B CA 1
ATOM 2543 C C . GLY B 1 85 ? 34.692 34.967 -10.615 1.00 10.46 85 GLY B C 1
ATOM 2544 O O . GLY B 1 85 ? 34.757 35.865 -9.754 1.00 12.12 85 GLY B O 1
ATOM 2545 N N . ILE B 1 86 ? 34.556 35.222 -11.901 1.00 10.18 86 ILE B N 1
ATOM 2546 C CA . ILE B 1 86 ? 34.660 36.579 -12.435 1.00 12.72 86 ILE B CA 1
ATOM 2547 C C . ILE B 1 86 ? 33.519 37.483 -11.871 1.00 13.11 86 ILE B C 1
ATOM 2548 O O . ILE B 1 86 ? 33.629 38.723 -11.875 1.00 13.59 86 ILE B O 1
ATOM 2553 N N . ALA B 1 87 ? 32.408 36.875 -11.403 1.00 15.03 87 ALA B N 1
ATOM 2554 C CA . ALA B 1 87 ? 31.276 37.679 -10.903 1.00 16.41 87 ALA B CA 1
ATOM 2555 C C . ALA B 1 87 ? 30.850 38.742 -11.920 1.00 17.53 87 ALA B C 1
ATOM 2556 O O . ALA B 1 87 ? 30.686 38.390 -13.091 1.00 18.33 87 ALA B O 1
ATOM 2558 N N . SER B 1 88 ? 30.665 40.000 -11.539 1.00 18.80 88 SER B N 1
ATOM 2559 C CA . SER B 1 88 ? 30.087 40.964 -12.473 1.00 22.36 88 SER B CA 1
ATOM 2560 C C . SER B 1 88 ? 31.188 41.795 -13.193 1.00 21.94 88 SER B C 1
ATOM 2561 O O . SER B 1 88 ? 30.881 42.713 -13.973 1.00 22.89 88 SER B O 1
ATOM 2564 N N . GLY B 1 89 ? 32.446 41.396 -12.994 1.00 19.41 89 GLY B N 1
ATOM 2565 C CA . GLY B 1 89 ? 33.559 41.902 -13.837 1.00 17.41 89 GLY B CA 1
ATOM 2566 C C . GLY B 1 89 ? 34.370 43.042 -13.234 1.00 15.25 89 GLY B C 1
ATOM 2567 O O . GLY B 1 89 ? 35.123 43.643 -13.922 1.00 14.52 89 GLY B O 1
ATOM 2568 N N . THR B 1 90 ? 34.201 43.388 -11.958 1.00 14.13 90 THR B N 1
ATOM 2569 C CA . THR B 1 90 ? 35.018 44.434 -11.374 1.00 14.71 90 THR B CA 1
ATOM 2570 C C . THR B 1 90 ? 36.522 44.304 -11.602 1.00 14.44 90 THR B C 1
ATOM 2571 O O . THR B 1 90 ? 37.189 45.134 -12.303 1.00 14.11 90 THR B O 1
ATOM 2575 N N . THR B 1 91 ? 37.063 43.238 -11.049 1.00 12.95 91 THR B N 1
ATOM 2576 C CA . THR B 1 91 ? 38.464 43.017 -11.200 1.00 11.91 91 THR B CA 1
ATOM 2577 C C . THR B 1 91 ? 38.849 42.644 -12.653 1.00 11.35 91 THR B C 1
ATOM 2578 O O . THR B 1 91 ? 39.885 43.122 -13.194 1.00 10.72 91 THR B O 1
ATOM 2582 N N . ALA B 1 92 ? 38.016 41.821 -13.301 1.00 10.74 92 ALA B N 1
ATOM 2583 C CA . ALA B 1 92 ? 38.346 41.437 -14.686 1.00 11.36 92 ALA B CA 1
ATOM 2584 C C . ALA B 1 92 ? 38.387 42.641 -15.599 1.00 11.33 92 ALA B C 1
ATOM 2585 O O . ALA B 1 92 ? 39.167 42.625 -16.551 1.00 12.44 92 ALA B O 1
ATOM 2587 N N . SER B 1 93 ? 37.603 43.689 -15.327 1.00 12.74 93 SER B N 1
ATOM 2588 C CA . SER B 1 93 ? 37.595 44.861 -16.264 1.00 12.09 93 SER B CA 1
ATOM 2589 C C . SER B 1 93 ? 38.949 45.555 -16.244 1.00 13.20 93 SER B C 1
ATOM 2590 O O . SER B 1 93 ? 39.441 46.029 -17.305 1.00 12.25 93 SER B O 1
ATOM 2593 N N . HIS B 1 94 ? 39.575 45.621 -15.068 1.00 10.70 94 HIS B N 1
ATOM 2594 C CA . HIS B 1 94 ? 40.931 46.144 -15.060 1.00 11.73 94 HIS B CA 1
ATOM 2595 C C . HIS B 1 94 ? 41.978 45.228 -15.680 1.00 10.90 94 HIS B C 1
ATOM 2596 O O . HIS B 1 94 ? 42.900 45.689 -16.352 1.00 10.26 94 HIS B O 1
ATOM 2603 N N . MET B 1 95 ? 41.846 43.927 -15.492 1.00 11.66 95 MET B N 1
ATOM 2604 C CA . MET B 1 95 ? 42.713 43.003 -16.234 1.00 11.68 95 MET B CA 1
ATOM 2605 C C . MET B 1 95 ? 42.552 43.234 -17.747 1.00 10.85 95 MET B C 1
ATOM 2606 O O . MET B 1 95 ? 43.549 43.245 -18.505 1.00 11.09 95 MET B O 1
ATOM 2611 N N . SER B 1 96 ? 41.320 43.420 -18.147 1.00 10.24 96 SER B N 1
ATOM 2612 C CA . SER B 1 96 ? 40.966 43.658 -19.574 1.00 11.01 96 SER B CA 1
ATOM 2613 C C . SER B 1 96 ? 41.685 44.919 -20.105 1.00 13.06 96 SER B C 1
ATOM 2614 O O . SER B 1 96 ? 42.304 44.913 -21.210 1.00 14.13 96 SER B O 1
ATOM 2617 N N . ASP B 1 97 ? 41.674 45.970 -19.310 1.00 10.79 97 ASP B N 1
ATOM 2618 C CA . ASP B 1 97 ? 42.471 47.171 -19.675 1.00 12.61 97 ASP B CA 1
ATOM 2619 C C . ASP B 1 97 ? 43.955 46.882 -19.893 1.00 13.22 97 ASP B C 1
ATOM 2620 O O . ASP B 1 97 ? 44.552 47.380 -20.846 1.00 13.02 97 ASP B O 1
ATOM 2625 N N . ILE B 1 98 ? 44.566 46.100 -18.994 1.00 12.72 98 ILE B N 1
ATOM 2626 C CA . ILE B 1 98 ? 46.007 45.928 -18.964 1.00 13.57 98 ILE B CA 1
ATOM 2627 C C . ILE B 1 98 ? 46.397 45.002 -20.140 1.00 14.14 98 ILE B C 1
ATOM 2628 O O . ILE B 1 98 ? 47.394 45.249 -20.850 1.00 14.81 98 ILE B O 1
ATOM 2633 N N . ILE B 1 99 ? 45.629 43.948 -20.332 1.00 14.65 99 ILE B N 1
ATOM 2634 C CA . ILE B 1 99 ? 46.065 42.923 -21.281 1.00 13.74 99 ILE B CA 1
ATOM 2635 C C . ILE B 1 99 ? 45.859 43.388 -22.707 1.00 14.84 99 ILE B C 1
ATOM 2636 O O . ILE B 1 99 ? 46.516 42.869 -23.636 1.00 17.06 99 ILE B O 1
ATOM 2641 N N . GLY B 1 100 ? 44.968 44.359 -22.876 1.00 14.86 100 GLY B N 1
ATOM 2642 C CA . GLY B 1 100 ? 44.708 44.967 -24.194 1.00 16.73 100 GLY B CA 1
ATOM 2643 C C . GLY B 1 100 ? 43.981 44.049 -25.177 1.00 17.87 100 GLY B C 1
ATOM 2644 O O . GLY B 1 100 ? 43.601 42.866 -24.823 1.00 17.80 100 GLY B O 1
ATOM 2645 N N . PRO B 1 101 ? 43.770 44.560 -26.415 1.00 20.66 101 PRO B N 1
ATOM 2646 C CA . PRO B 1 101 ? 42.889 43.954 -27.405 1.00 21.34 101 PRO B CA 1
ATOM 2647 C C . PRO B 1 101 ? 43.242 42.553 -27.747 1.00 22.60 101 PRO B C 1
ATOM 2648 O O . PRO B 1 101 ? 42.366 41.808 -28.205 1.00 23.89 101 PRO B O 1
ATOM 2652 N N . ARG B 1 102 ? 44.503 42.177 -27.628 1.00 21.93 102 ARG B N 1
ATOM 2653 C CA . ARG B 1 102 ? 44.808 40.796 -27.996 1.00 24.25 102 ARG B CA 1
ATOM 2654 C C . ARG B 1 102 ? 44.977 39.769 -26.836 1.00 23.50 102 ARG B C 1
ATOM 2655 O O . ARG B 1 102 ? 45.218 38.564 -27.071 1.00 22.78 102 ARG B O 1
ATOM 2663 N N . GLY B 1 103 ? 44.872 40.253 -25.602 1.00 19.19 103 GLY B N 1
ATOM 2664 C CA . GLY B 1 103 ? 44.736 39.331 -24.464 1.00 18.12 103 GLY B CA 1
ATOM 2665 C C . GLY B 1 103 ? 43.326 38.781 -24.413 1.00 17.21 103 GLY B C 1
ATOM 2666 O O . GLY B 1 103 ? 42.460 39.156 -25.207 1.00 17.71 103 GLY B O 1
ATOM 2667 N N . ARG B 1 104 ? 43.087 37.894 -23.457 1.00 17.14 104 ARG B N 1
ATOM 2668 C CA . ARG B 1 104 ? 41.764 37.327 -23.235 1.00 17.62 104 ARG B CA 1
ATOM 2669 C C . ARG B 1 104 ? 41.630 37.007 -21.738 1.00 15.07 104 ARG B C 1
ATOM 2670 O O . ARG B 1 104 ? 42.591 36.562 -21.077 1.00 15.49 104 ARG B O 1
ATOM 2678 N N . ILE B 1 105 ? 40.449 37.234 -21.216 1.00 14.43 105 ILE B N 1
ATOM 2679 C CA . ILE B 1 105 ? 40.067 36.652 -19.921 1.00 12.71 105 ILE B CA 1
ATOM 2680 C C . ILE B 1 105 ? 38.916 35.728 -20.165 1.00 13.75 105 ILE B C 1
ATOM 2681 O O . ILE B 1 105 ? 37.781 36.189 -20.546 1.00 14.03 105 ILE B O 1
ATOM 2686 N N . TYR B 1 106 ? 39.156 34.476 -19.769 1.00 13.02 106 TYR B N 1
ATOM 2687 C CA . TYR B 1 106 ? 38.115 33.468 -19.778 1.00 13.52 106 TYR B CA 1
ATOM 2688 C C . TYR B 1 106 ? 37.481 33.572 -18.424 1.00 14.24 106 TYR B C 1
ATOM 2689 O O . TYR B 1 106 ? 38.097 33.185 -17.433 1.00 13.70 106 TYR B O 1
ATOM 2698 N N . GLY B 1 107 ? 36.248 34.088 -18.357 1.00 13.63 107 GLY B N 1
ATOM 2699 C CA . GLY B 1 107 ? 35.632 34.420 -17.021 1.00 13.44 107 GLY B CA 1
ATOM 2700 C C . GLY B 1 107 ? 34.565 33.384 -16.633 1.00 14.18 107 GLY B C 1
ATOM 2701 O O . GLY B 1 107 ? 33.430 33.420 -17.134 1.00 15.35 107 GLY B O 1
ATOM 2702 N N . VAL B 1 108 ? 34.962 32.442 -15.770 1.00 13.93 108 VAL B N 1
ATOM 2703 C CA . VAL B 1 108 ? 34.039 31.381 -15.346 1.00 14.35 108 VAL B CA 1
ATOM 2704 C C . VAL B 1 108 ? 33.158 31.867 -14.209 1.00 13.67 108 VAL B C 1
ATOM 2705 O O . VAL B 1 108 ? 33.649 32.355 -13.166 1.00 12.74 108 VAL B O 1
ATOM 2709 N N . GLU B 1 109 ? 31.825 31.769 -14.370 1.00 15.38 109 GLU B N 1
ATOM 2710 C CA . GLU B 1 109 ? 30.959 32.219 -13.316 1.00 16.50 109 GLU B CA 1
ATOM 2711 C C . GLU B 1 109 ? 29.739 31.304 -13.358 1.00 17.73 109 GLU B C 1
ATOM 2712 O O . GLU B 1 109 ? 29.239 31.039 -14.431 1.00 16.61 109 GLU B O 1
ATOM 2718 N N . PHE B 1 110 ? 29.290 30.835 -12.210 1.00 18.35 110 PHE B N 1
ATOM 2719 C CA . PHE B 1 110 ? 28.225 29.834 -12.287 1.00 21.53 110 PHE B CA 1
ATOM 2720 C C . PHE B 1 110 ? 26.858 30.354 -11.959 1.00 22.18 110 PHE B C 1
ATOM 2721 O O . PHE B 1 110 ? 25.873 29.665 -12.232 1.00 23.01 110 PHE B O 1
ATOM 2729 N N . ALA B 1 111 ? 26.771 31.545 -11.389 1.00 22.32 111 ALA B N 1
ATOM 2730 C CA . ALA B 1 111 ? 25.441 32.102 -11.073 1.00 23.46 111 ALA B CA 1
ATOM 2731 C C . ALA B 1 111 ? 24.766 32.895 -12.254 1.00 24.46 111 ALA B C 1
ATOM 2732 O O . ALA B 1 111 ? 25.254 33.966 -12.670 1.00 22.78 111 ALA B O 1
ATOM 2734 N N . PRO B 1 112 ? 23.638 32.339 -12.810 1.00 25.45 112 PRO B N 1
ATOM 2735 C CA . PRO B 1 112 ? 22.973 32.987 -13.968 1.00 26.13 112 PRO B CA 1
ATOM 2736 C C . PRO B 1 112 ? 22.618 34.467 -13.788 1.00 26.88 112 PRO B C 1
ATOM 2737 O O . PRO B 1 112 ? 22.745 35.228 -14.751 1.00 27.98 112 PRO B O 1
ATOM 2741 N N . ARG B 1 113 ? 22.156 34.891 -12.612 1.00 27.01 113 ARG B N 1
ATOM 2742 C CA . ARG B 1 113 ? 21.893 36.312 -12.358 1.00 27.70 113 ARG B CA 1
ATOM 2743 C C . ARG B 1 113 ? 23.174 37.155 -12.443 1.00 27.37 113 ARG B C 1
ATOM 2744 O O . ARG B 1 113 ? 23.198 38.283 -12.987 1.00 26.22 113 ARG B O 1
ATOM 2752 N N . VAL B 1 114 ? 24.237 36.596 -11.881 1.00 26.88 114 VAL B N 1
ATOM 2753 C CA . VAL B 1 114 ? 25.536 37.269 -11.891 1.00 26.99 114 VAL B CA 1
ATOM 2754 C C . VAL B 1 114 ? 26.071 37.339 -13.335 1.00 26.57 114 VAL B C 1
ATOM 2755 O O . VAL B 1 114 ? 26.494 38.409 -13.789 1.00 28.03 114 VAL B O 1
ATOM 2759 N N . MET B 1 115 ? 26.026 36.212 -14.041 1.00 26.09 115 MET B N 1
ATOM 2760 C CA . MET B 1 115 ? 26.353 36.186 -15.466 1.00 25.79 115 MET B CA 1
ATOM 2761 C C . MET B 1 115 ? 25.581 37.273 -16.266 1.00 25.84 115 MET B C 1
ATOM 2762 O O . MET B 1 115 ? 26.164 37.916 -17.131 1.00 24.99 115 MET B O 1
ATOM 2767 N N . ARG B 1 116 ? 24.311 37.535 -15.939 1.00 26.74 116 ARG B N 1
ATOM 2768 C CA . ARG B 1 116 ? 23.547 38.563 -16.701 1.00 27.81 116 ARG B CA 1
ATOM 2769 C C . ARG B 1 116 ? 24.143 39.931 -16.605 1.00 28.00 116 ARG B C 1
ATOM 2770 O O . ARG B 1 116 ? 24.250 40.627 -17.621 1.00 28.68 116 ARG B O 1
ATOM 2778 N N . ASP B 1 117 ? 24.506 40.319 -15.370 1.00 28.29 117 ASP B N 1
ATOM 2779 C CA . ASP B 1 117 ? 25.211 41.567 -15.093 1.00 27.95 117 ASP B CA 1
ATOM 2780 C C . ASP B 1 117 ? 26.526 41.663 -15.798 1.00 26.43 117 ASP B C 1
ATOM 2781 O O . ASP B 1 117 ? 26.810 42.701 -16.376 1.00 27.08 117 ASP B O 1
ATOM 2786 N N . LEU B 1 118 ? 27.341 40.599 -15.733 1.00 24.65 118 LEU B N 1
ATOM 2787 C CA . LEU B 1 118 ? 28.580 40.500 -16.494 1.00 23.56 118 LEU B CA 1
ATOM 2788 C C . LEU B 1 118 ? 28.437 40.774 -17.983 1.00 24.10 118 LEU B C 1
ATOM 2789 O O . LEU B 1 118 ? 29.196 41.558 -18.533 1.00 24.56 118 LEU B O 1
ATOM 2794 N N . LEU B 1 119 ? 27.486 40.107 -18.632 1.00 24.56 119 LEU B N 1
ATOM 2795 C CA . LEU B 1 119 ? 27.207 40.310 -20.069 1.00 25.76 119 LEU B CA 1
ATOM 2796 C C . LEU B 1 119 ? 26.975 41.781 -20.449 1.00 26.62 119 LEU B C 1
ATOM 2797 O O . LEU B 1 119 ? 27.396 42.200 -21.517 1.00 25.32 119 LEU B O 1
ATOM 2802 N N . THR B 1 120 ? 26.374 42.572 -19.557 1.00 27.49 120 THR B N 1
ATOM 2803 C CA . THR B 1 120 ? 26.303 44.041 -19.743 1.00 31.89 120 THR B CA 1
ATOM 2804 C C . THR B 1 120 ? 27.674 44.719 -19.975 1.00 32.53 120 THR B C 1
ATOM 2805 O O . THR B 1 120 ? 27.802 45.587 -20.866 1.00 33.41 120 THR B O 1
ATOM 2809 N N . VAL B 1 121 ? 28.691 44.306 -19.209 1.00 32.55 121 VAL B N 1
ATOM 2810 C CA . VAL B 1 121 ? 30.077 44.757 -19.428 1.00 31.63 121 VAL B CA 1
ATOM 2811 C C . VAL B 1 121 ? 30.708 44.284 -20.752 1.00 32.97 121 VAL B C 1
ATOM 2812 O O . VAL B 1 121 ? 31.214 45.083 -21.560 1.00 33.72 121 VAL B O 1
ATOM 2816 N N . VAL B 1 122 ? 30.660 42.988 -20.986 1.00 33.42 122 VAL B N 1
ATOM 2817 C CA . VAL B 1 122 ? 31.336 42.384 -22.130 1.00 34.50 122 VAL B CA 1
ATOM 2818 C C . VAL B 1 122 ? 30.691 42.745 -23.477 1.00 35.25 122 VAL B C 1
ATOM 2819 O O . VAL B 1 122 ? 31.298 42.573 -24.534 1.00 35.03 122 VAL B O 1
ATOM 2823 N N . ARG B 1 123 ? 29.467 43.257 -23.451 1.00 34.35 123 ARG B N 1
ATOM 2824 C CA . ARG B 1 123 ? 28.831 43.723 -24.687 1.00 35.51 123 ARG B CA 1
ATOM 2825 C C . ARG B 1 123 ? 29.865 44.560 -25.492 1.00 34.63 123 ARG B C 1
ATOM 2826 O O . ARG B 1 123 ? 29.924 44.493 -26.731 1.00 36.07 123 ARG B O 1
ATOM 2834 N N . ASP B 1 124 ? 30.726 45.285 -24.793 1.00 32.34 124 ASP B N 1
ATOM 2835 C CA . ASP B 1 124 ? 31.613 46.238 -25.455 1.00 30.74 124 ASP B CA 1
ATOM 2836 C C . ASP B 1 124 ? 33.102 45.937 -25.170 1.00 29.75 124 ASP B C 1
ATOM 2837 O O . ASP B 1 124 ? 34.019 46.600 -25.694 1.00 29.95 124 ASP B O 1
ATOM 2842 N N . ARG B 1 125 ? 33.345 44.931 -24.333 1.00 28.61 125 ARG B N 1
ATOM 2843 C CA . ARG B 1 125 ? 34.709 44.494 -23.958 1.00 26.97 125 ARG B CA 1
ATOM 2844 C C . ARG B 1 125 ? 34.985 43.154 -24.532 1.00 26.64 125 ARG B C 1
ATOM 2845 O O . ARG B 1 125 ? 34.830 42.125 -23.855 1.00 26.49 125 ARG B O 1
ATOM 2853 N N . ARG B 1 126 ? 35.451 43.151 -25.765 1.00 24.02 126 ARG B N 1
ATOM 2854 C CA . ARG B 1 126 ? 35.647 41.923 -26.535 1.00 24.05 126 ARG B CA 1
ATOM 2855 C C . ARG B 1 126 ? 36.764 40.977 -26.145 1.00 22.25 126 ARG B C 1
ATOM 2856 O O . ARG B 1 126 ? 36.842 39.855 -26.700 1.00 23.45 126 ARG B O 1
ATOM 2864 N N . ASN B 1 127 ? 37.596 41.367 -25.176 1.00 18.16 127 ASN B N 1
ATOM 2865 C CA . ASN B 1 127 ? 38.653 40.471 -24.793 1.00 16.02 127 ASN B CA 1
ATOM 2866 C C . ASN B 1 127 ? 38.267 39.726 -23.509 1.00 13.80 127 ASN B C 1
ATOM 2867 O O . ASN B 1 127 ? 39.128 39.113 -22.910 1.00 12.74 127 ASN B O 1
ATOM 2872 N N . ILE B 1 128 ? 36.990 39.759 -23.140 1.00 14.01 128 ILE B N 1
ATOM 2873 C CA . ILE B 1 128 ? 36.484 38.941 -22.042 1.00 14.82 128 ILE B CA 1
ATOM 2874 C C . ILE B 1 128 ? 35.526 37.903 -22.619 1.00 14.87 128 ILE B C 1
ATOM 2875 O O . ILE B 1 128 ? 34.625 38.225 -23.419 1.00 13.76 128 ILE B O 1
ATOM 2880 N N . PHE B 1 129 ? 35.781 36.663 -22.283 1.00 13.78 129 PHE B N 1
ATOM 2881 C CA . PHE B 1 129 ? 35.052 35.485 -22.815 1.00 17.16 129 PHE B CA 1
ATOM 2882 C C . PHE B 1 129 ? 34.377 34.808 -21.650 1.00 16.00 129 PHE B C 1
ATOM 2883 O O . PHE B 1 129 ? 34.999 34.013 -20.933 1.00 14.96 129 PHE B O 1
ATOM 2891 N N . PRO B 1 130 ? 33.102 35.186 -21.403 1.00 16.47 130 PRO B N 1
ATOM 2892 C CA . PRO B 1 130 ? 32.423 34.636 -20.259 1.00 17.42 130 PRO B CA 1
ATOM 2893 C C . PRO B 1 130 ? 32.129 33.157 -20.476 1.00 17.95 130 PRO B C 1
ATOM 2894 O O . PRO B 1 130 ? 31.824 32.724 -21.603 1.00 18.72 130 PRO B O 1
ATOM 2898 N N . ILE B 1 131 ? 32.302 32.380 -19.408 1.00 18.03 131 ILE B N 1
ATOM 2899 C CA . ILE B 1 131 ? 31.946 30.939 -19.419 1.00 19.49 131 ILE B CA 1
ATOM 2900 C C . ILE B 1 131 ? 30.965 30.724 -18.257 1.00 20.78 131 ILE B C 1
ATOM 2901 O O . ILE B 1 131 ? 31.310 30.876 -17.057 1.00 18.98 131 ILE B O 1
ATOM 2906 N N . LEU B 1 132 ? 29.731 30.338 -18.610 1.00 22.39 132 LEU B N 1
ATOM 2907 C CA . LEU B 1 132 ? 28.771 30.009 -17.583 1.00 22.77 132 LEU B CA 1
ATOM 2908 C C . LEU B 1 132 ? 29.056 28.571 -17.175 1.00 23.30 132 LEU B C 1
ATOM 2909 O O . LEU B 1 132 ? 28.887 27.631 -17.972 1.00 24.43 132 LEU B O 1
ATOM 2914 N N . GLY B 1 133 ? 29.534 28.371 -15.963 1.00 22.59 133 GLY B N 1
ATOM 2915 C CA . GLY B 1 133 ? 29.814 26.978 -15.606 1.00 22.49 133 GLY B CA 1
ATOM 2916 C C . GLY B 1 133 ? 30.380 26.971 -14.230 1.00 21.82 133 GLY B C 1
ATOM 2917 O O . GLY B 1 133 ? 30.712 28.032 -13.705 1.00 20.47 133 GLY B O 1
ATOM 2918 N N . ASP B 1 134 ? 30.449 25.776 -13.649 1.00 20.72 134 ASP B N 1
ATOM 2919 C CA . ASP B 1 134 ? 30.994 25.582 -12.294 1.00 20.53 134 ASP B CA 1
ATOM 2920 C C . ASP B 1 134 ? 32.479 25.265 -12.349 1.00 18.50 134 ASP B C 1
ATOM 2921 O O . ASP B 1 134 ? 32.912 24.306 -13.029 1.00 19.27 134 ASP B O 1
ATOM 2926 N N . ALA B 1 135 ? 33.287 26.072 -11.618 1.00 18.58 135 ALA B N 1
ATOM 2927 C CA . ALA B 1 135 ? 34.774 25.911 -11.643 1.00 16.85 135 ALA B CA 1
ATOM 2928 C C . ALA B 1 135 ? 35.252 24.570 -11.086 1.00 16.51 135 ALA B C 1
ATOM 2929 O O . ALA B 1 135 ? 36.402 24.201 -11.297 1.00 16.01 135 ALA B O 1
ATOM 2931 N N . ARG B 1 136 ? 34.399 23.864 -10.322 1.00 17.27 136 ARG B N 1
ATOM 2932 C CA . ARG B 1 136 ? 34.796 22.530 -9.808 1.00 18.34 136 ARG B CA 1
ATOM 2933 C C . ARG B 1 136 ? 34.868 21.504 -10.908 1.00 17.97 136 ARG B C 1
ATOM 2934 O O . ARG B 1 136 ? 35.497 20.437 -10.734 1.00 17.94 136 ARG B O 1
ATOM 2942 N N . PHE B 1 137 ? 34.226 21.792 -12.040 1.00 17.46 137 PHE B N 1
ATOM 2943 C CA . PHE B 1 137 ? 34.126 20.820 -13.115 1.00 19.90 137 PHE B CA 1
ATOM 2944 C C . PHE B 1 137 ? 34.715 21.342 -14.411 1.00 19.44 137 PHE B C 1
ATOM 2945 O O . PHE B 1 137 ? 33.968 21.492 -15.394 1.00 19.23 137 PHE B O 1
ATOM 2953 N N . PRO B 1 138 ? 36.064 21.543 -14.460 1.00 18.15 138 PRO B N 1
ATOM 2954 C CA . PRO B 1 138 ? 36.665 22.195 -15.652 1.00 18.91 138 PRO B CA 1
ATOM 2955 C C . PRO B 1 138 ? 36.580 21.283 -16.902 1.00 19.40 138 PRO B C 1
ATOM 2956 O O . PRO B 1 138 ? 36.671 21.749 -18.032 1.00 18.92 138 PRO B O 1
ATOM 2960 N N . GLU B 1 139 ? 36.458 19.960 -16.727 1.00 18.87 139 GLU B N 1
ATOM 2961 C CA . GLU B 1 139 ? 36.291 19.128 -17.942 1.00 19.78 139 GLU B CA 1
ATOM 2962 C C . GLU B 1 139 ? 35.096 19.595 -18.788 1.00 19.86 139 GLU B C 1
ATOM 2963 O O . GLU B 1 139 ? 35.151 19.516 -20.024 1.00 20.39 139 GLU B O 1
ATOM 2969 N N . LYS B 1 140 ? 34.073 20.150 -18.135 1.00 20.17 140 LYS B N 1
ATOM 2970 C CA . LYS B 1 140 ? 32.884 20.674 -18.828 1.00 20.56 140 LYS B CA 1
ATOM 2971 C C . LYS B 1 140 ? 33.140 21.900 -19.719 1.00 20.22 140 LYS B C 1
ATOM 2972 O O . LYS B 1 140 ? 32.357 22.141 -20.652 1.00 19.98 140 LYS B O 1
ATOM 2978 N N . TYR B 1 141 ? 34.251 22.618 -19.515 1.00 20.18 141 TYR B N 1
ATOM 2979 C CA . TYR B 1 141 ? 34.514 23.772 -20.382 1.00 19.52 141 TYR B CA 1
ATOM 2980 C C . TYR B 1 141 ? 35.869 23.677 -21.026 1.00 20.53 141 TYR B C 1
ATOM 2981 O O . TYR B 1 141 ? 36.403 24.663 -21.550 1.00 19.75 141 TYR B O 1
ATOM 2990 N N . ARG B 1 142 ? 36.470 22.485 -20.993 1.00 20.82 142 ARG B N 1
ATOM 2991 C CA . ARG B 1 142 ? 37.830 22.373 -21.527 1.00 23.80 142 ARG B CA 1
ATOM 2992 C C . ARG B 1 142 ? 37.880 22.751 -23.013 1.00 22.53 142 ARG B C 1
ATOM 2993 O O . ARG B 1 142 ? 38.874 23.260 -23.513 1.00 23.38 142 ARG B O 1
ATOM 3001 N N . HIS B 1 143 ? 36.777 22.526 -23.720 1.00 22.46 143 HIS B N 1
ATOM 3002 C CA . HIS B 1 143 ? 36.722 22.841 -25.166 1.00 21.46 143 HIS B CA 1
ATOM 3003 C C . HIS B 1 143 ? 36.625 24.362 -25.440 1.00 21.35 143 HIS B C 1
ATOM 3004 O O . HIS B 1 143 ? 36.756 24.819 -26.589 1.00 20.78 143 HIS B O 1
ATOM 3011 N N . LEU B 1 144 ? 36.465 25.157 -24.378 1.00 19.54 144 LEU B N 1
ATOM 3012 C CA . LEU B 1 144 ? 36.242 26.602 -24.530 1.00 20.21 144 LEU B CA 1
ATOM 3013 C C . LEU B 1 144 ? 37.466 27.396 -24.152 1.00 21.20 144 LEU B C 1
ATOM 3014 O O . LEU B 1 144 ? 37.604 28.578 -24.517 1.00 21.81 144 LEU B O 1
ATOM 3019 N N . VAL B 1 145 ? 38.360 26.741 -23.434 1.00 20.61 145 VAL B N 1
ATOM 3020 C CA . VAL B 1 145 ? 39.538 27.411 -22.898 1.00 21.90 145 VAL B CA 1
ATOM 3021 C C . VAL B 1 145 ? 40.838 26.867 -23.483 1.00 23.34 145 VAL B C 1
ATOM 3022 O O . VAL B 1 145 ? 41.181 25.705 -23.258 1.00 23.55 145 VAL B O 1
ATOM 3026 N N . GLU B 1 146 ? 41.596 27.717 -24.172 1.00 25.02 146 GLU B N 1
ATOM 3027 C CA . GLU B 1 146 ? 42.965 27.361 -24.571 1.00 26.81 146 GLU B CA 1
ATOM 3028 C C . GLU B 1 146 ? 43.937 27.362 -23.375 1.00 26.73 146 GLU B C 1
ATOM 3029 O O . GLU B 1 146 ? 43.560 27.809 -22.288 1.00 26.56 146 GLU B O 1
ATOM 3035 N N . GLY B 1 147 ? 45.170 26.857 -23.554 1.00 24.65 147 GLY B N 1
ATOM 3036 C CA . GLY B 1 147 ? 46.231 27.072 -22.555 1.00 22.83 147 GLY B CA 1
ATOM 3037 C C . GLY B 1 147 ? 46.388 28.564 -22.221 1.00 23.03 147 GLY B C 1
ATOM 3038 O O . GLY B 1 147 ? 46.541 29.454 -23.102 1.00 24.13 147 GLY B O 1
ATOM 3039 N N . VAL B 1 148 ? 46.367 28.855 -20.928 1.00 21.39 148 VAL B N 1
ATOM 3040 C CA . VAL B 1 148 ? 46.452 30.227 -20.492 1.00 18.24 148 VAL B CA 1
ATOM 3041 C C . VAL B 1 148 ? 47.777 30.555 -19.854 1.00 17.62 148 VAL B C 1
ATOM 3042 O O . VAL B 1 148 ? 48.451 29.682 -19.254 1.00 16.23 148 VAL B O 1
ATOM 3046 N N . ASP B 1 149 ? 48.115 31.842 -19.917 1.00 15.46 149 ASP B N 1
ATOM 3047 C CA . ASP B 1 149 ? 49.317 32.355 -19.225 1.00 14.90 149 ASP B CA 1
ATOM 3048 C C . ASP B 1 149 ? 49.204 32.502 -17.716 1.00 14.40 149 ASP B C 1
ATOM 3049 O O . ASP B 1 149 ? 50.203 32.480 -17.013 1.00 15.26 149 ASP B O 1
ATOM 3054 N N . GLY B 1 150 ? 47.994 32.642 -17.223 1.00 13.58 150 GLY B N 1
ATOM 3055 C CA . GLY B 1 150 ? 47.783 32.809 -15.817 1.00 10.90 150 GLY B CA 1
ATOM 3056 C C . GLY B 1 150 ? 46.383 32.398 -15.407 1.00 11.06 150 GLY B C 1
ATOM 3057 O O . GLY B 1 150 ? 45.449 32.353 -16.231 1.00 9.77 150 GLY B O 1
ATOM 3058 N N . LEU B 1 151 ? 46.243 32.131 -14.098 1.00 9.86 151 LEU B N 1
ATOM 3059 C CA . LEU B 1 151 ? 44.995 31.615 -13.583 1.00 9.96 151 LEU B CA 1
ATOM 3060 C C . LEU B 1 151 ? 44.743 32.483 -12.351 1.00 10.07 151 LEU B C 1
ATOM 3061 O O . LEU B 1 151 ? 45.556 32.444 -11.449 1.00 12.71 151 LEU B O 1
ATOM 3066 N N . TYR B 1 152 ? 43.587 33.147 -12.303 1.00 9.34 152 TYR B N 1
ATOM 3067 C CA . TYR B 1 152 ? 43.177 33.980 -11.133 1.00 10.38 152 TYR B CA 1
ATOM 3068 C C . TYR B 1 152 ? 41.954 33.357 -10.497 1.00 10.80 152 TYR B C 1
ATOM 3069 O O . TYR B 1 152 ? 40.982 33.080 -11.216 1.00 12.93 152 TYR B O 1
ATOM 3078 N N . ALA B 1 153 ? 41.983 33.137 -9.182 1.00 11.64 153 ALA B N 1
ATOM 3079 C CA . ALA B 1 153 ? 40.826 32.463 -8.561 1.00 11.22 153 ALA B CA 1
ATOM 3080 C C . ALA B 1 153 ? 40.282 33.276 -7.364 1.00 11.40 153 ALA B C 1
ATOM 3081 O O . ALA B 1 153 ? 41.035 33.616 -6.489 1.00 10.21 153 ALA B O 1
ATOM 3083 N N . ASP B 1 154 ? 38.994 33.555 -7.373 1.00 11.12 154 ASP B N 1
ATOM 3084 C CA . ASP B 1 154 ? 38.330 34.156 -6.243 1.00 12.42 154 ASP B CA 1
ATOM 3085 C C . ASP B 1 154 ? 36.869 33.611 -6.286 1.00 13.47 154 ASP B C 1
ATOM 3086 O O . ASP B 1 154 ? 35.947 34.351 -6.655 1.00 15.68 154 ASP B O 1
ATOM 3091 N N . VAL B 1 155 ? 36.678 32.360 -5.933 1.00 16.57 155 VAL B N 1
ATOM 3092 C CA . VAL B 1 155 ? 35.298 31.825 -5.965 1.00 20.70 155 VAL B CA 1
ATOM 3093 C C . VAL B 1 155 ? 34.636 31.780 -4.575 1.00 23.42 155 VAL B C 1
ATOM 3094 O O . VAL B 1 155 ? 33.463 31.438 -4.486 1.00 23.83 155 VAL B O 1
ATOM 3098 N N . ALA B 1 156 ? 35.378 32.134 -3.522 1.00 25.84 156 ALA B N 1
ATOM 3099 C CA . ALA B 1 156 ? 34.772 32.325 -2.170 1.00 28.51 156 ALA B CA 1
ATOM 3100 C C . ALA B 1 156 ? 34.098 31.019 -1.723 1.00 29.85 156 ALA B C 1
ATOM 3101 O O . ALA B 1 156 ? 33.008 31.041 -1.177 1.00 30.85 156 ALA B O 1
ATOM 3103 N N . GLN B 1 157 ? 34.787 29.903 -1.950 1.00 30.77 157 GLN B N 1
ATOM 3104 C CA . GLN B 1 157 ? 34.296 28.577 -1.606 1.00 32.46 157 GLN B CA 1
ATOM 3105 C C . GLN B 1 157 ? 35.347 27.889 -0.729 1.00 32.65 157 GLN B C 1
ATOM 3106 O O . GLN B 1 157 ? 36.533 28.235 -0.787 1.00 32.57 157 GLN B O 1
ATOM 3112 N N . PRO B 1 158 ? 34.911 26.969 0.157 1.00 33.43 158 PRO B N 1
ATOM 3113 C CA . PRO B 1 158 ? 35.874 26.160 0.886 1.00 32.93 158 PRO B CA 1
ATOM 3114 C C . PRO B 1 158 ? 36.671 25.273 -0.033 1.00 32.04 158 PRO B C 1
ATOM 3115 O O . PRO B 1 158 ? 36.185 24.816 -1.100 1.00 32.91 158 PRO B O 1
ATOM 3119 N N . GLU B 1 159 ? 37.910 25.016 0.326 1.00 30.26 159 GLU B N 1
ATOM 3120 C CA . GLU B 1 159 ? 38.679 24.143 -0.549 1.00 28.86 159 GLU B CA 1
ATOM 3121 C C . GLU B 1 159 ? 38.752 24.692 -1.994 1.00 26.46 159 GLU B C 1
ATOM 3122 O O . GLU B 1 159 ? 38.578 23.958 -3.048 1.00 24.06 159 GLU B O 1
ATOM 3128 N N . GLN B 1 160 ? 39.020 25.997 -2.029 1.00 23.16 160 GLN B N 1
ATOM 3129 C CA . GLN B 1 160 ? 39.290 26.631 -3.296 1.00 20.47 160 GLN B CA 1
ATOM 3130 C C . GLN B 1 160 ? 40.583 26.105 -3.935 1.00 17.76 160 GLN B C 1
ATOM 3131 O O . GLN B 1 160 ? 40.647 26.014 -5.168 1.00 16.32 160 GLN B O 1
ATOM 3137 N N . ALA B 1 161 ? 41.588 25.756 -3.098 1.00 16.34 161 ALA B N 1
ATOM 3138 C CA . ALA B 1 161 ? 42.890 25.269 -3.582 1.00 16.31 161 ALA B CA 1
ATOM 3139 C C . ALA B 1 161 ? 42.750 24.041 -4.519 1.00 14.82 161 ALA B C 1
ATOM 3140 O O . ALA B 1 161 ? 43.388 23.998 -5.552 1.00 15.60 161 ALA B O 1
ATOM 3142 N N . ALA B 1 162 ? 41.894 23.084 -4.152 1.00 16.19 162 ALA B N 1
ATOM 3143 C CA . ALA B 1 162 ? 41.624 21.903 -4.989 1.00 16.64 162 ALA B CA 1
ATOM 3144 C C . ALA B 1 162 ? 41.067 22.285 -6.357 1.00 16.79 162 ALA B C 1
ATOM 3145 O O . ALA B 1 162 ? 41.476 21.715 -7.381 1.00 17.02 162 ALA B O 1
ATOM 3147 N N . ILE B 1 163 ? 40.135 23.232 -6.350 1.00 15.18 163 ILE B N 1
ATOM 3148 C CA . ILE B 1 163 ? 39.517 23.771 -7.585 1.00 16.02 163 ILE B CA 1
ATOM 3149 C C . ILE B 1 163 ? 40.602 24.401 -8.451 1.00 16.25 163 ILE B C 1
ATOM 3150 O O . ILE B 1 163 ? 40.708 24.151 -9.692 1.00 16.03 163 ILE B O 1
ATOM 3155 N N . VAL B 1 164 ? 41.455 25.193 -7.802 1.00 14.99 164 VAL B N 1
ATOM 3156 C CA . VAL B 1 164 ? 42.569 25.783 -8.530 1.00 16.53 164 VAL B CA 1
ATOM 3157 C C . VAL B 1 164 ? 43.538 24.745 -9.160 1.00 16.91 164 VAL B C 1
ATOM 3158 O O . VAL B 1 164 ? 43.902 24.861 -10.360 1.00 16.23 164 VAL B O 1
ATOM 3162 N N . VAL B 1 165 ? 43.949 23.767 -8.349 1.00 16.27 165 VAL B N 1
ATOM 3163 C CA . VAL B 1 165 ? 44.880 22.732 -8.851 1.00 17.29 165 VAL B CA 1
ATOM 3164 C C . VAL B 1 165 ? 44.237 21.994 -10.049 1.00 16.65 165 VAL B C 1
ATOM 3165 O O . VAL B 1 165 ? 44.886 21.766 -11.092 1.00 17.65 165 VAL B O 1
ATOM 3169 N N . ARG B 1 166 ? 42.991 21.599 -9.883 1.00 17.32 166 ARG B N 1
ATOM 3170 C CA . ARG B 1 166 ? 42.266 20.888 -10.956 1.00 18.65 166 ARG B CA 1
ATOM 3171 C C . ARG B 1 166 ? 42.187 21.691 -12.276 1.00 19.13 166 ARG B C 1
ATOM 3172 O O . ARG B 1 166 ? 42.349 21.129 -13.397 1.00 18.60 166 ARG B O 1
ATOM 3180 N N . ASN B 1 167 ? 41.915 22.998 -12.152 1.00 17.88 167 ASN B N 1
ATOM 3181 C CA . ASN B 1 167 ? 41.906 23.894 -13.319 1.00 18.26 167 ASN B CA 1
ATOM 3182 C C . ASN B 1 167 ? 43.307 24.081 -13.876 1.00 18.42 167 ASN B C 1
ATOM 3183 O O . ASN B 1 167 ? 43.504 24.012 -15.096 1.00 20.49 167 ASN B O 1
ATOM 3188 N N . ALA B 1 168 ? 44.299 24.262 -13.011 1.00 17.48 168 ALA B N 1
ATOM 3189 C CA . ALA B 1 168 ? 45.667 24.449 -13.520 1.00 19.05 168 ALA B CA 1
ATOM 3190 C C . ALA B 1 168 ? 46.147 23.243 -14.351 1.00 19.68 168 ALA B C 1
ATOM 3191 O O . ALA B 1 168 ? 46.888 23.429 -15.318 1.00 19.61 168 ALA B O 1
ATOM 3193 N N . ARG B 1 169 ? 45.733 22.042 -13.958 1.00 19.94 169 ARG B N 1
ATOM 3194 C CA . ARG B 1 169 ? 46.140 20.824 -14.651 1.00 22.18 169 ARG B CA 1
ATOM 3195 C C . ARG B 1 169 ? 45.626 20.798 -16.089 1.00 21.80 169 ARG B C 1
ATOM 3196 O O . ARG B 1 169 ? 46.394 20.458 -16.995 1.00 23.95 169 ARG B O 1
ATOM 3204 N N . PHE B 1 170 ? 44.350 21.140 -16.286 1.00 20.19 170 PHE B N 1
ATOM 3205 C CA . PHE B 1 170 ? 43.771 21.317 -17.627 1.00 19.92 170 PHE B CA 1
ATOM 3206 C C . PHE B 1 170 ? 44.343 22.470 -18.424 1.00 20.78 170 PHE B C 1
ATOM 3207 O O . PHE B 1 170 ? 44.539 22.342 -19.645 1.00 19.87 170 PHE B O 1
ATOM 3215 N N . PHE B 1 171 ? 44.661 23.593 -17.778 1.00 17.54 171 PHE B N 1
ATOM 3216 C CA . PHE B 1 171 ? 44.778 24.865 -18.543 1.00 16.97 171 PHE B CA 1
ATOM 3217 C C . PHE B 1 171 ? 46.051 25.696 -18.390 1.00 17.90 171 PHE B C 1
ATOM 3218 O O . PHE B 1 171 ? 46.418 26.409 -19.284 1.00 17.71 171 PHE B O 1
ATOM 3226 N N . LEU B 1 172 ? 46.632 25.688 -17.217 1.00 17.73 172 LEU B N 1
ATOM 3227 C CA . LEU B 1 172 ? 47.742 26.604 -16.921 1.00 19.03 172 LEU B CA 1
ATOM 3228 C C . LEU B 1 172 ? 49.036 26.153 -17.608 1.00 20.85 172 LEU B C 1
ATOM 3229 O O . LEU B 1 172 ? 49.581 25.071 -17.329 1.00 21.49 172 LEU B O 1
ATOM 3234 N N . ARG B 1 173 ? 49.539 26.993 -18.491 1.00 23.19 173 ARG B N 1
ATOM 3235 C CA . ARG B 1 173 ? 50.828 26.694 -19.133 1.00 26.64 173 ARG B CA 1
ATOM 3236 C C . ARG B 1 173 ? 51.964 26.577 -18.127 1.00 27.91 173 ARG B C 1
ATOM 3237 O O . ARG B 1 173 ? 51.934 27.181 -17.057 1.00 27.32 173 ARG B O 1
ATOM 3245 N N . ASP B 1 174 ? 52.976 25.777 -18.472 1.00 28.99 174 ASP B N 1
ATOM 3246 C CA . ASP B 1 174 ? 54.156 25.607 -17.622 1.00 30.57 174 ASP B CA 1
ATOM 3247 C C . ASP B 1 174 ? 54.783 26.979 -17.392 1.00 29.33 174 ASP B C 1
ATOM 3248 O O . ASP B 1 174 ? 54.973 27.765 -18.326 1.00 30.69 174 ASP B O 1
ATOM 3253 N N . GLY B 1 175 ? 55.041 27.276 -16.126 1.00 28.58 175 GLY B N 1
ATOM 3254 C CA . GLY B 1 175 ? 55.622 28.557 -15.752 1.00 26.91 175 GLY B CA 1
ATOM 3255 C C . GLY B 1 175 ? 54.549 29.652 -15.646 1.00 23.94 175 GLY B C 1
ATOM 3256 O O . GLY B 1 175 ? 54.894 30.799 -15.352 1.00 23.82 175 GLY B O 1
ATOM 3257 N N . GLY B 1 176 ? 53.286 29.312 -15.930 1.00 22.77 176 GLY B N 1
ATOM 3258 C CA . GLY B 1 176 ? 52.174 30.296 -15.889 1.00 17.78 176 GLY B CA 1
ATOM 3259 C C . GLY B 1 176 ? 51.909 30.683 -14.436 1.00 17.87 176 GLY B C 1
ATOM 3260 O O . GLY B 1 176 ? 52.196 29.929 -13.538 1.00 18.84 176 GLY B O 1
ATOM 3261 N N . TYR B 1 177 ? 51.390 31.880 -14.193 1.00 16.47 177 TYR B N 1
ATOM 3262 C CA . TYR B 1 177 ? 51.194 32.345 -12.807 1.00 15.07 177 TYR B CA 1
ATOM 3263 C C . TYR B 1 177 ? 49.818 31.946 -12.263 1.00 14.42 177 TYR B C 1
ATOM 3264 O O . TYR B 1 177 ? 48.882 31.739 -13.026 1.00 14.45 177 TYR B O 1
ATOM 3273 N N . MET B 1 178 ? 49.673 31.879 -10.935 1.00 13.46 178 MET B N 1
ATOM 3274 C CA . MET B 1 178 ? 48.451 31.502 -10.327 1.00 12.31 178 MET B CA 1
ATOM 3275 C C . MET B 1 178 ? 48.291 32.567 -9.206 1.00 12.43 178 MET B C 1
ATOM 3276 O O . MET B 1 178 ? 49.204 32.743 -8.411 1.00 13.78 178 MET B O 1
ATOM 3281 N N . LEU B 1 179 ? 47.174 33.311 -9.209 1.00 11.80 179 LEU B N 1
ATOM 3282 C CA . LEU B 1 179 ? 46.840 34.226 -8.088 1.00 10.71 179 LEU B CA 1
ATOM 3283 C C . LEU B 1 179 ? 45.549 33.749 -7.510 1.00 10.41 179 LEU B C 1
ATOM 3284 O O . LEU B 1 179 ? 44.588 33.392 -8.259 1.00 10.99 179 LEU B O 1
ATOM 3289 N N . MET B 1 180 ? 45.546 33.533 -6.186 1.00 12.15 180 MET B N 1
ATOM 3290 C CA . MET B 1 180 ? 44.377 33.018 -5.483 1.00 11.61 180 MET B CA 1
ATOM 3291 C C . MET B 1 180 ? 44.078 33.889 -4.260 1.00 12.15 180 MET B C 1
ATOM 3292 O O . MET B 1 180 ? 44.982 34.099 -3.398 1.00 9.81 180 MET B O 1
ATOM 3297 N N . ALA B 1 181 ? 42.861 34.405 -4.247 1.00 10.76 181 ALA B N 1
ATOM 3298 C CA . ALA B 1 181 ? 42.370 35.176 -3.047 1.00 12.36 181 ALA B CA 1
ATOM 3299 C C . ALA B 1 181 ? 41.845 34.153 -2.036 1.00 13.78 181 ALA B C 1
ATOM 3300 O O . ALA B 1 181 ? 40.826 33.501 -2.281 1.00 16.24 181 ALA B O 1
ATOM 3302 N N . ILE B 1 182 ? 42.541 34.000 -0.926 1.00 15.33 182 ILE B N 1
ATOM 3303 C CA . ILE B 1 182 ? 42.223 32.992 0.087 1.00 14.69 182 ILE B CA 1
ATOM 3304 C C . ILE B 1 182 ? 41.634 33.695 1.321 1.00 16.41 182 ILE B C 1
ATOM 3305 O O . ILE B 1 182 ? 42.114 34.806 1.665 1.00 13.54 182 ILE B O 1
ATOM 3310 N N . LYS B 1 183 ? 40.617 33.074 1.968 1.00 14.37 183 LYS B N 1
ATOM 3311 C CA . LYS B 1 183 ? 40.013 33.609 3.189 1.00 17.10 183 LYS B CA 1
ATOM 3312 C C . LYS B 1 183 ? 41.115 33.466 4.225 1.00 16.47 183 LYS B C 1
ATOM 3313 O O . LYS B 1 183 ? 41.702 32.385 4.312 1.00 17.92 183 LYS B O 1
ATOM 3319 N N . ALA B 1 184 ? 41.467 34.543 4.925 1.00 14.60 184 ALA B N 1
ATOM 3320 C CA . ALA B 1 184 ? 42.631 34.533 5.819 1.00 14.05 184 ALA B CA 1
ATOM 3321 C C . ALA B 1 184 ? 42.596 35.710 6.758 1.00 14.89 184 ALA B C 1
ATOM 3322 O O . ALA B 1 184 ? 42.123 36.785 6.377 1.00 15.42 184 ALA B O 1
ATOM 3324 N N . ARG B 1 185 ? 43.109 35.499 7.983 1.00 16.03 185 ARG B N 1
ATOM 3325 C CA . ARG B 1 185 ? 43.402 36.572 8.927 1.00 15.81 185 ARG B CA 1
ATOM 3326 C C . ARG B 1 185 ? 44.806 37.087 8.678 1.00 16.55 185 ARG B C 1
ATOM 3327 O O . ARG B 1 185 ? 45.663 36.360 8.149 1.00 16.22 185 ARG B O 1
ATOM 3335 N N . SER B 1 186 ? 45.086 38.343 9.071 1.00 18.05 186 SER B N 1
ATOM 3336 C CA . SER B 1 186 ? 46.444 38.818 8.910 1.00 18.25 186 SER B CA 1
ATOM 3337 C C . SER B 1 186 ? 47.425 37.895 9.641 1.00 18.28 186 SER B C 1
ATOM 3338 O O . SER B 1 186 ? 48.509 37.677 9.140 1.00 18.13 186 SER B O 1
ATOM 3341 N N . ILE B 1 187 ? 47.056 37.357 10.818 1.00 17.74 187 ILE B N 1
ATOM 3342 C CA . ILE B 1 187 ? 47.985 36.464 11.489 1.00 17.24 187 ILE B CA 1
ATOM 3343 C C . ILE B 1 187 ? 48.168 35.101 10.836 1.00 16.72 187 ILE B C 1
ATOM 3344 O O . ILE B 1 187 ? 49.114 34.396 11.160 1.00 16.29 187 ILE B O 1
ATOM 3349 N N . ASP B 1 188 ? 47.274 34.694 9.909 1.00 15.74 188 ASP B N 1
ATOM 3350 C CA . ASP B 1 188 ? 47.524 33.424 9.223 1.00 15.27 188 ASP B CA 1
ATOM 3351 C C . ASP B 1 188 ? 48.712 33.531 8.312 1.00 16.69 188 ASP B C 1
ATOM 3352 O O . ASP B 1 188 ? 49.434 32.553 8.079 1.00 16.88 188 ASP B O 1
ATOM 3357 N N . VAL B 1 189 ? 48.953 34.728 7.834 1.00 14.55 189 VAL B N 1
ATOM 3358 C CA . VAL B 1 189 ? 50.014 34.957 6.833 1.00 17.97 189 VAL B CA 1
ATOM 3359 C C . VAL B 1 189 ? 51.393 35.010 7.491 1.00 19.40 189 VAL B C 1
ATOM 3360 O O . VAL B 1 189 ? 52.420 34.729 6.834 1.00 19.05 189 VAL B O 1
ATOM 3364 N N . THR B 1 190 ? 51.384 35.295 8.791 1.00 20.30 190 THR B N 1
ATOM 3365 C CA . THR B 1 190 ? 52.605 35.509 9.555 1.00 21.92 190 THR B CA 1
ATOM 3366 C C . THR B 1 190 ? 52.853 34.333 10.548 1.00 23.91 190 THR B C 1
ATOM 3367 O O . THR B 1 190 ? 53.447 33.320 10.180 1.00 25.95 190 THR B O 1
ATOM 3371 N N . THR B 1 191 ? 52.360 34.406 11.769 1.00 25.35 191 THR B N 1
ATOM 3372 C CA . THR B 1 191 ? 52.845 33.514 12.785 1.00 26.40 191 THR B CA 1
ATOM 3373 C C . THR B 1 191 ? 51.858 32.412 13.225 1.00 25.49 191 THR B C 1
ATOM 3374 O O . THR B 1 191 ? 52.277 31.471 13.886 1.00 27.31 191 THR B O 1
ATOM 3378 N N . GLU B 1 192 ? 50.559 32.537 12.947 1.00 22.68 192 GLU B N 1
ATOM 3379 C CA . GLU B 1 192 ? 49.608 31.538 13.452 1.00 21.53 192 GLU B CA 1
ATOM 3380 C C . GLU B 1 192 ? 48.644 30.960 12.366 1.00 19.55 192 GLU B C 1
ATOM 3381 O O . GLU B 1 192 ? 47.428 31.028 12.559 1.00 20.00 192 GLU B O 1
ATOM 3387 N N . PRO B 1 193 ? 49.208 30.374 11.280 1.00 19.19 193 PRO B N 1
ATOM 3388 C CA . PRO B 1 193 ? 48.297 29.847 10.218 1.00 18.56 193 PRO B CA 1
ATOM 3389 C C . PRO B 1 193 ? 47.362 28.808 10.804 1.00 18.97 193 PRO B C 1
ATOM 3390 O O . PRO B 1 193 ? 47.824 27.878 11.546 1.00 18.33 193 PRO B O 1
ATOM 3394 N N . SER B 1 194 ? 46.079 28.946 10.498 1.00 16.43 194 SER B N 1
ATOM 3395 C CA . SER B 1 194 ? 45.088 28.040 11.051 1.00 18.08 194 SER B CA 1
ATOM 3396 C C . SER B 1 194 ? 45.146 26.747 10.307 1.00 16.51 194 SER B C 1
ATOM 3397 O O . SER B 1 194 ? 45.857 26.611 9.284 1.00 16.10 194 SER B O 1
ATOM 3400 N N . GLU B 1 195 ? 44.407 25.774 10.798 1.00 17.84 195 GLU B N 1
ATOM 3401 C CA . GLU B 1 195 ? 44.481 24.453 10.126 1.00 19.05 195 GLU B CA 1
ATOM 3402 C C . GLU B 1 195 ? 43.907 24.540 8.728 1.00 18.85 195 GLU B C 1
ATOM 3403 O O . GLU B 1 195 ? 44.469 24.013 7.757 1.00 18.97 195 GLU B O 1
ATOM 3409 N N . VAL B 1 196 ? 42.771 25.230 8.628 1.00 19.54 196 VAL B N 1
ATOM 3410 C CA . VAL B 1 196 ? 42.153 25.436 7.310 1.00 20.71 196 VAL B CA 1
ATOM 3411 C C . VAL B 1 196 ? 43.066 26.152 6.315 1.00 18.16 196 VAL B C 1
ATOM 3412 O O . VAL B 1 196 ? 43.093 25.825 5.125 1.00 17.05 196 VAL B O 1
ATOM 3416 N N . TYR B 1 197 ? 43.750 27.183 6.811 1.00 16.19 197 TYR B N 1
ATOM 3417 C CA . TYR B 1 197 ? 44.666 27.907 5.966 1.00 16.33 197 TYR B CA 1
ATOM 3418 C C . TYR B 1 197 ? 45.853 27.041 5.514 1.00 17.46 197 TYR B C 1
ATOM 3419 O O . TYR B 1 197 ? 46.201 27.059 4.315 1.00 16.56 197 TYR B O 1
ATOM 3428 N N . LYS B 1 198 ? 46.431 26.261 6.448 1.00 17.17 198 LYS B N 1
ATOM 3429 C CA . LYS B 1 198 ? 47.610 25.422 6.164 1.00 19.91 198 LYS B CA 1
ATOM 3430 C C . LYS B 1 198 ? 47.285 24.381 5.114 1.00 19.31 198 LYS B C 1
ATOM 3431 O O . LYS B 1 198 ? 48.118 24.088 4.233 1.00 21.06 198 LYS B O 1
ATOM 3437 N N . ARG B 1 199 ? 46.059 23.866 5.178 1.00 19.39 199 ARG B N 1
ATOM 3438 C CA . ARG B 1 199 ? 45.578 22.868 4.237 1.00 20.47 199 ARG B CA 1
ATOM 3439 C C . ARG B 1 199 ? 45.471 23.410 2.807 1.00 19.68 199 ARG B C 1
ATOM 3440 O O . ARG B 1 199 ? 45.800 22.717 1.843 1.00 19.74 199 ARG B O 1
ATOM 3448 N N . GLU B 1 200 ? 45.049 24.659 2.664 1.00 16.71 200 GLU B N 1
ATOM 3449 C CA . GLU B 1 200 ? 44.921 25.237 1.341 1.00 16.35 200 GLU B CA 1
ATOM 3450 C C . GLU B 1 200 ? 46.327 25.408 0.770 1.00 15.30 200 GLU B C 1
ATOM 3451 O O . GLU B 1 200 ? 46.579 25.029 -0.393 1.00 14.79 200 GLU B O 1
ATOM 3457 N N . ILE B 1 201 ? 47.259 25.906 1.588 1.00 15.31 201 ILE B N 1
ATOM 3458 C CA . ILE B 1 201 ? 48.639 26.137 1.106 1.00 17.99 201 ILE B CA 1
ATOM 3459 C C . ILE B 1 201 ? 49.241 24.788 0.647 1.00 17.14 201 ILE B C 1
ATOM 3460 O O . ILE B 1 201 ? 49.800 24.669 -0.459 1.00 20.64 201 ILE B O 1
ATOM 3465 N N . LYS B 1 202 ? 49.021 23.742 1.431 1.00 18.84 202 LYS B N 1
ATOM 3466 C CA . LYS B 1 202 ? 49.566 22.417 1.099 1.00 20.62 202 LYS B CA 1
ATOM 3467 C C . LYS B 1 202 ? 48.959 21.834 -0.166 1.00 20.30 202 LYS B C 1
ATOM 3468 O O . LYS B 1 202 ? 49.677 21.276 -1.040 1.00 20.11 202 LYS B O 1
ATOM 3474 N N . THR B 1 203 ? 47.649 22.009 -0.273 1.00 19.23 203 THR B N 1
ATOM 3475 C CA . THR B 1 203 ? 46.940 21.584 -1.500 1.00 19.26 203 THR B CA 1
ATOM 3476 C C . THR B 1 203 ? 47.595 22.187 -2.755 1.00 20.86 203 THR B C 1
ATOM 3477 O O . THR B 1 203 ? 47.869 21.452 -3.752 1.00 19.07 203 THR B O 1
ATOM 3481 N N . LEU B 1 204 ? 47.839 23.477 -2.724 1.00 19.76 204 LEU B N 1
ATOM 3482 C CA . LEU B 1 204 ? 48.497 24.115 -3.822 1.00 19.97 204 LEU B CA 1
ATOM 3483 C C . LEU B 1 204 ? 49.900 23.576 -4.132 1.00 20.62 204 LEU B C 1
ATOM 3484 O O . LEU B 1 204 ? 50.291 23.411 -5.314 1.00 19.32 204 LEU B O 1
ATOM 3489 N N . MET B 1 205 ? 50.657 23.392 -3.065 1.00 21.20 205 MET B N 1
ATOM 3490 C CA . MET B 1 205 ? 52.043 22.948 -3.141 1.00 23.31 205 MET B CA 1
ATOM 3491 C C . MET B 1 205 ? 52.082 21.521 -3.654 1.00 24.05 205 MET B C 1
ATOM 3492 O O . MET B 1 205 ? 52.934 21.204 -4.484 1.00 23.19 205 MET B O 1
ATOM 3497 N N . ASP B 1 206 ? 51.158 20.687 -3.183 1.00 25.66 206 ASP B N 1
ATOM 3498 C CA . ASP B 1 206 ? 51.044 19.280 -3.628 1.00 26.77 20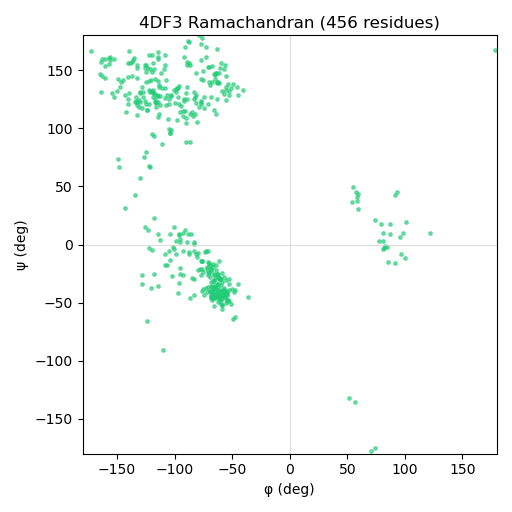6 ASP B CA 1
ATOM 3499 C C . ASP B 1 206 ? 50.731 19.256 -5.100 1.00 26.87 206 ASP B C 1
ATOM 3500 O O . ASP B 1 206 ? 51.049 18.294 -5.806 1.00 26.69 206 ASP B O 1
ATOM 3505 N N . GLY B 1 207 ? 50.119 20.340 -5.580 1.00 24.35 207 GLY B N 1
ATOM 3506 C CA . GLY B 1 207 ? 49.685 20.429 -6.962 1.00 24.13 207 GLY B CA 1
ATOM 3507 C C . GLY B 1 207 ? 50.858 20.866 -7.821 1.00 23.64 207 GLY B C 1
ATOM 3508 O O . GLY B 1 207 ? 50.702 21.022 -9.017 1.00 23.98 207 GLY B O 1
ATOM 3509 N N . GLY B 1 208 ? 52.035 21.043 -7.224 1.00 24.19 208 GLY B N 1
ATOM 3510 C CA . GLY B 1 208 ? 53.228 21.432 -8.007 1.00 24.72 208 GLY B CA 1
ATOM 3511 C C . GLY B 1 208 ? 53.389 22.922 -8.203 1.00 25.36 208 GLY B C 1
ATOM 3512 O O . GLY B 1 208 ? 54.151 23.397 -9.069 1.00 27.00 208 GLY B O 1
ATOM 3513 N N . LEU B 1 209 ? 52.681 23.677 -7.364 1.00 23.78 209 LEU B N 1
ATOM 3514 C CA . LEU B 1 209 ? 52.767 25.142 -7.406 1.00 23.19 209 LEU B CA 1
ATOM 3515 C C . LEU B 1 209 ? 53.719 25.595 -6.318 1.00 23.26 209 LEU B C 1
ATOM 3516 O O . LEU B 1 209 ? 53.684 25.108 -5.179 1.00 24.89 209 LEU B O 1
ATOM 3521 N N . GLU B 1 210 ? 54.628 26.456 -6.707 1.00 21.63 210 GLU B N 1
ATOM 3522 C CA . GLU B 1 210 ? 55.591 26.971 -5.796 1.00 22.87 210 GLU B CA 1
ATOM 3523 C C . GLU B 1 210 ? 55.087 28.373 -5.377 1.00 21.26 210 GLU B C 1
ATOM 3524 O O . GLU B 1 210 ? 54.914 29.225 -6.246 1.00 20.37 210 GLU B O 1
ATOM 3530 N N . ILE B 1 211 ? 54.882 28.591 -4.067 1.00 19.39 211 ILE B N 1
ATOM 3531 C CA . ILE B 1 211 ? 54.381 29.908 -3.578 1.00 18.81 211 ILE B CA 1
ATOM 3532 C C . ILE B 1 211 ? 55.544 30.884 -3.659 1.00 18.41 211 ILE B C 1
ATOM 3533 O O . ILE B 1 211 ? 56.661 30.605 -3.105 1.00 18.37 211 ILE B O 1
ATOM 3538 N N . LYS B 1 212 ? 55.307 32.014 -4.325 1.00 16.43 212 LYS B N 1
ATOM 3539 C CA . LYS B 1 212 ? 56.269 33.090 -4.456 1.00 15.69 212 LYS B CA 1
ATOM 3540 C C . LYS B 1 212 ? 55.964 34.254 -3.528 1.00 16.70 212 LYS B C 1
ATOM 3541 O O . LYS B 1 212 ? 56.861 34.963 -3.156 1.00 16.90 212 LYS B O 1
ATOM 3547 N N . ASP B 1 213 ? 54.693 34.474 -3.149 1.00 15.89 213 ASP B N 1
ATOM 3548 C CA . ASP B 1 213 ? 54.353 35.632 -2.314 1.00 15.06 213 ASP B CA 1
ATOM 3549 C C . ASP B 1 213 ? 52.946 35.371 -1.708 1.00 13.69 213 ASP B C 1
ATOM 3550 O O . ASP B 1 213 ? 52.087 34.692 -2.322 1.00 12.82 213 ASP B O 1
ATOM 3555 N N . VAL B 1 214 ? 52.760 35.820 -0.486 1.00 13.70 214 VAL B N 1
ATOM 3556 C CA . VAL B 1 214 ? 51.437 35.947 0.111 1.00 14.19 214 VAL B CA 1
ATOM 3557 C C . VAL B 1 214 ? 51.309 37.303 0.794 1.00 13.74 214 VAL B C 1
ATOM 3558 O O . VAL B 1 214 ? 52.140 37.644 1.628 1.00 13.23 214 VAL B O 1
ATOM 3562 N N . VAL B 1 215 ? 50.271 38.054 0.466 1.00 12.32 215 VAL B N 1
ATOM 3563 C CA . VAL B 1 215 ? 50.110 39.341 1.130 1.00 12.33 215 VAL B CA 1
ATOM 3564 C C . VAL B 1 215 ? 48.661 39.422 1.639 1.00 11.31 215 VAL B C 1
ATOM 3565 O O . VAL B 1 215 ? 47.707 39.197 0.883 1.00 11.92 215 VAL B O 1
ATOM 3569 N N . HIS B 1 216 ? 48.494 39.785 2.900 1.00 10.90 216 HIS B N 1
ATOM 3570 C CA . HIS B 1 216 ? 47.104 39.976 3.374 1.00 10.43 216 HIS B CA 1
ATOM 3571 C C . HIS B 1 216 ? 46.624 41.344 2.953 1.00 11.41 216 HIS B C 1
ATOM 3572 O O . HIS B 1 216 ? 47.407 42.302 2.835 1.00 11.93 216 HIS B O 1
ATOM 3579 N N . LEU B 1 217 ? 45.330 41.458 2.685 1.00 11.61 217 LEU B N 1
ATOM 3580 C CA . LEU B 1 217 ? 44.773 42.651 2.044 1.00 10.68 217 LEU B CA 1
ATOM 3581 C C . LEU B 1 217 ? 44.207 43.703 2.989 1.00 11.42 217 LEU B C 1
ATOM 3582 O O . LEU B 1 217 ? 43.725 44.745 2.501 1.00 11.33 217 LEU B O 1
ATOM 3587 N N . ASP B 1 218 ? 44.349 43.510 4.292 1.00 12.36 218 ASP B N 1
ATOM 3588 C CA . ASP B 1 218 ? 43.779 44.475 5.280 1.00 14.12 218 ASP B CA 1
ATOM 3589 C C . ASP B 1 218 ? 44.464 45.856 5.121 1.00 13.69 218 ASP B C 1
ATOM 3590 O O . ASP B 1 218 ? 45.675 45.924 4.987 1.00 15.64 218 ASP B O 1
ATOM 3595 N N . PRO B 1 219 ? 43.698 46.935 5.204 1.00 13.53 219 PRO B N 1
ATOM 3596 C CA . PRO B 1 219 ? 42.269 47.046 5.432 1.00 13.95 219 PRO B CA 1
ATOM 3597 C C . PRO B 1 219 ? 41.446 47.182 4.164 1.00 13.23 219 PRO B C 1
ATOM 3598 O O . PRO B 1 219 ? 40.220 47.353 4.215 1.00 14.15 219 PRO B O 1
ATOM 3602 N N . PHE B 1 220 ? 42.072 47.005 3.007 1.00 10.33 220 PHE B N 1
ATOM 3603 C CA . PHE B 1 220 ? 41.313 47.078 1.763 1.00 10.23 220 PHE B CA 1
ATOM 3604 C C . PHE B 1 220 ? 40.299 45.931 1.614 1.00 11.55 220 PHE B C 1
ATOM 3605 O O . PHE B 1 220 ? 39.148 46.112 1.200 1.00 12.03 220 PHE B O 1
ATOM 3613 N N . ASP B 1 221 ? 40.780 44.737 1.920 1.00 11.08 221 ASP B N 1
ATOM 3614 C CA . ASP B 1 221 ? 39.908 43.622 2.168 1.00 11.45 221 ASP B CA 1
ATOM 3615 C C .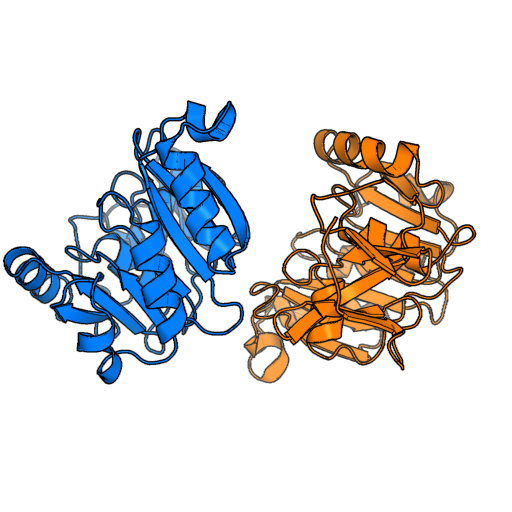 ASP B 1 221 ? 40.298 42.881 3.424 1.00 11.30 221 ASP B C 1
ATOM 3616 O O . ASP B 1 221 ? 41.384 42.366 3.540 1.00 9.53 221 ASP B O 1
ATOM 3621 N N . ARG B 1 222 ? 39.458 42.953 4.471 1.00 10.89 222 ARG B N 1
ATOM 3622 C CA . ARG B 1 222 ? 39.930 42.547 5.798 1.00 12.28 222 ARG B CA 1
ATOM 3623 C C . ARG B 1 222 ? 39.833 41.012 5.965 1.00 12.96 222 ARG B C 1
ATOM 3624 O O . ARG B 1 222 ? 40.314 40.476 6.934 1.00 14.01 222 ARG B O 1
ATOM 3632 N N . ASP B 1 223 ? 39.247 40.355 4.972 1.00 13.49 223 ASP B N 1
ATOM 3633 C CA . ASP B 1 223 ? 38.921 38.929 5.056 1.00 13.75 223 ASP B CA 1
ATOM 3634 C C . ASP B 1 223 ? 39.847 37.971 4.250 1.00 12.51 223 ASP B C 1
ATOM 3635 O O . ASP B 1 223 ? 39.667 36.760 4.332 1.00 11.58 223 ASP B O 1
ATOM 3640 N N . HIS B 1 224 ? 40.792 38.531 3.457 1.00 11.70 224 HIS B N 1
ATOM 3641 C CA . HIS B 1 224 ? 41.538 37.731 2.448 1.00 9.64 224 HIS B CA 1
ATOM 3642 C C . HIS B 1 224 ? 43.014 38.109 2.354 1.00 10.53 224 HIS B C 1
ATOM 3643 O O . HIS B 1 224 ? 43.389 39.267 2.675 1.00 9.52 224 HIS B O 1
ATOM 3650 N N . ALA B 1 225 ? 43.800 37.133 1.870 1.00 9.92 225 ALA B N 1
ATOM 3651 C CA . ALA B 1 225 ? 45.131 37.398 1.429 1.00 10.87 225 ALA B CA 1
ATOM 3652 C C . ALA B 1 225 ? 45.152 36.999 -0.037 1.00 11.23 225 ALA B C 1
ATOM 3653 O O . ALA B 1 225 ? 44.222 36.298 -0.500 1.00 11.85 225 ALA B O 1
ATOM 3655 N N . MET B 1 226 ? 46.165 37.469 -0.768 1.00 11.90 226 MET B N 1
ATOM 3656 C CA . MET B 1 226 ? 46.379 37.036 -2.144 1.00 11.26 226 MET B CA 1
ATOM 3657 C C . MET B 1 226 ? 47.624 36.137 -2.202 1.00 12.88 226 MET B C 1
ATOM 3658 O O . MET B 1 226 ? 48.708 36.622 -1.755 1.00 12.27 226 MET B O 1
ATOM 3663 N N . ILE B 1 227 ? 47.490 34.944 -2.756 1.00 12.90 227 ILE B N 1
ATOM 3664 C CA . ILE B 1 227 ? 48.608 34.049 -2.950 1.00 14.59 227 ILE B CA 1
ATOM 3665 C C . ILE B 1 227 ? 49.072 34.170 -4.368 1.00 12.08 227 ILE B C 1
ATOM 3666 O O . ILE B 1 227 ? 48.234 34.197 -5.270 1.00 11.12 227 ILE B O 1
ATOM 3671 N N . TYR B 1 228 ? 50.380 34.284 -4.533 1.00 11.77 228 TYR B N 1
ATOM 3672 C CA . TYR B 1 228 ? 51.003 34.269 -5.867 1.00 11.80 228 TYR B CA 1
ATOM 3673 C C . TYR B 1 228 ? 51.934 33.041 -5.954 1.00 13.76 228 TYR B C 1
ATOM 3674 O O . TYR B 1 228 ? 52.876 32.898 -5.160 1.00 14.65 228 TYR B O 1
ATOM 3683 N N . ALA B 1 229 ? 51.667 32.183 -6.950 1.00 15.00 229 ALA B N 1
ATOM 3684 C CA . ALA B 1 229 ? 52.494 31.010 -7.146 1.00 16.71 229 ALA B CA 1
ATOM 3685 C C . ALA B 1 229 ? 52.804 30.825 -8.641 1.00 17.56 229 ALA B C 1
ATOM 3686 O O . ALA B 1 229 ? 52.069 31.302 -9.538 1.00 14.59 229 ALA B O 1
ATOM 3688 N N . VAL B 1 230 ? 53.898 30.076 -8.823 1.00 18.99 230 VAL B N 1
ATOM 3689 C CA . VAL B 1 230 ? 54.499 29.599 -10.093 1.00 22.18 230 VAL B CA 1
ATOM 3690 C C . VAL B 1 230 ? 54.634 30.583 -11.266 1.00 25.45 230 VAL B C 1
ATOM 3691 O O . VAL B 1 230 ? 54.949 31.784 -11.087 1.00 26.40 230 VAL B O 1
#

Solvent-accessible surface area: 21553 Å² total; per-residue (Å²): 137,43,126,24,82,41,15,68,126,31,110,106,16,73,12,0,20,44,0,58,14,141,116,38,42,108,88,8,0,0,75,8,58,26,93,68,85,134,22,31,61,6,81,7,0,136,69,130,59,67,16,13,0,11,3,49,7,134,129,4,45,0,0,0,0,2,77,74,50,3,94,32,2,2,1,26,106,19,3,69,0,0,8,0,14,3,45,32,0,21,10,0,0,0,0,0,14,13,1,6,116,151,2,82,0,7,0,2,17,111,28,81,183,41,16,149,72,0,80,85,38,10,155,65,9,195,6,11,74,49,10,112,17,29,9,119,100,2,101,148,5,132,144,94,10,74,41,0,34,0,0,2,0,27,33,85,79,114,126,8,0,37,11,0,12,95,0,15,179,86,10,30,146,124,14,7,4,0,0,0,3,10,145,5,134,55,92,8,49,100,103,114,41,34,117,108,14,108,135,13,25,119,41,0,101,101,21,62,12,53,40,38,31,37,17,14,0,59,73,42,35,178,71,25,0,0,0,5,0,24,150,47,134,26,85,45,16,67,108,28,136,150,18,124,12,0,24,40,0,62,10,123,112,41,42,110,66,10,0,0,76,9,58,28,95,70,26,137,26,53,63,6,62,10,0,132,71,128,60,68,21,12,0,4,2,14,8,43,84,1,42,0,0,0,0,2,74,79,44,3,101,66,4,5,2,94,118,24,15,66,0,0,8,0,14,4,47,46,0,29,11,0,0,0,0,0,14,14,0,6,113,167,2,78,0,3,0,2,17,103,30,82,170,40,13,148,76,0,82,78,11,21,164,86,0,209,6,5,68,41,9,106,20,31,9,110,90,3,100,147,5,129,144,93,6,101,32,0,50,0,0,2,0,28,32,57,78,91,109,8,0,36,10,0,10,82,0,16,176,80,7,26,144,160,61,7,20,0,0,0,2,8,65,1,69,66,59,4,41,99,106,103,54,41,114,93,16,70,125,13,27,121,40,0,105,131,33,61,15,100,47,97,26,38,15,14,0,41,38,32,22,51,24,19,0,0,0,16,0,49

CATH classification: 3.30.200.20 (+1 more: 3.40.50.150)

B-factor: mean 21.71, std 9.84, range [6.16, 62.23]

Organism: Aeropyrum pernix (strain ATCC 700893 / DSM 11879 / JCM 9820 / NBRC 100138 / K1) (NCBI:txid272557)

Radius of gyration: 23.35 Å; Cα contacts (8 Å, |Δi|>4): 1002; chains: 2; bounding box: 46×48×64 Å

Secondary structure (DSSP, 8-state):
---EEEEEE-SSSTTEEEEEETTS-EEEEEE-SSTT--SSS--EEEETTEEEEE--TTT-HHHHHHHTT-S-----TT-EEEEET-TTSHHHHHHHHHH-TT-EEEEEE--HHHHHHHHHHSTT-TTEEEEES-TT-GGGGTTT---EEEEEE----TTHHHHHHHHHHHHEEEEEEEEEEEE--HHHHHT---HHHHHHHHHHHHTT--EEEEEE-TTTSTTEEEEEE-/---EEEEEE-SSSTTEEEEEETTS-EEEEEE-SSTT--SSS--EEEETTEEEEE--TTT-HHHHHHHHT-S-----TT-EEEEET-TTSHHHHHHHHHH-TT-EEEEEE--HHHHHHHHHHHTT-TTEEEEES-TT-GGGGTTT---EEEEEE----TTHHHHHHHHHHHHEEEEEEEEEEEE--HHHHTT---HHHHHHHHHHHHTTPPEEEEEE-TTTSTTEEEEEE-

Sequence (460 aa):
MVEVVSVSRHDRWRGVYVVELEDGSLRIATKNLVPGQRVYGERIFRYNGEEYREWNAYRSKLAAALLKGLIELPVKEGDRILYLGIASGTTASHMSDIIGPRGRIYGVEFAPRVMRDLLTVVRDRRNIFPILGDARFPEKYRHLVEGVDGLYADVAQPEQAAIVVRNARFFLRDGGYMLMAIKARSIDVTTEPSEVYKREIKTLMDGGLEIKDVVHLDPFDRDHAMIYAVMVEVVSVSRHDRWRGVYVVELEDGSLRIATKNLVPGQRVYGERIFRYNGEEYREWNAYRSKLAAALLKGLIELPVKEGDRILYLGIASGTTASHMSDIIGPRGRIYGVEFAPRVMRDLLTVVRDRRNIFPILGDARFPEKYRHLVEGVDGLYADVAQPEQAAIVVRNARFFLRDGGYMLMAIKARSIDVTTEPSEVYKREIKTLMDGGLEIKDVVHLDPFDRDHAMIYAV

Nearest PDB structures (foldseek):
  4df3-assembly2_B  TM=1.000E+00  e=9.655E-50  Aeropyrum pernix
  3id6-assembly1_C-2  TM=9.475E-01  e=7.296E-32  Saccharolobus solfataricus
  3id5-assembly1_F  TM=9.375E-01  e=1.836E-31  Saccharolobus solfataricus
  5gin-assembly1_F  TM=9.407E-01  e=4.235E-30  Saccharolobus solfataricus
  2ipx-assembly1_A  TM=9.320E-01  e=1.761E-27  Homo sapiens